Protein AF-0000000084582988 (afdb_homodimer)

Structure (mmCIF, N/CA/C/O backbone):
data_AF-0000000084582988-model_v1
#
loop_
_entity.id
_entity.type
_entity.pdbx_description
1 polymer 'Ketoreductase (KR) domain-containing protein'
#
loop_
_atom_site.group_PDB
_atom_site.id
_atom_site.type_symbol
_atom_site.label_atom_id
_atom_site.label_alt_id
_atom_site.label_comp_id
_atom_site.label_asym_id
_atom_site.label_entity_id
_atom_site.label_seq_id
_atom_site.pdbx_PDB_ins_code
_atom_site.Cartn_x
_atom_site.Cartn_y
_atom_site.Cartn_z
_atom_site.occupancy
_atom_site.B_iso_or_equiv
_atom_site.auth_seq_id
_atom_site.auth_comp_id
_atom_site.auth_asym_id
_atom_site.auth_atom_id
_atom_site.pdbx_PDB_model_num
ATOM 1 N N . MET A 1 1 ? -43.906 -34.5 -54.062 1 30.38 1 MET A N 1
ATOM 2 C CA . MET A 1 1 ? -42.812 -33.531 -54.125 1 30.38 1 MET A CA 1
ATOM 3 C C . MET A 1 1 ? -41.875 -33.688 -52.938 1 30.38 1 MET A C 1
ATOM 5 O O . MET A 1 1 ? -42.312 -33.688 -51.781 1 30.38 1 MET A O 1
ATOM 9 N N . PRO A 1 2 ? -40.625 -34.156 -53.062 1 27.16 2 PRO A N 1
ATOM 10 C CA . PRO A 1 2 ? -39.688 -34.594 -52.031 1 27.16 2 PRO A CA 1
ATOM 11 C C . PRO A 1 2 ? -39.188 -33.438 -51.188 1 27.16 2 PRO A C 1
ATOM 13 O O . PRO A 1 2 ? -39.156 -32.281 -51.625 1 27.16 2 PRO A O 1
ATOM 16 N N . THR A 1 3 ? -39.562 -33.344 -49.938 1 26.48 3 THR A N 1
ATOM 17 C CA . THR A 1 3 ? -39.188 -32.438 -48.844 1 26.48 3 THR A CA 1
ATOM 18 C C . THR A 1 3 ? -37.656 -32.375 -48.719 1 26.48 3 THR A C 1
ATOM 20 O O . THR A 1 3 ? -37 -33.406 -48.531 1 26.48 3 THR A O 1
ATOM 23 N N . ALA A 1 4 ? -37 -31.375 -49.406 1 32.53 4 ALA A N 1
ATOM 24 C CA . ALA A 1 4 ? -35.562 -31.125 -49.344 1 32.53 4 ALA A CA 1
ATOM 25 C C . ALA A 1 4 ? -35.062 -31.094 -47.906 1 32.53 4 ALA A C 1
ATOM 27 O O . ALA A 1 4 ? -35.406 -30.188 -47.125 1 32.53 4 ALA A O 1
ATOM 28 N N . ALA A 1 5 ? -34.906 -32.281 -47.312 1 28.41 5 ALA A N 1
ATOM 29 C CA . ALA A 1 5 ? -34.281 -32.406 -46 1 28.41 5 ALA A CA 1
ATOM 30 C C . ALA A 1 5 ? -32.938 -31.656 -45.938 1 28.41 5 ALA A C 1
ATOM 32 O O . ALA A 1 5 ? -32.031 -31.953 -46.719 1 28.41 5 ALA A O 1
ATOM 33 N N . CYS A 1 6 ? -32.969 -30.297 -45.875 1 27.08 6 CYS A N 1
ATOM 34 C CA . CYS A 1 6 ? -31.734 -29.562 -45.656 1 27.08 6 CYS A CA 1
ATOM 35 C C . CYS A 1 6 ? -30.875 -30.25 -44.594 1 27.08 6 CYS A C 1
ATOM 37 O O . CYS A 1 6 ? -31.328 -30.438 -43.469 1 27.08 6 CYS A O 1
ATOM 39 N N . ASP A 1 7 ? -30.141 -31.188 -44.906 1 27.05 7 ASP A N 1
ATOM 40 C CA . ASP A 1 7 ? -29.141 -31.828 -44.062 1 27.05 7 ASP A CA 1
ATOM 41 C C . ASP A 1 7 ? -28.297 -30.781 -43.344 1 27.05 7 ASP A C 1
ATOM 43 O O . ASP A 1 7 ? -27.609 -29.969 -43.969 1 27.05 7 ASP A O 1
ATOM 47 N N . THR A 1 8 ? -28.891 -29.953 -42.438 1 29.62 8 THR A N 1
ATOM 48 C CA . THR A 1 8 ? -28.156 -29 -41.625 1 29.62 8 THR A CA 1
ATOM 49 C C . THR A 1 8 ? -26.875 -29.641 -41.094 1 29.62 8 THR A C 1
ATOM 51 O O . THR A 1 8 ? -26.922 -30.641 -40.375 1 29.62 8 THR A O 1
ATOM 54 N N . PRO A 1 9 ? -25.781 -29.641 -41.844 1 33.12 9 PRO A N 1
ATOM 55 C CA . PRO A 1 9 ? -24.562 -30.234 -41.25 1 33.12 9 PRO A CA 1
ATOM 56 C C . PRO A 1 9 ? -24.297 -29.734 -39.844 1 33.12 9 PRO A C 1
ATOM 58 O O . PRO A 1 9 ? -24.125 -28.531 -39.625 1 33.12 9 PRO A O 1
ATOM 61 N N . MET A 1 10 ? -25.062 -30.031 -38.812 1 30.25 10 MET A N 1
ATOM 62 C CA . MET A 1 10 ? -24.953 -29.797 -37.375 1 30.25 10 MET A CA 1
ATOM 63 C C . MET A 1 10 ? -23.531 -30.062 -36.875 1 30.25 10 MET A C 1
ATOM 65 O O . MET A 1 10 ? -23.266 -31.047 -36.219 1 30.25 10 MET A O 1
ATOM 69 N N . GLY A 1 11 ? -22.516 -30.219 -37.719 1 32.56 11 GLY A N 1
ATOM 70 C CA . GLY A 1 11 ? -21.25 -30.328 -36.969 1 32.56 11 GLY A CA 1
ATOM 71 C C . GLY A 1 11 ? -21.062 -29.234 -35.969 1 32.56 11 GLY A C 1
ATOM 72 O O . GLY A 1 11 ? -20.734 -28.094 -36.312 1 32.56 11 GLY A O 1
ATOM 73 N N . LEU A 1 12 ? -22.031 -29 -35.094 1 31.69 12 LEU A N 1
ATOM 74 C CA . LEU A 1 12 ? -21.969 -28.047 -34 1 31.69 12 LEU A CA 1
ATOM 75 C C . LEU A 1 12 ? -20.562 -27.984 -33.406 1 31.69 12 LEU A C 1
ATOM 77 O O . LEU A 1 12 ? -20.031 -29 -32.938 1 31.69 12 LEU A O 1
ATOM 81 N N . LEU A 1 13 ? -19.672 -27.266 -33.906 1 33.28 13 LEU A N 1
ATOM 82 C CA . LEU A 1 13 ? -18.422 -26.797 -33.312 1 33.28 13 LEU A CA 1
ATOM 83 C C . LEU A 1 13 ? -18.562 -26.719 -31.797 1 33.28 13 LEU A C 1
ATOM 85 O O . LEU A 1 13 ? -19.453 -26.047 -31.281 1 33.28 13 LEU A O 1
ATOM 89 N N . ASP A 1 14 ? -18.438 -27.828 -31.047 1 32.72 14 ASP A N 1
ATOM 90 C CA . ASP A 1 14 ? -18.422 -27.953 -29.594 1 32.72 14 ASP A CA 1
ATOM 91 C C . ASP A 1 14 ? -17.828 -26.703 -28.953 1 32.72 14 ASP A C 1
ATOM 93 O O . ASP A 1 14 ? -16.625 -26.438 -29.094 1 32.72 14 ASP A O 1
ATOM 97 N N . THR A 1 15 ? -18.344 -25.531 -28.969 1 37.41 15 THR A N 1
ATOM 98 C CA . THR A 1 15 ? -18.094 -24.297 -28.234 1 37.41 15 THR A CA 1
ATOM 99 C C . THR A 1 15 ? -17.359 -24.578 -26.922 1 37.41 15 THR A C 1
ATOM 101 O O . THR A 1 15 ? -16.828 -23.672 -26.281 1 37.41 15 THR A O 1
ATOM 104 N N . SER A 1 16 ? -17.5 -25.75 -26.297 1 40.84 16 SER A N 1
ATOM 105 C CA . SER A 1 16 ? -16.734 -26.203 -25.141 1 40.84 16 SER A CA 1
ATOM 106 C C . SER A 1 16 ? -15.242 -26.219 -25.438 1 40.84 16 SER A C 1
ATOM 108 O O . SER A 1 16 ? -14.422 -26.156 -24.516 1 40.84 16 SER A O 1
ATOM 110 N N . ALA A 1 17 ? -14.758 -26.469 -26.609 1 41.94 17 ALA A N 1
ATOM 111 C CA . ALA A 1 17 ? -13.398 -26.656 -27.109 1 41.94 17 ALA A CA 1
ATOM 112 C C . ALA A 1 17 ? -12.641 -25.328 -27.141 1 41.94 17 ALA A C 1
ATOM 114 O O . ALA A 1 17 ? -11.422 -25.297 -26.984 1 41.94 17 ALA A O 1
ATOM 115 N N . LEU A 1 18 ? -13.195 -24.25 -27.547 1 41.53 18 LEU A N 1
ATOM 116 C CA . LEU A 1 18 ? -12.523 -22.984 -27.797 1 41.53 18 LEU A CA 1
ATOM 117 C C . LEU A 1 18 ? -11.977 -22.391 -26.5 1 41.53 18 LEU A C 1
ATOM 119 O O . LEU A 1 18 ? -10.953 -21.703 -26.516 1 41.53 18 LEU A O 1
ATOM 123 N N . PHE A 1 19 ? -12.727 -22.594 -25.375 1 51.56 19 PHE A N 1
ATOM 124 C CA . PHE A 1 19 ? -12.305 -21.984 -24.109 1 51.56 19 PHE A CA 1
ATOM 125 C C . PHE A 1 19 ? -11.875 -23.062 -23.125 1 51.56 19 PHE A C 1
ATOM 127 O O . PHE A 1 19 ? -12.055 -22.906 -21.906 1 51.56 19 PHE A O 1
ATOM 134 N N . SER A 1 20 ? -11.438 -24.25 -23.719 1 64.62 20 SER A N 1
ATOM 135 C CA . SER A 1 20 ? -11.156 -25.359 -22.828 1 64.62 20 SER A CA 1
ATOM 136 C C . SER A 1 20 ? -9.812 -25.188 -22.125 1 64.62 20 SER A C 1
ATOM 138 O O . SER A 1 20 ? -8.812 -24.859 -22.75 1 64.62 20 SER A O 1
ATOM 140 N N . VAL A 1 21 ? -9.891 -24.969 -20.734 1 73.69 21 VAL A N 1
ATOM 141 C CA . VAL A 1 21 ? -8.695 -24.953 -19.891 1 73.69 21 VAL A CA 1
ATOM 142 C C . VAL A 1 21 ? -8.422 -26.359 -19.359 1 73.69 21 VAL A C 1
ATOM 144 O O . VAL A 1 21 ? -7.91 -26.516 -18.25 1 73.69 21 VAL A O 1
ATOM 147 N N . GLU A 1 22 ? -8.812 -27.328 -20.297 1 81 22 GLU A N 1
ATOM 148 C CA . GLU A 1 22 ? -8.539 -28.703 -19.891 1 81 22 GLU A CA 1
ATOM 149 C C . GLU A 1 22 ? -7.043 -28.938 -19.688 1 81 22 GLU A C 1
ATOM 151 O O . GLU A 1 22 ? -6.223 -28.531 -20.516 1 81 22 GLU A O 1
ATOM 156 N N . GLY A 1 23 ? -6.742 -29.5 -18.562 1 87.5 23 GLY A N 1
ATOM 157 C CA . GLY A 1 23 ? -5.355 -29.812 -18.234 1 87.5 23 GLY A CA 1
ATOM 158 C C . GLY A 1 23 ? -4.66 -28.688 -17.484 1 87.5 23 GLY A C 1
ATOM 159 O O . GLY A 1 23 ? -3.529 -28.859 -17.016 1 87.5 23 GLY A O 1
ATOM 160 N N . MET A 1 24 ? -5.383 -27.656 -17.344 1 94.38 24 MET A N 1
ATOM 161 C CA . MET A 1 24 ? -4.816 -26.531 -16.609 1 94.38 24 MET A CA 1
ATOM 162 C C . MET A 1 24 ? -4.809 -26.797 -15.109 1 94.38 24 MET A C 1
ATOM 164 O O . MET A 1 24 ? -5.766 -27.359 -14.57 1 94.38 24 MET A O 1
ATOM 168 N N . VAL A 1 25 ? -3.719 -26.469 -14.453 1 97.44 25 VAL A N 1
ATOM 169 C CA . VAL A 1 25 ? -3.646 -26.453 -12.992 1 97.44 25 VAL A CA 1
ATOM 170 C C . VAL A 1 25 ? -3.611 -25.016 -12.484 1 97.44 25 VAL A C 1
ATOM 172 O O . VAL A 1 25 ? -2.742 -24.234 -12.883 1 97.44 25 VAL A O 1
ATOM 175 N N . ALA A 1 26 ? -4.578 -24.656 -11.656 1 98.19 26 ALA A N 1
ATOM 176 C CA . ALA A 1 26 ? -4.699 -23.281 -11.148 1 98.19 26 ALA A CA 1
ATOM 177 C C . ALA A 1 26 ? -4.723 -23.266 -9.625 1 98.19 26 ALA A C 1
ATOM 179 O O . ALA A 1 26 ? -5.148 -24.234 -8.992 1 98.19 26 ALA A O 1
ATOM 180 N N . VAL A 1 27 ? -4.211 -22.234 -9.07 1 98.69 27 VAL A N 1
ATOM 181 C CA . VAL A 1 27 ? -4.27 -21.969 -7.641 1 98.69 27 VAL A CA 1
ATOM 182 C C . VAL A 1 27 ? -5.004 -20.656 -7.391 1 98.69 27 VAL A C 1
ATOM 184 O O . VAL A 1 27 ? -4.68 -19.625 -7.992 1 98.69 27 VAL A O 1
ATOM 187 N N . VAL A 1 28 ? -6.023 -20.672 -6.551 1 98.19 28 VAL A N 1
ATOM 188 C CA . VAL A 1 28 ? -6.789 -19.484 -6.191 1 98.19 28 VAL A CA 1
ATOM 189 C C . VAL A 1 28 ? -6.746 -19.281 -4.676 1 98.19 28 VAL A C 1
ATOM 191 O O . VAL A 1 28 ? -7.367 -20.031 -3.924 1 98.19 28 VAL A O 1
ATOM 194 N N . THR A 1 29 ? -6.008 -18.297 -4.227 1 98.12 29 THR A N 1
ATOM 195 C CA . THR A 1 29 ? -6.062 -17.953 -2.809 1 98.12 29 THR A CA 1
ATOM 196 C C . THR A 1 29 ? -7.383 -17.266 -2.467 1 98.12 29 THR A C 1
ATOM 198 O O . THR A 1 29 ? -7.934 -16.531 -3.285 1 98.12 29 THR A O 1
ATOM 201 N N . GLY A 1 30 ? -7.832 -17.531 -1.267 1 96.19 30 GLY A N 1
ATOM 202 C CA . GLY A 1 30 ? -9.164 -17.047 -0.959 1 96.19 30 GLY A CA 1
ATOM 203 C C . GLY A 1 30 ? -10.234 -17.641 -1.855 1 96.19 30 GLY A C 1
ATOM 204 O O . GLY A 1 30 ? -11.203 -16.969 -2.207 1 96.19 30 GLY A O 1
ATOM 205 N N . GLY A 1 31 ? -10.047 -18.828 -2.264 1 95.56 31 GLY A N 1
ATOM 206 C CA . GLY A 1 31 ? -10.883 -19.422 -3.295 1 95.56 31 GLY A CA 1
ATOM 207 C C . GLY A 1 31 ? -12.133 -20.078 -2.744 1 95.56 31 GLY A C 1
ATOM 208 O O . GLY A 1 31 ? -12.906 -20.688 -3.492 1 95.56 31 GLY A O 1
ATOM 209 N N . GLY A 1 32 ? -12.375 -19.984 -1.452 1 94.12 32 GLY A N 1
ATOM 210 C CA . GLY A 1 32 ? -13.516 -20.656 -0.844 1 94.12 32 GLY A CA 1
ATOM 211 C C . GLY A 1 32 ? -14.781 -19.812 -0.853 1 94.12 32 GLY A C 1
ATOM 212 O O . GLY A 1 32 ? -15.875 -20.328 -0.615 1 94.12 32 GLY A O 1
ATOM 213 N N . THR A 1 33 ? -14.648 -18.531 -1.054 1 90.19 33 THR A N 1
ATOM 214 C CA . THR A 1 33 ? -15.805 -17.641 -1.029 1 90.19 33 THR A CA 1
ATOM 215 C C . THR A 1 33 ? -15.633 -16.5 -2.033 1 90.19 33 THR A C 1
ATOM 217 O O . THR A 1 33 ? -14.586 -16.375 -2.666 1 90.19 33 THR A O 1
ATOM 220 N N . GLY A 1 34 ? -16.766 -15.852 -2.33 1 87.75 34 GLY A N 1
ATOM 221 C CA . GLY A 1 34 ? -16.719 -14.586 -3.049 1 87.75 34 GLY A CA 1
ATOM 222 C C . GLY A 1 34 ? -16.219 -14.727 -4.473 1 87.75 34 GLY A C 1
ATOM 223 O O . GLY A 1 34 ? -16.562 -15.68 -5.172 1 87.75 34 GLY A O 1
ATOM 224 N N . ILE A 1 35 ? -15.453 -13.664 -4.84 1 86.38 35 ILE A N 1
ATOM 225 C CA . ILE A 1 35 ? -14.906 -13.57 -6.191 1 86.38 35 ILE A CA 1
ATOM 226 C C . ILE A 1 35 ? -13.969 -14.758 -6.449 1 86.38 35 ILE A C 1
ATOM 228 O O . ILE A 1 35 ? -13.984 -15.344 -7.535 1 86.38 35 ILE A O 1
ATOM 232 N N . GLY A 1 36 ? -13.211 -15.156 -5.387 1 92.81 36 GLY A N 1
ATOM 233 C CA . GLY A 1 36 ? -12.312 -16.297 -5.523 1 92.81 36 GLY A CA 1
ATOM 234 C C . GLY A 1 36 ? -13.031 -17.578 -5.863 1 92.81 36 GLY A C 1
ATOM 235 O O . GLY A 1 36 ? -12.594 -18.328 -6.738 1 92.81 36 GLY A O 1
ATOM 236 N N . LEU A 1 37 ? -14.109 -17.75 -5.25 1 93.94 37 LEU A N 1
ATOM 237 C CA . LEU A 1 37 ? -14.891 -18.953 -5.512 1 93.94 37 LEU A CA 1
ATOM 238 C C . LEU A 1 37 ? -15.477 -18.922 -6.918 1 93.94 37 LEU A C 1
ATOM 240 O O . LEU A 1 37 ? -15.492 -19.953 -7.617 1 93.94 37 LEU A O 1
ATOM 244 N N . MET A 1 38 ? -15.938 -17.766 -7.336 1 92.69 38 MET A N 1
ATOM 245 C CA . MET A 1 38 ? -16.484 -17.609 -8.68 1 92.69 38 MET A CA 1
ATOM 246 C C . MET A 1 38 ? -15.445 -17.953 -9.742 1 92.69 38 MET A C 1
ATOM 248 O O . MET A 1 38 ? -15.742 -18.672 -10.695 1 92.69 38 MET A O 1
ATOM 252 N N . ILE A 1 39 ? -14.258 -17.484 -9.5 1 92.12 39 ILE A N 1
ATOM 253 C CA . ILE A 1 39 ? -13.164 -17.766 -10.43 1 92.12 39 ILE A CA 1
ATOM 254 C C . ILE A 1 39 ? -12.836 -19.266 -10.406 1 92.12 39 ILE A C 1
ATOM 256 O O . ILE A 1 39 ? -12.734 -19.891 -11.453 1 92.12 39 ILE A O 1
ATOM 260 N N . ALA A 1 40 ? -12.773 -19.812 -9.227 1 96.38 40 ALA A N 1
ATOM 261 C CA . ALA A 1 40 ? -12.398 -21.219 -9.062 1 96.38 40 ALA A CA 1
ATOM 262 C C . ALA A 1 40 ? -13.422 -22.125 -9.727 1 96.38 40 ALA A C 1
ATOM 264 O O . ALA A 1 40 ? -13.055 -23.047 -10.461 1 96.38 40 ALA A O 1
ATOM 265 N N . LYS A 1 41 ? -14.664 -21.828 -9.562 1 95.88 41 LYS A N 1
ATOM 266 C CA . LYS A 1 41 ? -15.734 -22.641 -10.125 1 95.88 41 LYS A CA 1
ATOM 267 C C . LYS A 1 41 ? -15.719 -22.594 -11.648 1 95.88 41 LYS A C 1
ATOM 269 O O . LYS A 1 41 ? -15.883 -23.625 -12.312 1 95.88 41 LYS A O 1
ATOM 274 N N . THR A 1 42 ? -15.539 -21.406 -12.133 1 93.94 42 THR A N 1
ATOM 275 C CA . THR A 1 42 ? -15.547 -21.219 -13.578 1 93.94 42 THR A CA 1
ATOM 276 C C . THR A 1 42 ? -14.406 -22 -14.227 1 93.94 42 THR A C 1
ATOM 278 O O . THR A 1 42 ? -14.609 -22.688 -15.227 1 93.94 42 THR A O 1
ATOM 281 N N . LEU A 1 43 ? -13.273 -21.953 -13.641 1 94.06 43 LEU A N 1
ATOM 282 C CA . LEU A 1 43 ? -12.117 -22.688 -14.148 1 94.06 43 LEU A CA 1
ATOM 283 C C . LEU A 1 43 ? -12.359 -24.188 -14.078 1 94.06 43 LEU A C 1
ATOM 285 O O . LEU A 1 43 ? -12.125 -24.906 -15.047 1 94.06 43 LEU A O 1
ATOM 289 N N . GLU A 1 44 ? -12.82 -24.641 -12.961 1 96.44 44 GLU A N 1
ATOM 290 C CA . GLU A 1 44 ? -13.055 -26.062 -12.75 1 96.44 44 GLU A CA 1
ATOM 291 C C . GLU A 1 44 ? -14.133 -26.594 -13.695 1 96.44 44 GLU A C 1
ATOM 293 O O . GLU A 1 44 ? -13.984 -27.672 -14.273 1 96.44 44 GLU A O 1
ATOM 298 N N . HIS A 1 45 ? -15.18 -25.828 -13.883 1 95.19 45 HIS A N 1
ATOM 299 C CA . HIS A 1 45 ? -16.266 -26.219 -14.766 1 95.19 45 HIS A CA 1
ATOM 300 C C . HIS A 1 45 ? -15.789 -26.375 -16.203 1 95.19 45 HIS A C 1
ATOM 302 O O . HIS A 1 45 ? -16.359 -27.141 -16.984 1 95.19 45 HIS A O 1
ATOM 308 N N . ASN A 1 46 ? -14.695 -25.703 -16.453 1 93.12 46 ASN A N 1
ATOM 309 C CA . ASN A 1 46 ? -14.18 -25.734 -17.828 1 93.12 46 ASN A CA 1
ATOM 310 C C . ASN A 1 46 ? -12.992 -26.688 -17.953 1 93.12 46 ASN A C 1
ATOM 312 O O . ASN A 1 46 ? -12.25 -26.625 -18.938 1 93.12 46 ASN A O 1
ATOM 316 N N . GLY A 1 47 ? -12.773 -27.484 -16.906 1 93.25 47 GLY A N 1
ATOM 317 C CA . GLY A 1 47 ? -11.891 -28.625 -17.062 1 93.25 47 GLY A CA 1
ATOM 318 C C . GLY A 1 47 ? -10.594 -28.5 -16.297 1 93.25 47 GLY A C 1
ATOM 319 O O . GLY A 1 47 ? -9.781 -29.422 -16.25 1 93.25 47 GLY A O 1
ATOM 320 N N . ALA A 1 48 ? -10.359 -27.406 -15.641 1 95.56 48 ALA A N 1
ATOM 321 C CA . ALA A 1 48 ? -9.125 -27.188 -14.898 1 95.56 48 ALA A CA 1
ATOM 322 C C . ALA A 1 48 ? -9.148 -27.906 -13.555 1 95.56 48 ALA A C 1
ATOM 324 O O . ALA A 1 48 ? -10.219 -28.188 -13.016 1 95.56 48 ALA A O 1
ATOM 325 N N . VAL A 1 49 ? -7.973 -28.297 -13.109 1 97.69 49 VAL A N 1
ATOM 326 C CA . VAL A 1 49 ? -7.797 -28.625 -11.695 1 97.69 49 VAL A CA 1
ATOM 327 C C . VAL A 1 49 ? -7.488 -27.359 -10.906 1 97.69 49 VAL A C 1
ATOM 329 O O . VAL A 1 49 ? -6.531 -26.641 -11.211 1 97.69 49 VAL A O 1
ATOM 332 N N . VAL A 1 50 ? -8.305 -27.078 -9.914 1 98.56 50 VAL A N 1
ATOM 333 C CA . VAL A 1 50 ? -8.172 -25.797 -9.219 1 98.56 50 VAL A CA 1
ATOM 334 C C . VAL A 1 50 ? -7.949 -26.047 -7.73 1 98.56 50 VAL A C 1
ATOM 336 O O . VAL A 1 50 ? -8.797 -26.641 -7.059 1 98.56 50 VAL A O 1
ATOM 339 N N . TYR A 1 51 ? -6.801 -25.625 -7.234 1 98.75 51 TYR A N 1
ATOM 340 C CA . TYR A 1 51 ? -6.539 -25.609 -5.797 1 98.75 51 TYR A CA 1
ATOM 341 C C . TYR A 1 51 ? -7.074 -24.328 -5.16 1 98.75 51 TYR A C 1
ATOM 343 O O . TYR A 1 51 ? -6.668 -23.219 -5.531 1 98.75 51 TYR A O 1
ATOM 351 N N . ILE A 1 52 ? -8.016 -24.469 -4.238 1 98.62 52 ILE A N 1
ATOM 352 C CA . ILE A 1 52 ? -8.539 -23.328 -3.486 1 98.62 52 ILE A CA 1
ATOM 353 C C . ILE A 1 52 ? -7.879 -23.281 -2.107 1 98.62 52 ILE A C 1
ATOM 355 O O . ILE A 1 52 ? -7.914 -24.266 -1.36 1 98.62 52 ILE A O 1
ATOM 359 N N . VAL A 1 53 ? -7.301 -22.094 -1.78 1 98.56 53 VAL A N 1
ATOM 360 C CA . VAL A 1 53 ? -6.43 -21.984 -0.613 1 98.56 53 VAL A CA 1
ATOM 361 C C . VAL A 1 53 ? -6.973 -20.922 0.338 1 98.56 53 VAL A C 1
ATOM 363 O O . VAL A 1 53 ? -7.262 -19.797 -0.079 1 98.56 53 VAL A O 1
ATOM 366 N N . SER A 1 54 ? -7.191 -21.203 1.558 1 97.12 54 SER A N 1
ATOM 367 C CA . SER A 1 54 ? -7.531 -20.281 2.625 1 97.12 54 SER A CA 1
ATOM 368 C C . SER A 1 54 ? -7.309 -20.906 3.998 1 97.12 54 SER A C 1
ATOM 370 O O . SER A 1 54 ? -6.938 -22.062 4.102 1 97.12 54 SER A O 1
ATOM 372 N N . ARG A 1 55 ? -7.543 -20.141 5.004 1 95.56 55 ARG A N 1
ATOM 373 C CA . ARG A 1 55 ? -7.301 -20.594 6.367 1 95.56 55 ARG A CA 1
ATOM 374 C C . ARG A 1 55 ? -8.445 -21.469 6.863 1 95.56 55 ARG A C 1
ATOM 376 O O . ARG A 1 55 ? -8.281 -22.219 7.824 1 95.56 55 ARG A O 1
ATOM 383 N N . ARG A 1 56 ? -9.633 -21.359 6.262 1 94.69 56 ARG A N 1
ATOM 384 C CA . ARG A 1 56 ? -10.82 -22.047 6.762 1 94.69 56 ARG A CA 1
ATOM 385 C C . ARG A 1 56 ? -11.109 -23.312 5.957 1 94.69 56 ARG A C 1
ATOM 387 O O . ARG A 1 56 ? -11.82 -23.266 4.953 1 94.69 56 ARG A O 1
ATOM 394 N N . LEU A 1 57 ? -10.648 -24.422 6.559 1 97.25 57 LEU A N 1
ATOM 395 C CA . LEU A 1 57 ? -10.75 -25.688 5.844 1 97.25 57 LEU A CA 1
ATOM 396 C C . LEU A 1 57 ? -12.203 -26.078 5.629 1 97.25 57 LEU A C 1
ATOM 398 O O . LEU A 1 57 ? -12.57 -26.547 4.555 1 97.25 57 LEU A O 1
ATOM 402 N N . GLU A 1 58 ? -13.016 -25.797 6.629 1 97.5 58 GLU A N 1
ATOM 403 C CA . GLU A 1 58 ? -14.414 -26.188 6.531 1 97.5 58 GLU A CA 1
ATOM 404 C C . GLU A 1 58 ? -15.109 -25.453 5.379 1 97.5 58 GLU A C 1
ATOM 406 O O . GLU A 1 58 ? -15.922 -26.047 4.668 1 97.5 58 GLU A O 1
ATOM 411 N N . VAL A 1 59 ? -14.781 -24.219 5.199 1 96.75 59 VAL A N 1
ATOM 412 C CA . VAL A 1 59 ? -15.352 -23.422 4.129 1 96.75 59 VAL A CA 1
ATOM 413 C C . VAL A 1 59 ? -14.859 -23.938 2.777 1 96.75 59 VAL A C 1
ATOM 415 O O . VAL A 1 59 ? -15.641 -24.031 1.824 1 96.75 59 VAL A O 1
ATOM 418 N N . LEU A 1 60 ? -13.625 -24.312 2.703 1 98.12 60 LEU A N 1
ATOM 419 C CA . LEU A 1 60 ? -13.039 -24.828 1.469 1 98.12 60 LEU A CA 1
ATOM 420 C C . LEU A 1 60 ? -13.688 -26.156 1.075 1 98.12 60 LEU A C 1
ATOM 422 O O . LEU A 1 60 ? -14.047 -26.359 -0.088 1 98.12 60 LEU A O 1
ATOM 426 N N . GLU A 1 61 ? -13.82 -27.031 2.033 1 98.31 61 GLU A N 1
ATOM 427 C CA . GLU A 1 61 ? -14.406 -28.344 1.777 1 98.31 61 GLU A CA 1
ATOM 428 C C . GLU A 1 61 ? -15.867 -28.219 1.364 1 98.31 61 GLU A C 1
ATOM 430 O O . GLU A 1 61 ? -16.328 -28.938 0.476 1 98.31 61 GLU A O 1
ATOM 435 N N . ALA A 1 62 ? -16.547 -27.312 2.029 1 98.06 62 ALA A N 1
ATOM 436 C CA . ALA A 1 62 ? -17.938 -27.078 1.648 1 98.06 62 ALA A CA 1
ATOM 437 C C . ALA A 1 62 ? -18.031 -26.562 0.214 1 98.06 62 ALA A C 1
ATOM 439 O O . ALA A 1 62 ? -18.891 -27.016 -0.556 1 98.06 62 ALA A O 1
ATOM 440 N N . ALA A 1 63 ? -17.141 -25.656 -0.157 1 97.56 63 ALA A N 1
ATOM 441 C CA . ALA A 1 63 ? -17.125 -25.125 -1.516 1 97.56 63 ALA A CA 1
ATOM 442 C C . ALA A 1 63 ? -16.859 -26.234 -2.535 1 97.56 63 ALA A C 1
ATOM 444 O O . ALA A 1 63 ? -17.516 -26.297 -3.572 1 97.56 63 ALA A O 1
ATOM 445 N N . ALA A 1 64 ? -15.906 -27.094 -2.246 1 98.25 64 ALA A N 1
ATOM 446 C CA . ALA A 1 64 ? -15.578 -28.188 -3.148 1 98.25 64 ALA A CA 1
ATOM 447 C C . ALA A 1 64 ? -16.766 -29.141 -3.305 1 98.25 64 ALA A C 1
ATOM 449 O O . ALA A 1 64 ? -17.062 -29.594 -4.414 1 98.25 64 ALA A O 1
ATOM 450 N N . ARG A 1 65 ? -17.438 -29.453 -2.252 1 97.81 65 ARG A N 1
ATOM 451 C CA . ARG A 1 65 ? -18.562 -30.375 -2.264 1 97.81 65 ARG A CA 1
ATOM 452 C C . ARG A 1 65 ? -19.75 -29.797 -3.029 1 97.81 65 ARG A C 1
ATOM 454 O O . ARG A 1 65 ? -20.391 -30.484 -3.814 1 97.81 65 ARG A O 1
ATOM 461 N N . GLU A 1 66 ? -19.922 -28.562 -2.869 1 97.56 66 GLU A N 1
ATOM 462 C CA . GLU A 1 66 ? -21.141 -27.922 -3.375 1 97.56 66 GLU A CA 1
ATOM 463 C C . GLU A 1 66 ? -20.969 -27.484 -4.828 1 97.56 66 GLU A C 1
ATOM 465 O O . GLU A 1 66 ? -21.938 -27.438 -5.586 1 97.56 66 GLU A O 1
ATOM 470 N N . HIS A 1 67 ? -19.734 -27.203 -5.195 1 96.94 67 HIS A N 1
ATOM 471 C CA . HIS A 1 67 ? -19.625 -26.469 -6.449 1 96.94 67 HIS A CA 1
ATOM 472 C C . HIS A 1 67 ? -18.766 -27.219 -7.461 1 96.94 67 HIS A C 1
ATOM 474 O O . HIS A 1 67 ? -18.703 -26.844 -8.633 1 96.94 67 HIS A O 1
ATOM 480 N N . SER A 1 68 ? -18.078 -28.281 -7.027 1 96.69 68 SER A N 1
ATOM 481 C CA . SER A 1 68 ? -17.234 -29.016 -7.961 1 96.69 68 SER A CA 1
ATOM 482 C C . SER A 1 68 ? -18.078 -29.844 -8.922 1 96.69 68 SER A C 1
ATOM 484 O O . SER A 1 68 ? -18.906 -30.656 -8.492 1 96.69 68 SER A O 1
ATOM 486 N N . ARG A 1 69 ? -17.875 -29.578 -10.242 1 95.81 69 ARG A N 1
ATOM 487 C CA . ARG A 1 69 ? -18.594 -30.344 -11.258 1 95.81 69 ARG A CA 1
ATOM 488 C C . ARG A 1 69 ? -17.828 -31.609 -11.633 1 95.81 69 ARG A C 1
ATOM 490 O O . ARG A 1 69 ? -18.438 -32.656 -11.875 1 95.81 69 ARG A O 1
ATOM 497 N N . HIS A 1 70 ? -16.547 -31.547 -11.734 1 96.06 70 HIS A N 1
ATOM 498 C CA . HIS A 1 70 ? -15.711 -32.656 -12.219 1 96.06 70 HIS A CA 1
ATOM 499 C C . HIS A 1 70 ? -14.859 -33.219 -11.102 1 96.06 70 HIS A C 1
ATOM 501 O O . HIS A 1 70 ? -13.992 -34.062 -11.352 1 96.06 70 HIS A O 1
ATOM 507 N N . GLY A 1 71 ? -15 -32.719 -9.844 1 96.25 71 GLY A N 1
ATOM 508 C CA . GLY A 1 71 ? -14.211 -33.156 -8.719 1 96.25 71 GLY A CA 1
ATOM 509 C C . GLY A 1 71 ? -12.805 -32.594 -8.695 1 96.25 71 GLY A C 1
ATOM 510 O O . GLY A 1 71 ? -11.898 -33.188 -8.109 1 96.25 71 GLY A O 1
ATOM 511 N N . ASN A 1 72 ? -12.617 -31.469 -9.43 1 97.56 72 ASN A N 1
ATOM 512 C CA . ASN A 1 72 ? -11.281 -30.922 -9.602 1 97.56 72 ASN A CA 1
ATOM 513 C C . ASN A 1 72 ? -11.094 -29.641 -8.797 1 97.56 72 ASN A C 1
ATOM 515 O O . ASN A 1 72 ? -10.148 -28.875 -9.031 1 97.56 72 ASN A O 1
ATOM 519 N N . LEU A 1 73 ? -12.055 -29.359 -7.906 1 98.19 73 LEU A N 1
ATOM 520 C CA . LEU A 1 73 ? -11.859 -28.328 -6.906 1 98.19 73 LEU A CA 1
ATOM 521 C C . LEU A 1 73 ? -11.219 -28.891 -5.648 1 98.19 73 LEU A C 1
ATOM 523 O O . LEU A 1 73 ? -11.859 -29.609 -4.887 1 98.19 73 LEU A O 1
ATOM 527 N N . VAL A 1 74 ? -9.945 -28.531 -5.363 1 98.62 74 VAL A N 1
ATOM 528 C CA . VAL A 1 74 ? -9.164 -29.203 -4.336 1 98.62 74 VAL A CA 1
ATOM 529 C C . VAL A 1 74 ? -8.852 -28.234 -3.199 1 98.62 74 VAL A C 1
ATOM 531 O O . VAL A 1 74 ? -8.109 -27.266 -3.387 1 98.62 74 VAL A O 1
ATOM 534 N N . PRO A 1 75 ? -9.43 -28.5 -1.983 1 98.56 75 PRO A N 1
ATOM 535 C CA . PRO A 1 75 ? -9.164 -27.625 -0.839 1 98.56 75 PRO A CA 1
ATOM 536 C C . PRO A 1 75 ? -7.762 -27.812 -0.264 1 98.56 75 PRO A C 1
ATOM 538 O O . PRO A 1 75 ? -7.301 -28.953 -0.109 1 98.56 75 PRO A O 1
ATOM 541 N N . LEU A 1 76 ? -7.039 -26.734 -0.041 1 98.25 76 LEU A N 1
ATOM 542 C CA . LEU A 1 76 ? -5.762 -26.719 0.669 1 98.25 76 LEU A CA 1
ATOM 543 C C . LEU A 1 76 ? -5.754 -25.641 1.749 1 98.25 76 LEU A C 1
ATOM 545 O O . LEU A 1 76 ? -5.871 -24.453 1.445 1 98.25 76 LEU A O 1
ATOM 549 N N . GLN A 1 77 ? -5.695 -26.078 3.004 1 98.12 77 GLN A N 1
ATOM 550 C CA . GLN A 1 77 ? -5.66 -25.141 4.117 1 98.12 77 GLN A CA 1
ATOM 551 C C . GLN A 1 77 ? -4.277 -24.5 4.254 1 98.12 77 GLN A C 1
ATOM 553 O O . GLN A 1 77 ? -3.268 -25.203 4.32 1 98.12 77 GLN A O 1
ATOM 558 N N . SER A 1 78 ? -4.242 -23.172 4.262 1 97.81 78 SER A N 1
ATOM 559 C CA . SER A 1 78 ? -2.986 -22.438 4.438 1 97.81 78 SER A CA 1
ATOM 560 C C . SER A 1 78 ? -3.232 -20.984 4.828 1 97.81 78 SER A C 1
ATOM 562 O O . SER A 1 78 ? -4.273 -20.422 4.492 1 97.81 78 SER A O 1
ATOM 564 N N . ASP A 1 79 ? -2.297 -20.469 5.543 1 97.19 79 ASP A N 1
ATOM 565 C CA . ASP A 1 79 ? -2.303 -19.047 5.863 1 97.19 79 ASP A CA 1
ATOM 566 C C . ASP A 1 79 ? -1.456 -18.266 4.863 1 97.19 79 ASP A C 1
ATOM 568 O O . ASP A 1 79 ? -0.226 -18.312 4.902 1 97.19 79 ASP A O 1
ATOM 572 N N . VAL A 1 80 ? -2.146 -17.469 4.059 1 95.88 80 VAL A N 1
ATOM 573 C CA . VAL A 1 80 ? -1.459 -16.781 2.967 1 95.88 80 VAL A CA 1
ATOM 574 C C . VAL A 1 80 ? -0.476 -15.758 3.531 1 95.88 80 VAL A C 1
ATOM 576 O O . VAL A 1 80 ? 0.427 -15.305 2.826 1 95.88 80 VAL A O 1
ATOM 579 N N . THR A 1 81 ? -0.61 -15.281 4.809 1 95.12 81 THR A N 1
ATOM 580 C CA . THR A 1 81 ? 0.27 -14.258 5.375 1 95.12 81 THR A CA 1
ATOM 581 C C . THR A 1 81 ? 1.583 -14.883 5.844 1 95.12 81 THR A C 1
ATOM 583 O O . THR A 1 81 ? 2.508 -14.172 6.234 1 95.12 81 THR A O 1
ATOM 586 N N . SER A 1 82 ? 1.649 -16.188 5.82 1 96.69 82 SER A N 1
ATOM 587 C CA . SER A 1 82 ? 2.898 -16.906 6.07 1 96.69 82 SER A CA 1
ATOM 588 C C . SER A 1 82 ? 3.574 -17.312 4.762 1 96.69 82 SER A C 1
ATOM 590 O O . SER A 1 82 ? 3.064 -18.156 4.031 1 96.69 82 SER A O 1
ATOM 592 N N . ARG A 1 83 ? 4.695 -16.734 4.539 1 95.44 83 ARG A N 1
ATOM 593 C CA . ARG A 1 83 ? 5.363 -17.062 3.287 1 95.44 83 ARG A CA 1
ATOM 594 C C . ARG A 1 83 ? 5.789 -18.531 3.26 1 95.44 83 ARG A C 1
ATOM 596 O O . ARG A 1 83 ? 5.77 -19.172 2.205 1 95.44 83 ARG A O 1
ATOM 603 N N . GLU A 1 84 ? 6.125 -19.109 4.422 1 96.75 84 GLU A N 1
ATOM 604 C CA . GLU A 1 84 ? 6.477 -20.516 4.508 1 96.75 84 GLU A CA 1
ATOM 605 C C . GLU A 1 84 ? 5.277 -21.406 4.18 1 96.75 84 GLU A C 1
ATOM 607 O O . GLU A 1 84 ? 5.43 -22.453 3.553 1 96.75 84 GLU A O 1
ATOM 612 N N . SER A 1 85 ? 4.129 -20.969 4.637 1 97.38 85 SER A N 1
ATOM 613 C CA . SER A 1 85 ? 2.916 -21.719 4.312 1 97.38 85 SER A CA 1
ATOM 614 C C . SER A 1 85 ? 2.666 -21.734 2.809 1 97.38 85 SER A C 1
ATOM 616 O O . SER A 1 85 ? 2.223 -22.75 2.266 1 97.38 85 SER A O 1
ATOM 618 N N . MET A 1 86 ? 2.957 -20.672 2.143 1 97.19 86 MET A N 1
ATOM 619 C CA . MET A 1 86 ? 2.764 -20.625 0.696 1 97.19 86 MET A CA 1
ATOM 620 C C . MET A 1 86 ? 3.777 -21.516 -0.02 1 97.19 86 MET A C 1
ATOM 622 O O . MET A 1 86 ? 3.457 -22.141 -1.029 1 97.19 86 MET A O 1
ATOM 626 N N . GLN A 1 87 ? 4.961 -21.547 0.542 1 97.38 87 GLN A N 1
ATOM 627 C CA . GLN A 1 87 ? 5.953 -22.469 -0.002 1 97.38 87 GLN A CA 1
ATOM 628 C C . GLN A 1 87 ? 5.484 -23.922 0.123 1 97.38 87 GLN A C 1
ATOM 630 O O . GLN A 1 87 ? 5.676 -24.719 -0.792 1 97.38 87 GLN A O 1
ATOM 635 N N . ALA A 1 88 ? 4.91 -24.219 1.24 1 98.12 88 ALA A N 1
ATOM 636 C CA . ALA A 1 88 ? 4.402 -25.562 1.467 1 98.12 88 ALA A CA 1
ATOM 637 C C . ALA A 1 88 ? 3.299 -25.906 0.472 1 98.12 88 ALA A C 1
ATOM 639 O O . ALA A 1 88 ? 3.225 -27.047 -0.014 1 98.12 88 ALA A O 1
ATOM 640 N N . VAL A 1 89 ? 2.451 -24.938 0.172 1 98.31 89 VAL A N 1
ATOM 641 C CA . VAL A 1 89 ? 1.404 -25.141 -0.824 1 98.31 89 VAL A CA 1
ATOM 642 C C . VAL A 1 89 ? 2.035 -25.438 -2.186 1 98.31 89 VAL A C 1
ATOM 644 O O . VAL A 1 89 ? 1.641 -26.375 -2.871 1 98.31 89 VAL A O 1
ATOM 647 N N . ALA A 1 90 ? 3.021 -24.672 -2.572 1 98.56 90 ALA A N 1
ATOM 648 C CA . ALA A 1 90 ? 3.725 -24.875 -3.838 1 98.56 90 ALA A CA 1
ATOM 649 C C . ALA A 1 90 ? 4.367 -26.25 -3.893 1 98.56 90 ALA A C 1
ATOM 651 O O . ALA A 1 90 ? 4.301 -26.938 -4.918 1 98.56 90 ALA A O 1
ATOM 652 N N . ASP A 1 91 ? 4.93 -26.641 -2.748 1 98.5 91 ASP A N 1
ATOM 653 C CA . ASP A 1 91 ? 5.582 -27.953 -2.676 1 98.5 91 ASP A CA 1
ATOM 654 C C . ASP A 1 91 ? 4.574 -29.078 -2.891 1 98.5 91 ASP A C 1
ATOM 656 O O . ASP A 1 91 ? 4.863 -30.047 -3.594 1 98.5 91 ASP A O 1
ATOM 660 N N . THR A 1 92 ? 3.484 -28.969 -2.289 1 98.31 92 THR A N 1
ATOM 661 C CA . THR A 1 92 ? 2.428 -29.969 -2.432 1 98.31 92 THR A CA 1
ATOM 662 C C . THR A 1 92 ? 2.016 -30.109 -3.893 1 98.31 92 THR A C 1
ATOM 664 O O . THR A 1 92 ? 1.9 -31.219 -4.402 1 98.31 92 THR A O 1
ATOM 667 N N . ILE A 1 93 ? 1.854 -29.016 -4.586 1 98.31 93 ILE A N 1
ATOM 668 C CA . ILE A 1 93 ? 1.402 -29.031 -5.973 1 98.31 93 ILE A CA 1
ATOM 669 C C . ILE A 1 93 ? 2.539 -29.5 -6.879 1 98.31 93 ILE A C 1
ATOM 671 O O . ILE A 1 93 ? 2.305 -30.203 -7.863 1 98.31 93 ILE A O 1
ATOM 675 N N . ARG A 1 94 ? 3.727 -29.141 -6.484 1 97.94 94 ARG A N 1
ATOM 676 C CA . ARG A 1 94 ? 4.898 -29.609 -7.215 1 97.94 94 ARG A CA 1
ATOM 677 C C . ARG A 1 94 ? 4.961 -31.125 -7.234 1 97.94 94 ARG A C 1
ATOM 679 O O . ARG A 1 94 ? 5.199 -31.734 -8.281 1 97.94 94 ARG A O 1
ATOM 686 N N . GLN A 1 95 ? 4.762 -31.719 -6.133 1 98.06 95 GLN A N 1
ATOM 687 C CA . GLN A 1 95 ? 4.824 -33.156 -6 1 98.06 95 GLN A CA 1
ATOM 688 C C . GLN A 1 95 ? 3.713 -33.844 -6.801 1 98.06 95 GLN A C 1
ATOM 690 O O . GLN A 1 95 ? 3.92 -34.906 -7.387 1 98.06 95 GLN A O 1
ATOM 695 N N . LYS A 1 96 ? 2.635 -33.219 -6.918 1 97.69 96 LYS A N 1
ATOM 696 C CA . LYS A 1 96 ? 1.466 -33.844 -7.527 1 97.69 96 LYS A CA 1
ATOM 697 C C . LYS A 1 96 ? 1.447 -33.625 -9.039 1 97.69 96 LYS A C 1
ATOM 699 O O . LYS A 1 96 ? 1.128 -34.531 -9.797 1 97.69 96 LYS A O 1
ATOM 704 N N . HIS A 1 97 ? 1.728 -32.406 -9.469 1 97.06 97 HIS A N 1
ATOM 705 C CA . HIS A 1 97 ? 1.543 -32.062 -10.875 1 97.06 97 HIS A CA 1
ATOM 706 C C . HIS A 1 97 ? 2.867 -31.688 -11.523 1 97.06 97 HIS A C 1
ATOM 708 O O . HIS A 1 97 ? 3.059 -31.906 -12.727 1 97.06 97 HIS A O 1
ATOM 714 N N . GLY A 1 98 ? 3.693 -30.984 -10.727 1 97.75 98 GLY A N 1
ATOM 715 C CA . GLY A 1 98 ? 4.977 -30.516 -11.227 1 97.75 98 GLY A CA 1
ATOM 716 C C . GLY A 1 98 ? 4.898 -29.172 -11.906 1 97.75 98 GLY A C 1
ATOM 717 O O . GLY A 1 98 ? 5.918 -28.609 -12.32 1 97.75 98 GLY A O 1
ATOM 718 N N . PHE A 1 99 ? 3.703 -28.625 -12.109 1 97.62 99 PHE A N 1
ATOM 719 C CA . PHE A 1 99 ? 3.539 -27.344 -12.781 1 97.62 99 PHE A CA 1
ATOM 720 C C . PHE A 1 99 ? 2.252 -26.656 -12.328 1 97.62 99 PHE A C 1
ATOM 722 O O . PHE A 1 99 ? 1.389 -27.281 -11.719 1 97.62 99 PHE A O 1
ATOM 729 N N . VAL A 1 100 ? 2.186 -25.328 -12.5 1 98 100 VAL A N 1
ATOM 730 C CA . VAL A 1 100 ? 1 -24.5 -12.32 1 98 100 VAL A CA 1
ATOM 731 C C . VAL A 1 100 ? 0.873 -23.531 -13.492 1 98 100 VAL A C 1
ATOM 733 O O . VAL A 1 100 ? 1.852 -22.891 -13.891 1 98 100 VAL A O 1
ATOM 736 N N . ASN A 1 101 ? -0.333 -23.469 -14.055 1 97.06 101 ASN A N 1
ATOM 737 C CA . ASN A 1 101 ? -0.537 -22.594 -15.203 1 97.06 101 ASN A CA 1
ATOM 738 C C . ASN A 1 101 ? -1.014 -21.203 -14.781 1 97.06 101 ASN A C 1
ATOM 740 O O . ASN A 1 101 ? -0.726 -20.219 -15.445 1 97.06 101 ASN A O 1
ATOM 744 N N . LEU A 1 102 ? -1.762 -21.188 -13.68 1 97.38 102 LEU A N 1
ATOM 745 C CA . LEU A 1 102 ? -2.424 -19.938 -13.289 1 97.38 102 LEU A CA 1
ATOM 746 C C . LEU A 1 102 ? -2.443 -19.781 -11.773 1 97.38 102 LEU A C 1
ATOM 748 O O . LEU A 1 102 ? -2.869 -20.703 -11.062 1 97.38 102 LEU A O 1
ATOM 752 N N . LEU A 1 103 ? -1.896 -18.734 -11.328 1 98.31 103 LEU A N 1
ATOM 753 C CA . LEU A 1 103 ? -2.008 -18.312 -9.938 1 98.31 103 LEU A CA 1
ATOM 754 C C . LEU A 1 103 ? -2.908 -17.094 -9.805 1 98.31 103 LEU A C 1
ATOM 756 O O . LEU A 1 103 ? -2.66 -16.062 -10.43 1 98.31 103 LEU A O 1
ATOM 760 N N . VAL A 1 104 ? -3.982 -17.219 -9.039 1 97.5 104 VAL A N 1
ATOM 761 C CA . VAL A 1 104 ? -4.867 -16.094 -8.758 1 97.5 104 VAL A CA 1
ATOM 762 C C . VAL A 1 104 ? -4.668 -15.633 -7.316 1 97.5 104 VAL A C 1
ATOM 764 O O . VAL A 1 104 ? -5.129 -16.281 -6.379 1 97.5 104 VAL A O 1
ATOM 767 N N . ASN A 1 105 ? -3.969 -14.516 -7.188 1 96.81 105 ASN A N 1
ATOM 768 C CA . ASN A 1 105 ? -3.875 -13.828 -5.902 1 96.81 105 ASN A CA 1
ATOM 769 C C . ASN A 1 105 ? -5.16 -13.07 -5.578 1 96.81 105 ASN A C 1
ATOM 771 O O . ASN A 1 105 ? -5.32 -11.914 -5.965 1 96.81 105 ASN A O 1
ATOM 775 N N . ASN A 1 106 ? -6.008 -13.734 -4.836 1 93.25 106 ASN A N 1
ATOM 776 C CA . ASN A 1 106 ? -7.336 -13.18 -4.582 1 93.25 106 ASN A CA 1
ATOM 777 C C . ASN A 1 106 ? -7.574 -12.953 -3.092 1 93.25 106 ASN A C 1
ATOM 779 O O . ASN A 1 106 ? -8.406 -12.133 -2.709 1 93.25 106 ASN A O 1
ATOM 783 N N . ALA A 1 107 ? -6.82 -13.703 -2.25 1 92 107 ALA A N 1
ATOM 784 C CA . ALA A 1 107 ? -7.016 -13.531 -0.813 1 92 107 ALA A CA 1
ATOM 785 C C . ALA A 1 107 ? -6.914 -12.062 -0.418 1 92 107 ALA A C 1
ATOM 787 O O . ALA A 1 107 ? -6.043 -11.336 -0.908 1 92 107 ALA A O 1
ATOM 788 N N . GLY A 1 108 ? -7.875 -11.625 0.382 1 89.44 108 GLY A N 1
ATOM 789 C CA . GLY A 1 108 ? -7.902 -10.242 0.815 1 89.44 108 GLY A CA 1
ATOM 790 C C . GLY A 1 108 ? -8.711 -10.023 2.08 1 89.44 108 GLY A C 1
ATOM 791 O O . GLY A 1 108 ? -9.469 -10.898 2.494 1 89.44 108 GLY A O 1
ATOM 792 N N . MET A 1 109 ? -8.445 -8.883 2.656 1 86.62 109 MET A N 1
ATOM 793 C CA . MET A 1 109 ? -9.148 -8.508 3.883 1 86.62 109 MET A CA 1
ATOM 794 C C . MET A 1 109 ? -9.453 -7.012 3.893 1 86.62 109 MET A C 1
ATOM 796 O O . MET A 1 109 ? -8.648 -6.203 3.434 1 86.62 109 MET A O 1
ATOM 800 N N . ALA A 1 110 ? -10.68 -6.766 4.281 1 86 110 ALA A N 1
ATOM 801 C CA . ALA A 1 110 ? -11.094 -5.387 4.547 1 86 110 ALA A CA 1
ATOM 802 C C . ALA A 1 110 ? -11.57 -5.223 5.984 1 86 110 ALA A C 1
ATOM 804 O O . ALA A 1 110 ? -12.391 -6.008 6.469 1 86 110 ALA A O 1
ATOM 805 N N . LYS A 1 111 ? -10.914 -4.324 6.645 1 84.25 111 LYS A N 1
ATOM 806 C CA . LYS A 1 111 ? -11.305 -3.938 8 1 84.25 111 LYS A CA 1
ATOM 807 C C . LYS A 1 111 ? -11.406 -2.42 8.133 1 84.25 111 LYS A C 1
ATOM 809 O O . LYS A 1 111 ? -11.086 -1.689 7.188 1 84.25 111 LYS A O 1
ATOM 814 N N . SER A 1 112 ? -11.93 -1.951 9.289 1 87.44 112 SER A N 1
ATOM 815 C CA . SER A 1 112 ? -11.945 -0.537 9.648 1 87.44 112 SER A CA 1
ATOM 816 C C . SER A 1 112 ? -12.789 0.275 8.672 1 87.44 112 SER A C 1
ATOM 818 O O . SER A 1 112 ? -12.32 1.264 8.109 1 87.44 112 SER A O 1
ATOM 820 N N . PHE A 1 113 ? -14.055 -0.147 8.609 1 85.38 113 PHE A N 1
ATOM 821 C CA . PHE A 1 113 ? -14.992 0.566 7.75 1 85.38 113 PHE A CA 1
ATOM 822 C C . PHE A 1 113 ? -15.422 1.879 8.391 1 85.38 113 PHE A C 1
ATOM 824 O O . PHE A 1 113 ? -15.773 1.913 9.57 1 85.38 113 PHE A O 1
ATOM 831 N N . LEU A 1 114 ? -15.289 2.949 7.621 1 87.62 114 LEU A N 1
ATOM 832 C CA . LEU A 1 114 ? -15.742 4.258 8.086 1 87.62 114 LEU A CA 1
ATOM 833 C C . LEU A 1 114 ? -17.25 4.379 7.984 1 87.62 114 LEU A C 1
ATOM 835 O O . LEU A 1 114 ? -17.859 3.859 7.047 1 87.62 114 LEU A O 1
ATOM 839 N N . PRO A 1 115 ? -17.859 5.082 9.023 1 85 115 PRO A N 1
ATOM 840 C CA . PRO A 1 115 ? -19.266 5.441 8.852 1 85 115 PRO A CA 1
ATOM 841 C C . PRO A 1 115 ? -19.484 6.469 7.742 1 85 115 PRO A C 1
ATOM 843 O O . PRO A 1 115 ? -18.516 6.988 7.184 1 85 115 PRO A O 1
ATOM 846 N N . LYS A 1 116 ? -20.766 6.602 7.453 1 84 116 LYS A N 1
ATOM 847 C CA . LYS A 1 116 ? -21.062 7.699 6.535 1 84 116 LYS A CA 1
ATOM 848 C C . LYS A 1 116 ? -20.516 9.023 7.07 1 84 116 LYS A C 1
ATOM 850 O O . LYS A 1 116 ? -20.828 9.414 8.195 1 84 116 LYS A O 1
ATOM 855 N N . LEU A 1 117 ? -19.672 9.609 6.301 1 88.88 117 LEU A N 1
ATOM 856 C CA . LEU A 1 117 ? -19.078 10.867 6.734 1 88.88 117 LEU A CA 1
ATOM 857 C C . LEU A 1 117 ? -20.031 12.031 6.512 1 88.88 117 LEU A C 1
ATOM 859 O O . LEU A 1 117 ? -20.766 12.055 5.523 1 88.88 117 LEU A O 1
ATOM 863 N N . PRO A 1 118 ? -19.984 12.945 7.422 1 90.25 118 PRO A N 1
ATOM 864 C CA . PRO A 1 118 ? -20.859 14.109 7.297 1 90.25 118 PRO A CA 1
ATOM 865 C C . PRO A 1 118 ? -20.516 14.977 6.09 1 90.25 118 PRO A C 1
ATOM 867 O O . PRO A 1 118 ? -19.344 15.141 5.758 1 90.25 118 PRO A O 1
ATOM 870 N N . GLY A 1 119 ? -21.578 15.422 5.391 1 85.69 119 GLY A N 1
ATOM 871 C CA . GLY A 1 119 ? -21.406 16.375 4.305 1 85.69 119 GLY A CA 1
ATOM 872 C C . GLY A 1 119 ? -21.094 17.781 4.785 1 85.69 119 GLY A C 1
ATOM 873 O O . GLY A 1 119 ? -20.984 18.016 5.992 1 85.69 119 GLY A O 1
ATOM 874 N N . PRO A 1 120 ? -20.938 18.734 3.789 1 84.12 120 PRO A N 1
ATOM 875 C CA . PRO A 1 120 ? -20.672 20.125 4.184 1 84.12 120 PRO A CA 1
ATOM 876 C C . PRO A 1 120 ? -21.75 20.688 5.105 1 84.12 120 PRO A C 1
ATOM 878 O O . PRO A 1 120 ? -22.953 20.516 4.84 1 84.12 120 PRO A O 1
ATOM 881 N N . GLY A 1 121 ? -21.328 21.281 6.125 1 90.44 121 GLY A N 1
ATOM 882 C CA . GLY A 1 121 ? -22.266 21.938 7.035 1 90.44 121 GLY A CA 1
ATOM 883 C C . GLY A 1 121 ? -22.875 20.984 8.039 1 90.44 121 GLY A C 1
ATOM 884 O O . GLY A 1 121 ? -23.578 21.406 8.953 1 90.44 121 GLY A O 1
ATOM 885 N N . GLN A 1 122 ? -22.672 19.672 7.969 1 93.81 122 GLN A N 1
ATOM 886 C CA . GLN A 1 122 ? -23.312 18.672 8.828 1 93.81 122 GLN A CA 1
ATOM 887 C C . GLN A 1 122 ? -22.484 18.406 10.078 1 93.81 122 GLN A C 1
ATOM 889 O O . GLN A 1 122 ? -22.984 17.812 11.039 1 93.81 122 GLN A O 1
ATOM 894 N N . ALA A 1 123 ? -21.266 18.812 10.148 1 94.5 123 ALA A N 1
ATOM 895 C CA . ALA A 1 123 ? -20.359 18.641 11.281 1 94.5 123 ALA A CA 1
ATOM 896 C C . ALA A 1 123 ? -19.25 19.703 11.242 1 94.5 123 ALA A C 1
ATOM 898 O O . ALA A 1 123 ? -18.953 20.266 10.188 1 94.5 123 ALA A O 1
ATOM 899 N N . ASP A 1 124 ? -18.797 19.922 12.414 1 96.25 124 ASP A N 1
ATOM 900 C CA . ASP A 1 124 ? -17.625 20.781 12.43 1 96.25 124 ASP A CA 1
ATOM 901 C C . ASP A 1 124 ? -16.344 19.969 12.25 1 96.25 124 ASP A C 1
ATOM 903 O O . ASP A 1 124 ? -16.391 18.734 12.18 1 96.25 124 ASP A O 1
ATOM 907 N N . MET A 1 125 ? -15.227 20.672 12.102 1 96.88 125 MET A N 1
ATOM 908 C CA . MET A 1 125 ? -13.961 20.031 11.781 1 96.88 125 MET A CA 1
ATOM 909 C C . MET A 1 125 ? -13.547 19.047 12.883 1 96.88 125 MET A C 1
ATOM 911 O O . MET A 1 125 ? -13.023 17.969 12.594 1 96.88 125 MET A O 1
ATOM 915 N N . LYS A 1 126 ? -13.758 19.438 14.094 1 96.19 126 LYS A N 1
ATOM 916 C CA . LYS A 1 126 ? -13.352 18.594 15.211 1 96.19 126 LYS A CA 1
ATOM 917 C C . LYS A 1 126 ? -14.07 17.25 15.164 1 96.19 126 LYS A C 1
ATOM 919 O O . LYS A 1 126 ? -13.453 16.203 15.367 1 96.19 126 LYS A O 1
ATOM 924 N N . LYS A 1 127 ? -15.383 17.281 14.914 1 96.19 127 LYS A N 1
ATOM 925 C CA . LYS A 1 127 ? -16.156 16.062 14.789 1 96.19 127 LYS A CA 1
ATOM 926 C C . LYS A 1 127 ? -15.711 15.242 13.586 1 96.19 127 LYS A C 1
ATOM 928 O O . LYS A 1 127 ? -15.594 14.016 13.664 1 96.19 127 LYS A O 1
ATOM 933 N N . TYR A 1 128 ? -15.539 15.898 12.492 1 96.81 128 TYR A N 1
ATOM 934 C CA . TYR A 1 128 ? -15.062 15.242 11.281 1 96.81 128 TYR A CA 1
ATOM 935 C C . TYR A 1 128 ? -13.711 14.578 11.523 1 96.81 128 TYR A C 1
ATOM 937 O O . TYR A 1 128 ? -13.508 13.414 11.148 1 96.81 128 TYR A O 1
ATOM 945 N N . GLN A 1 129 ? -12.805 15.266 12.133 1 97.25 129 GLN A N 1
ATOM 946 C CA . GLN A 1 129 ? -11.477 14.781 12.492 1 97.25 129 GLN A CA 1
ATOM 947 C C . GLN A 1 129 ? -11.57 13.539 13.383 1 97.25 129 GLN A C 1
ATOM 949 O O . GLN A 1 129 ? -10.836 12.57 13.18 1 97.25 129 GLN A O 1
ATOM 954 N N . GLU A 1 130 ? -12.43 13.547 14.312 1 96.12 130 GLU A N 1
ATOM 955 C CA . GLU A 1 130 ? -12.633 12.414 15.211 1 96.12 130 GLU A CA 1
ATOM 956 C C . GLU A 1 130 ? -13.078 11.18 14.438 1 96.12 130 GLU A C 1
ATOM 958 O O . GLU A 1 130 ? -12.617 10.07 14.719 1 96.12 130 GLU A O 1
ATOM 963 N N . LEU A 1 131 ? -13.992 11.383 13.547 1 94.31 131 LEU A N 1
ATOM 964 C CA . LEU A 1 131 ? -14.461 10.273 12.727 1 94.31 131 LEU A CA 1
ATOM 965 C C . LEU A 1 131 ? -13.32 9.664 11.922 1 94.31 131 LEU A C 1
ATOM 967 O O . LEU A 1 131 ? -13.18 8.438 11.859 1 94.31 131 LEU A O 1
ATOM 971 N N . LEU A 1 132 ? -12.5 10.492 11.367 1 95.19 132 LEU A N 1
ATOM 972 C CA . LEU A 1 132 ? -11.391 10.008 10.562 1 95.19 132 LEU A CA 1
ATOM 973 C C . LEU A 1 132 ? -10.312 9.375 11.438 1 95.19 132 LEU A C 1
ATOM 975 O O . LEU A 1 132 ? -9.641 8.43 11.023 1 95.19 132 LEU A O 1
ATOM 979 N N . TRP A 1 133 ? -10.125 9.906 12.625 1 95.69 133 TRP A N 1
ATOM 980 C CA . TRP A 1 133 ? -9.18 9.352 13.578 1 95.69 133 TRP A CA 1
ATOM 981 C C . TRP A 1 133 ? -9.555 7.918 13.953 1 95.69 133 TRP A C 1
ATOM 983 O O . TRP A 1 133 ? -8.68 7.094 14.234 1 95.69 133 TRP A O 1
ATOM 993 N N . ASN A 1 134 ? -10.797 7.672 13.891 1 90.19 134 ASN A N 1
ATOM 994 C CA . ASN A 1 134 ? -11.312 6.367 14.297 1 90.19 134 ASN A CA 1
ATOM 995 C C . ASN A 1 134 ? -11.57 5.469 13.094 1 90.19 134 ASN A C 1
ATOM 997 O O . ASN A 1 134 ? -12.453 4.605 13.133 1 90.19 134 ASN A O 1
ATOM 1001 N N . ALA A 1 135 ? -10.93 5.762 11.953 1 85.62 135 ALA A N 1
ATOM 1002 C CA . ALA A 1 135 ? -11.016 4.949 10.742 1 85.62 135 ALA A CA 1
ATOM 1003 C C . ALA A 1 135 ? -10.344 3.592 10.938 1 85.62 135 ALA A C 1
ATOM 1005 O O . ALA A 1 135 ? -10.133 2.848 9.984 1 85.62 135 ALA A O 1
ATOM 1006 N N . GLY A 1 136 ? -9.977 3.166 12.148 1 86 136 GLY A N 1
ATOM 1007 C CA . GLY A 1 136 ? -9.336 1.913 12.516 1 86 136 GLY A CA 1
ATOM 1008 C C . GLY A 1 136 ? -7.992 2.105 13.188 1 86 136 GLY A C 1
ATOM 1009 O O . GLY A 1 136 ? -7.297 3.088 12.922 1 86 136 GLY A O 1
ATOM 1010 N N . PRO A 1 137 ? -7.672 1.164 14.07 1 91.75 137 PRO A N 1
ATOM 1011 C CA . PRO A 1 137 ? -6.355 1.242 14.703 1 91.75 137 PRO A CA 1
ATOM 1012 C C . PRO A 1 137 ? -5.219 0.876 13.75 1 91.75 137 PRO A C 1
ATOM 1014 O O . PRO A 1 137 ? -5.438 0.161 12.773 1 91.75 137 PRO A O 1
ATOM 1017 N N . PRO A 1 138 ? -3.994 1.363 13.969 1 93 138 PRO A N 1
ATOM 1018 C CA . PRO A 1 138 ? -2.846 1.14 13.086 1 93 138 PRO A CA 1
ATOM 1019 C C . PRO A 1 138 ? -2.615 -0.338 12.781 1 93 138 PRO A C 1
ATOM 1021 O O . PRO A 1 138 ? -2.188 -0.685 11.68 1 93 138 PRO A O 1
ATOM 1024 N N . ASN A 1 139 ? -2.922 -1.158 13.695 1 93.81 139 ASN A N 1
ATOM 1025 C CA . ASN A 1 139 ? -2.693 -2.582 13.461 1 93.81 139 ASN A CA 1
ATOM 1026 C C . ASN A 1 139 ? -3.604 -3.125 12.367 1 93.81 139 ASN A C 1
ATOM 1028 O O . ASN A 1 139 ? -3.242 -4.074 11.664 1 93.81 139 ASN A O 1
ATOM 1032 N N . GLU A 1 140 ? -4.785 -2.564 12.266 1 93.62 140 GLU A N 1
ATOM 1033 C CA . GLU A 1 140 ? -5.676 -3.008 11.195 1 93.62 140 GLU A CA 1
ATOM 1034 C C . GLU A 1 140 ? -5.188 -2.529 9.836 1 93.62 140 GLU A C 1
ATOM 1036 O O . GLU A 1 140 ? -5.418 -3.191 8.82 1 93.62 140 GLU A O 1
ATOM 1041 N N . PHE A 1 141 ? -4.512 -1.383 9.828 1 94.69 141 PHE A N 1
ATOM 1042 C CA . PHE A 1 141 ? -3.826 -0.963 8.609 1 94.69 141 PHE A CA 1
ATOM 1043 C C . PHE A 1 141 ? -2.76 -1.978 8.219 1 94.69 141 PHE A C 1
ATOM 1045 O O . PHE A 1 141 ? -2.729 -2.436 7.07 1 94.69 141 PHE A O 1
ATOM 1052 N N . SER A 1 142 ? -2.004 -2.35 9.188 1 95.31 142 SER A N 1
ATOM 1053 C CA . SER A 1 142 ? -0.937 -3.312 8.93 1 95.31 142 SER A CA 1
ATOM 1054 C C . SER A 1 142 ? -1.497 -4.633 8.414 1 95.31 142 SER A C 1
ATOM 1056 O O . SER A 1 142 ? -0.963 -5.207 7.461 1 95.31 142 SER A O 1
ATOM 1058 N N . ASP A 1 143 ? -2.545 -5.051 9.023 1 94.94 143 ASP A N 1
ATOM 1059 C CA . ASP A 1 143 ? -3.176 -6.305 8.625 1 94.94 143 ASP A CA 1
ATOM 1060 C C . ASP A 1 143 ? -3.596 -6.258 7.156 1 94.94 143 ASP A C 1
ATOM 1062 O O . ASP A 1 143 ? -3.395 -7.227 6.418 1 94.94 143 ASP A O 1
ATOM 1066 N N . ALA A 1 144 ? -4.195 -5.16 6.789 1 94.56 144 ALA A N 1
ATOM 1067 C CA . ALA A 1 144 ? -4.668 -5.016 5.414 1 94.56 144 ALA A CA 1
ATOM 1068 C C . ALA A 1 144 ? -3.518 -5.125 4.422 1 94.56 144 ALA A C 1
ATOM 1070 O O . ALA A 1 144 ? -3.623 -5.824 3.412 1 94.56 144 ALA A O 1
ATOM 1071 N N . PHE A 1 145 ? -2.4 -4.508 4.703 1 96.88 145 PHE A N 1
ATOM 1072 C CA . PHE A 1 145 ? -1.26 -4.551 3.795 1 96.88 145 PHE A CA 1
ATOM 1073 C C . PHE A 1 145 ? -0.602 -5.926 3.818 1 96.88 145 PHE A C 1
ATOM 1075 O O . PHE A 1 145 ? -0.14 -6.414 2.785 1 96.88 145 PHE A O 1
ATOM 1082 N N . ASP A 1 146 ? -0.556 -6.547 4.957 1 96.75 146 ASP A N 1
ATOM 1083 C CA . ASP A 1 146 ? 0.046 -7.871 5.082 1 96.75 146 ASP A CA 1
ATOM 1084 C C . ASP A 1 146 ? -0.696 -8.898 4.227 1 96.75 146 ASP A C 1
ATOM 1086 O O . ASP A 1 146 ? -0.073 -9.672 3.5 1 96.75 146 ASP A O 1
ATOM 1090 N N . VAL A 1 147 ? -1.949 -8.836 4.293 1 95.44 147 VAL A N 1
ATOM 1091 C CA . VAL A 1 147 ? -2.76 -9.844 3.615 1 95.44 147 VAL A CA 1
ATOM 1092 C C . VAL A 1 147 ? -2.893 -9.484 2.137 1 95.44 147 VAL A C 1
ATOM 1094 O O . VAL A 1 147 ? -2.672 -10.336 1.265 1 95.44 147 VAL A O 1
ATOM 1097 N N . ASN A 1 148 ? -3.186 -8.219 1.823 1 95.31 148 ASN A N 1
ATOM 1098 C CA . ASN A 1 148 ? -3.572 -7.832 0.47 1 95.31 148 ASN A CA 1
ATOM 1099 C C . ASN A 1 148 ? -2.354 -7.578 -0.413 1 95.31 148 ASN A C 1
ATOM 1101 O O . ASN A 1 148 ? -2.463 -7.566 -1.64 1 95.31 148 ASN A O 1
ATOM 1105 N N . VAL A 1 149 ? -1.211 -7.348 0.18 1 97 149 VAL A N 1
ATOM 1106 C CA . VAL A 1 149 ? -0.066 -6.938 -0.627 1 97 149 VAL A CA 1
ATOM 1107 C C . VAL A 1 149 ? 1.107 -7.883 -0.374 1 97 149 VAL A C 1
ATOM 1109 O O . VAL A 1 149 ? 1.515 -8.633 -1.266 1 97 149 VAL A O 1
ATOM 1112 N N . THR A 1 150 ? 1.563 -7.945 0.893 1 97.19 150 THR A N 1
ATOM 1113 C CA . THR A 1 150 ? 2.752 -8.727 1.218 1 97.19 150 THR A CA 1
ATOM 1114 C C . THR A 1 150 ? 2.523 -10.203 0.919 1 97.19 150 THR A C 1
ATOM 1116 O O . THR A 1 150 ? 3.375 -10.859 0.313 1 97.19 150 THR A O 1
ATOM 1119 N N . ALA A 1 151 ? 1.397 -10.68 1.331 1 97.38 151 ALA A N 1
ATOM 1120 C CA . ALA A 1 151 ? 1.063 -12.086 1.084 1 97.38 151 ALA A CA 1
ATOM 1121 C C . ALA A 1 151 ? 1.027 -12.383 -0.411 1 97.38 151 ALA A C 1
ATOM 1123 O O . ALA A 1 151 ? 1.502 -13.43 -0.852 1 97.38 151 ALA A O 1
ATOM 1124 N N . ALA A 1 152 ? 0.465 -11.5 -1.205 1 97.31 152 ALA A N 1
ATOM 1125 C CA . ALA A 1 152 ? 0.375 -11.695 -2.65 1 97.31 152 ALA A CA 1
ATOM 1126 C C . ALA A 1 152 ? 1.763 -11.75 -3.283 1 97.31 152 ALA A C 1
ATOM 1128 O O . ALA A 1 152 ? 1.993 -12.508 -4.227 1 97.31 152 ALA A O 1
ATOM 1129 N N . TRP A 1 153 ? 2.703 -10.93 -2.822 1 97.56 153 TRP A N 1
ATOM 1130 C CA . TRP A 1 153 ? 4.074 -10.961 -3.314 1 97.56 153 TRP A CA 1
ATOM 1131 C C . TRP A 1 153 ? 4.703 -12.328 -3.092 1 97.56 153 TRP A C 1
ATOM 1133 O O . TRP A 1 153 ? 5.191 -12.961 -4.035 1 97.56 153 TRP A O 1
ATOM 1143 N N . TYR A 1 154 ? 4.621 -12.812 -1.9 1 97.88 154 TYR A N 1
ATOM 1144 C CA . TYR A 1 154 ? 5.32 -14.047 -1.563 1 97.88 154 TYR A CA 1
ATOM 1145 C C . TYR A 1 154 ? 4.613 -15.258 -2.172 1 97.88 154 TYR A C 1
ATOM 1147 O O . TYR A 1 154 ? 5.262 -16.234 -2.547 1 97.88 154 TYR A O 1
ATOM 1155 N N . CYS A 1 155 ? 3.318 -15.086 -2.256 1 98.06 155 CYS A N 1
ATOM 1156 C CA . CYS A 1 155 ? 2.598 -16.141 -2.971 1 98.06 155 CYS A CA 1
ATOM 1157 C C . CYS A 1 155 ? 3.066 -16.234 -4.418 1 98.06 155 CYS A C 1
ATOM 1159 O O . CYS A 1 155 ? 3.373 -17.328 -4.906 1 98.06 155 CYS A O 1
ATOM 1161 N N . ALA A 1 156 ? 3.145 -15.117 -5.098 1 98.31 156 ALA A N 1
ATOM 1162 C CA . ALA A 1 156 ? 3.617 -15.094 -6.48 1 98.31 156 ALA A CA 1
ATOM 1163 C C . ALA A 1 156 ? 5.008 -15.711 -6.594 1 98.31 156 ALA A C 1
ATOM 1165 O O . ALA A 1 156 ? 5.242 -16.578 -7.438 1 98.31 156 ALA A O 1
ATOM 1166 N N . VAL A 1 157 ? 5.875 -15.328 -5.703 1 98.12 157 VAL A N 1
ATOM 1167 C CA . VAL A 1 157 ? 7.266 -15.766 -5.777 1 98.12 157 VAL A CA 1
ATOM 1168 C C . VAL A 1 157 ? 7.344 -17.266 -5.504 1 98.12 157 VAL A C 1
ATOM 1170 O O . VAL A 1 157 ? 8.102 -17.984 -6.164 1 98.12 157 VAL A O 1
ATOM 1173 N N . ALA A 1 158 ? 6.578 -17.75 -4.598 1 98.25 158 ALA A N 1
ATOM 1174 C CA . ALA A 1 158 ? 6.605 -19.156 -4.215 1 98.25 158 ALA A CA 1
ATOM 1175 C C . ALA A 1 158 ? 6.246 -20.062 -5.395 1 98.25 158 ALA A C 1
ATOM 1177 O O . ALA A 1 158 ? 6.652 -21.219 -5.445 1 98.25 158 ALA A O 1
ATOM 1178 N N . PHE A 1 159 ? 5.535 -19.516 -6.391 1 98.69 159 PHE A N 1
ATOM 1179 C CA . PHE A 1 159 ? 5 -20.375 -7.445 1 98.69 159 PHE A CA 1
ATOM 1180 C C . PHE A 1 159 ? 5.754 -20.156 -8.75 1 98.69 159 PHE A C 1
ATOM 1182 O O . PHE A 1 159 ? 5.43 -20.766 -9.773 1 98.69 159 PHE A O 1
ATOM 1189 N N . LEU A 1 160 ? 6.77 -19.359 -8.766 1 98.38 160 LEU A N 1
ATOM 1190 C CA . LEU A 1 160 ? 7.395 -18.938 -10.016 1 98.38 160 LEU A CA 1
ATOM 1191 C C . LEU A 1 160 ? 7.977 -20.141 -10.75 1 98.38 160 LEU A C 1
ATOM 1193 O O . LEU A 1 160 ? 7.848 -20.25 -11.977 1 98.38 160 LEU A O 1
ATOM 1197 N N . ASP A 1 161 ? 8.633 -21.047 -10.039 1 98.19 161 ASP A N 1
ATOM 1198 C CA . ASP A 1 161 ? 9.242 -22.203 -10.695 1 98.19 161 ASP A CA 1
ATOM 1199 C C . ASP A 1 161 ? 8.172 -23.109 -11.305 1 98.19 161 ASP A C 1
ATOM 1201 O O . ASP A 1 161 ? 8.375 -23.688 -12.383 1 98.19 161 ASP A O 1
ATOM 1205 N N . LEU A 1 162 ? 7.039 -23.234 -10.695 1 98.56 162 LEU A N 1
ATOM 1206 C CA . LEU A 1 162 ? 5.941 -24.047 -11.211 1 98.56 162 LEU A CA 1
ATOM 1207 C C . LEU A 1 162 ? 5.305 -23.391 -12.43 1 98.56 162 LEU A C 1
ATOM 1209 O O . LEU A 1 162 ? 4.898 -24.078 -13.367 1 98.56 162 LEU A O 1
ATOM 1213 N N . LEU A 1 163 ? 5.184 -22.047 -12.391 1 98.19 163 LEU A N 1
ATOM 1214 C CA . LEU A 1 163 ? 4.664 -21.312 -13.539 1 98.19 163 LEU A CA 1
ATOM 1215 C C . LEU A 1 163 ? 5.602 -21.438 -14.734 1 98.19 163 LEU A C 1
ATOM 1217 O O . LEU A 1 163 ? 5.152 -21.594 -15.867 1 98.19 163 LEU A O 1
ATOM 1221 N N . ASP A 1 164 ? 6.859 -21.359 -14.438 1 97.44 164 ASP A N 1
ATOM 1222 C CA . ASP A 1 164 ? 7.863 -21.562 -15.477 1 97.44 164 ASP A CA 1
ATOM 1223 C C . ASP A 1 164 ? 7.781 -22.969 -16.047 1 97.44 164 ASP A C 1
ATOM 1225 O O . ASP A 1 164 ? 7.883 -23.156 -17.266 1 97.44 164 ASP A O 1
ATOM 1229 N N . ALA A 1 165 ? 7.594 -23.938 -15.203 1 97.38 165 ALA A N 1
ATOM 1230 C CA . ALA A 1 165 ? 7.484 -25.328 -15.625 1 97.38 165 ALA A CA 1
ATOM 1231 C C . ALA A 1 165 ? 6.285 -25.531 -16.547 1 97.38 165 ALA A C 1
ATOM 1233 O O . ALA A 1 165 ? 6.359 -26.297 -17.516 1 97.38 165 ALA A O 1
ATOM 1234 N N . ALA A 1 166 ? 5.223 -24.859 -16.266 1 96.69 166 ALA A N 1
ATOM 1235 C CA . ALA A 1 166 ? 4.039 -24.969 -17.125 1 96.69 166 ALA A CA 1
ATOM 1236 C C . ALA A 1 166 ? 4.324 -24.438 -18.531 1 96.69 166 ALA A C 1
ATOM 1238 O O . ALA A 1 166 ? 3.904 -25.031 -19.516 1 96.69 166 ALA A O 1
ATOM 1239 N N . ASN A 1 167 ? 4.965 -23.312 -18.578 1 95.12 167 ASN A N 1
ATOM 1240 C CA . ASN A 1 167 ? 5.344 -22.75 -19.859 1 95.12 167 ASN A CA 1
ATOM 1241 C C . ASN A 1 167 ? 6.207 -23.719 -20.672 1 95.12 167 ASN A C 1
ATOM 1243 O O . ASN A 1 167 ? 6.016 -23.859 -21.875 1 95.12 167 ASN A O 1
ATOM 1247 N N . LYS A 1 168 ? 7.082 -24.344 -20.047 1 94.31 168 LYS A N 1
ATOM 1248 C CA . LYS A 1 168 ? 7.988 -25.266 -20.703 1 94.31 168 LYS A CA 1
ATOM 1249 C C . LYS A 1 168 ? 7.258 -26.531 -21.156 1 94.31 168 LYS A C 1
ATOM 1251 O O . LYS A 1 168 ? 7.59 -27.125 -22.188 1 94.31 168 LYS A O 1
ATOM 1256 N N . ARG A 1 169 ? 6.316 -26.859 -20.375 1 92 169 ARG A N 1
ATOM 1257 C CA . ARG A 1 169 ? 5.52 -28.031 -20.719 1 92 169 ARG A CA 1
ATOM 1258 C C . ARG A 1 169 ? 4.621 -27.75 -21.922 1 92 169 ARG A C 1
ATOM 1260 O O . ARG A 1 169 ? 4.402 -28.625 -22.75 1 92 169 ARG A O 1
ATOM 1267 N N . GLY A 1 170 ? 4.125 -26.531 -22.125 1 87.56 170 GLY A N 1
ATOM 1268 C CA . GLY A 1 170 ? 3.303 -26.125 -23.25 1 87.56 170 GLY A CA 1
ATOM 1269 C C . GLY A 1 170 ? 2.016 -26.922 -23.359 1 87.56 170 GLY A C 1
ATOM 1270 O O . GLY A 1 170 ? 1.621 -27.297 -24.469 1 87.56 170 GLY A O 1
ATOM 1271 N N . ASN A 1 171 ? 1.414 -27.188 -22.266 1 81.12 171 ASN A N 1
ATOM 1272 C CA . ASN A 1 171 ? 0.249 -28.078 -22.25 1 81.12 171 ASN A CA 1
ATOM 1273 C C . ASN A 1 171 ? -1.008 -27.344 -22.719 1 81.12 171 ASN A C 1
ATOM 1275 O O . ASN A 1 171 ? -2.01 -27.984 -23.047 1 81.12 171 ASN A O 1
ATOM 1279 N N . ILE A 1 172 ? -0.983 -26.047 -22.672 1 80.88 172 ILE A N 1
ATOM 1280 C CA . ILE A 1 172 ? -2.092 -25.266 -23.203 1 80.88 172 ILE A CA 1
ATOM 1281 C C . ILE A 1 172 ? -1.608 -24.406 -24.359 1 80.88 172 ILE A C 1
ATOM 1283 O O . ILE A 1 172 ? -0.879 -23.438 -24.172 1 80.88 172 ILE A O 1
ATOM 1287 N N . PRO A 1 173 ? -2.078 -24.828 -25.562 1 77.5 173 PRO A N 1
ATOM 1288 C CA . PRO A 1 173 ? -1.562 -24.109 -26.734 1 77.5 173 PRO A CA 1
ATOM 1289 C C . PRO A 1 173 ? -1.896 -22.625 -26.719 1 77.5 173 PRO A C 1
ATOM 1291 O O . PRO A 1 173 ? -3.033 -22.25 -26.422 1 77.5 173 PRO A O 1
ATOM 1294 N N . GLY A 1 174 ? -0.892 -21.812 -26.938 1 75.62 174 GLY A N 1
ATOM 1295 C CA . GLY A 1 174 ? -1.08 -20.375 -27.125 1 75.62 174 GLY A CA 1
ATOM 1296 C C . GLY A 1 174 ? -1.219 -19.609 -25.828 1 75.62 174 GLY A C 1
ATOM 1297 O O . GLY A 1 174 ? -1.459 -18.406 -25.828 1 75.62 174 GLY A O 1
ATOM 1298 N N . VAL A 1 175 ? -1.151 -20.406 -24.766 1 79.19 175 VAL A N 1
ATOM 1299 C CA . VAL A 1 175 ? -1.327 -19.719 -23.484 1 79.19 175 VAL A CA 1
ATOM 1300 C C . VAL A 1 175 ? -0.055 -19.844 -22.641 1 79.19 175 VAL A C 1
ATOM 1302 O O . VAL A 1 175 ? 0.56 -20.922 -22.609 1 79.19 175 VAL A O 1
ATOM 1305 N N . THR A 1 176 ? 0.369 -18.672 -22.141 1 91.5 176 THR A N 1
ATOM 1306 C CA . THR A 1 176 ? 1.488 -18.688 -21.203 1 91.5 176 THR A CA 1
ATOM 1307 C C . THR A 1 176 ? 0.991 -18.625 -19.766 1 91.5 176 THR A C 1
ATOM 1309 O O . THR A 1 176 ? -0.153 -18.234 -19.516 1 91.5 176 THR A O 1
ATOM 1312 N N . SER A 1 177 ? 1.826 -19.141 -18.828 1 95.94 177 SER A N 1
ATOM 1313 C CA . SER A 1 177 ? 1.477 -19.094 -17.422 1 95.94 177 SER A CA 1
ATOM 1314 C C . SER A 1 177 ? 1.218 -17.656 -16.953 1 95.94 177 SER A C 1
ATOM 1316 O O . SER A 1 177 ? 1.744 -16.703 -17.547 1 95.94 177 SER A O 1
ATOM 1318 N N . GLN A 1 178 ? 0.305 -17.547 -15.938 1 96.12 178 GLN A N 1
ATOM 1319 C CA . GLN A 1 178 ? -0.143 -16.219 -15.562 1 96.12 178 GLN A CA 1
ATOM 1320 C C . GLN A 1 178 ? -0.345 -16.109 -14.047 1 96.12 178 GLN A C 1
ATOM 1322 O O . GLN A 1 178 ? -0.666 -17.094 -13.391 1 96.12 178 GLN A O 1
ATOM 1327 N N . ILE A 1 179 ? -0.072 -14.914 -13.625 1 97.62 179 ILE A N 1
ATOM 1328 C CA . ILE A 1 179 ? -0.481 -14.492 -12.289 1 97.62 179 ILE A CA 1
ATOM 1329 C C . ILE A 1 179 ? -1.565 -13.422 -12.398 1 97.62 179 ILE A C 1
ATOM 1331 O O . ILE A 1 179 ? -1.41 -12.445 -13.141 1 97.62 179 ILE A O 1
ATOM 1335 N N . ILE A 1 180 ? -2.689 -13.641 -11.766 1 96.19 180 ILE A N 1
ATOM 1336 C CA . ILE A 1 180 ? -3.734 -12.633 -11.664 1 96.19 180 ILE A CA 1
ATOM 1337 C C . ILE A 1 180 ? -3.775 -12.078 -10.242 1 96.19 180 ILE A C 1
ATOM 1339 O O . ILE A 1 180 ? -3.902 -12.828 -9.273 1 96.19 180 ILE A O 1
ATOM 1343 N N . THR A 1 181 ? -3.574 -10.82 -10.133 1 95.44 181 THR A N 1
ATOM 1344 C CA . THR A 1 181 ? -3.76 -10.133 -8.867 1 95.44 181 THR A CA 1
ATOM 1345 C C . THR A 1 181 ? -5.117 -9.438 -8.82 1 95.44 181 THR A C 1
ATOM 1347 O O . THR A 1 181 ? -5.414 -8.586 -9.656 1 95.44 181 THR A O 1
ATOM 1350 N N . VAL A 1 182 ? -5.93 -9.898 -7.902 1 89.94 182 VAL A N 1
ATOM 1351 C CA . VAL A 1 182 ? -7.258 -9.305 -7.785 1 89.94 182 VAL A CA 1
ATOM 1352 C C . VAL A 1 182 ? -7.191 -8.047 -6.926 1 89.94 182 VAL A C 1
ATOM 1354 O O . VAL A 1 182 ? -6.855 -8.117 -5.738 1 89.94 182 VAL A O 1
ATOM 1357 N N . SER A 1 183 ? -7.289 -7.047 -7.586 1 86.06 183 SER A N 1
ATOM 1358 C CA . SER A 1 183 ? -7.297 -5.758 -6.902 1 86.06 183 SER A CA 1
ATOM 1359 C C . SER A 1 183 ? -8.719 -5.258 -6.688 1 86.06 183 SER A C 1
ATOM 1361 O O . SER A 1 183 ? -9.664 -6.047 -6.645 1 86.06 183 SER A O 1
ATOM 1363 N N . SER A 1 184 ? -8.922 -4.363 -6.254 1 59.91 184 SER A N 1
ATOM 1364 C CA . SER A 1 184 ? -10.258 -3.799 -6.121 1 59.91 184 SER A CA 1
ATOM 1365 C C . SER A 1 184 ? -10.594 -2.889 -7.297 1 59.91 184 SER A C 1
ATOM 1367 O O . SER A 1 184 ? -9.695 -2.283 -7.895 1 59.91 184 SER A O 1
ATOM 1369 N N . GLY A 1 185 ? -11.242 -3.449 -8.359 1 45 185 GLY A N 1
ATOM 1370 C CA . GLY A 1 185 ? -11.609 -2.422 -9.32 1 45 185 GLY A CA 1
ATOM 1371 C C . GLY A 1 185 ? -11.461 -1.014 -8.773 1 45 185 GLY A C 1
ATOM 1372 O O . GLY A 1 185 ? -11.508 -0.804 -7.559 1 45 185 GLY A O 1
ATOM 1373 N N . GLY A 1 186 ? -10.859 -0.27 -9.656 1 39.41 186 GLY A N 1
ATOM 1374 C CA . GLY A 1 186 ? -10.484 1.097 -9.328 1 39.41 186 GLY A CA 1
ATOM 1375 C C . GLY A 1 186 ? -10.992 1.537 -7.965 1 39.41 186 GLY A C 1
ATOM 1376 O O . GLY A 1 186 ? -10.297 1.369 -6.957 1 39.41 186 GLY A O 1
ATOM 1377 N N . GLY A 1 187 ? -11.516 2.822 -8.094 1 36.41 187 GLY A N 1
ATOM 1378 C CA . GLY A 1 187 ? -11.891 4.18 -7.73 1 36.41 187 GLY A CA 1
ATOM 1379 C C . GLY A 1 187 ? -12.836 4.246 -6.547 1 36.41 187 GLY A C 1
ATOM 1380 O O . GLY A 1 187 ? -13.398 3.227 -6.141 1 36.41 187 GLY A O 1
ATOM 1381 N N . PHE A 1 188 ? -12.961 5.324 -6.164 1 34.31 188 PHE A N 1
ATOM 1382 C CA . PHE A 1 188 ? -13.984 5.855 -5.27 1 34.31 188 PHE A CA 1
ATOM 1383 C C . PHE A 1 188 ? -15.289 5.074 -5.406 1 34.31 188 PHE A C 1
ATOM 1385 O O . PHE A 1 188 ? -16.031 5.262 -6.371 1 34.31 188 PHE A O 1
ATOM 1392 N N . ARG A 1 189 ? -15.211 3.693 -5.641 1 36.78 189 ARG A N 1
ATOM 1393 C CA . ARG A 1 189 ? -16.641 3.484 -5.457 1 36.78 189 ARG A CA 1
ATOM 1394 C C . ARG A 1 189 ? -17.25 4.578 -4.59 1 36.78 189 ARG A C 1
ATOM 1396 O O . ARG A 1 189 ? -16.906 4.711 -3.414 1 36.78 189 ARG A O 1
ATOM 1403 N N . LYS A 1 190 ? -17.469 5.516 -5.215 1 35.66 190 LYS A N 1
ATOM 1404 C CA . LYS A 1 190 ? -18.25 6.633 -4.707 1 35.66 190 LYS A CA 1
ATOM 1405 C C . LYS A 1 190 ? -19.391 6.148 -3.805 1 35.66 190 LYS A C 1
ATOM 1407 O O . LYS A 1 190 ? -20.312 6.902 -3.502 1 35.66 190 LYS A O 1
ATOM 1412 N N . ASP A 1 191 ? -19.797 4.828 -3.943 1 37.47 191 ASP A N 1
ATOM 1413 C CA . ASP A 1 191 ? -20.969 4.695 -3.082 1 37.47 191 ASP A CA 1
ATOM 1414 C C . ASP A 1 191 ? -20.609 4.961 -1.622 1 37.47 191 ASP A C 1
ATOM 1416 O O . ASP A 1 191 ? -19.672 4.352 -1.085 1 37.47 191 ASP A O 1
ATOM 1420 N N . ASP A 1 192 ? -20.766 6.078 -1.229 1 40.22 192 ASP A N 1
ATOM 1421 C CA . ASP A 1 192 ? -20.688 6.871 -0.005 1 40.22 192 ASP A CA 1
ATOM 1422 C C . ASP A 1 192 ? -20.828 5.984 1.231 1 40.22 192 ASP A C 1
ATOM 1424 O O . ASP A 1 192 ? -20.641 6.449 2.357 1 40.22 192 ASP A O 1
ATOM 1428 N N . LYS A 1 193 ? -21.359 4.586 1.127 1 47.09 193 LYS A N 1
ATOM 1429 C CA . LYS A 1 193 ? -21.859 4.137 2.424 1 47.09 193 LYS A CA 1
ATOM 1430 C C . LYS A 1 193 ? -20.766 3.414 3.209 1 47.09 193 LYS A C 1
ATOM 1432 O O . LYS A 1 193 ? -20.781 3.414 4.441 1 47.09 193 LYS A O 1
ATOM 1437 N N . VAL A 1 194 ? -19.875 2.359 2.686 1 57.12 194 VAL A N 1
ATOM 1438 C CA . VAL A 1 194 ? -18.938 1.692 3.59 1 57.12 194 VAL A CA 1
ATOM 1439 C C . VAL A 1 194 ? -17.531 1.745 3.012 1 57.12 194 VAL A C 1
ATOM 1441 O O . VAL A 1 194 ? -17.266 1.159 1.96 1 57.12 194 VAL A O 1
ATOM 1444 N N . PHE A 1 195 ? -16.625 2.695 3.588 1 81.19 195 PHE A N 1
ATOM 1445 C CA . PHE A 1 195 ? -15.289 2.965 3.074 1 81.19 195 PHE A CA 1
ATOM 1446 C C . PHE A 1 195 ? -14.227 2.561 4.09 1 81.19 195 PHE A C 1
ATOM 1448 O O . PHE A 1 195 ? -14.367 2.84 5.281 1 81.19 195 PHE A O 1
ATOM 1455 N N . SER A 1 196 ? -13.375 1.682 3.674 1 89.69 196 SER A N 1
ATOM 1456 C CA . SER A 1 196 ? -12.227 1.328 4.5 1 89.69 196 SER A CA 1
ATOM 1457 C C . SER A 1 196 ? -10.945 1.962 3.969 1 89.69 196 SER A C 1
ATOM 1459 O O . SER A 1 196 ? -10.516 1.669 2.85 1 89.69 196 SER A O 1
ATOM 1461 N N . VAL A 1 197 ? -10.312 2.781 4.777 1 92.75 197 VAL A N 1
ATOM 1462 C CA . VAL A 1 197 ? -9.102 3.492 4.383 1 92.75 197 VAL A CA 1
ATOM 1463 C C . VAL A 1 197 ? -7.969 2.492 4.141 1 92.75 197 VAL A C 1
ATOM 1465 O O . VAL A 1 197 ? -7.391 2.453 3.055 1 92.75 197 VAL A O 1
ATOM 1468 N N . PRO A 1 198 ? -7.703 1.574 5.133 1 94.12 198 PRO A N 1
ATOM 1469 C CA . PRO A 1 198 ? -6.598 0.641 4.902 1 94.12 198 PRO A CA 1
ATOM 1470 C C . PRO A 1 198 ? -6.859 -0.303 3.73 1 94.12 198 PRO A C 1
ATOM 1472 O O . PRO A 1 198 ? -5.926 -0.682 3.02 1 94.12 198 PRO A O 1
ATOM 1475 N N . TYR A 1 199 ? -8.109 -0.659 3.535 1 91.19 199 TYR A N 1
ATOM 1476 C CA . TYR A 1 199 ? -8.422 -1.536 2.414 1 91.19 199 TYR A CA 1
ATOM 1477 C C . TYR A 1 199 ? -8.156 -0.842 1.084 1 91.19 199 TYR A C 1
ATOM 1479 O O . TYR A 1 199 ? -7.473 -1.395 0.216 1 91.19 199 TYR A O 1
ATOM 1487 N N . THR A 1 200 ? -8.648 0.338 0.946 1 90.56 200 THR A N 1
ATOM 1488 C CA . THR A 1 200 ? -8.5 1.102 -0.287 1 90.56 200 THR A CA 1
ATOM 1489 C C . THR A 1 200 ? -7.02 1.334 -0.599 1 90.56 200 THR A C 1
ATOM 1491 O O . THR A 1 200 ? -6.586 1.155 -1.738 1 90.56 200 THR A O 1
ATOM 1494 N N . LEU A 1 201 ? -6.285 1.686 0.342 1 94.25 201 LEU A N 1
ATOM 1495 C CA . LEU A 1 201 ? -4.863 1.947 0.145 1 94.25 201 LEU A CA 1
ATOM 1496 C C . LEU A 1 201 ? -4.117 0.662 -0.191 1 94.25 201 LEU A C 1
ATOM 1498 O O . LEU A 1 201 ? -3.229 0.661 -1.049 1 94.25 201 LEU A O 1
ATOM 1502 N N . SER A 1 202 ? -4.422 -0.452 0.463 1 95.06 202 SER A N 1
ATOM 1503 C CA . SER A 1 202 ? -3.766 -1.726 0.19 1 95.06 202 SER A CA 1
ATOM 1504 C C . SER A 1 202 ? -4.074 -2.217 -1.221 1 95.06 202 SER A C 1
ATOM 1506 O O . SER A 1 202 ? -3.223 -2.82 -1.875 1 95.06 202 SER A O 1
ATOM 1508 N N . LYS A 1 203 ? -5.238 -1.986 -1.668 1 93.06 203 LYS A N 1
ATOM 1509 C CA . LYS A 1 203 ? -5.594 -2.414 -3.018 1 93.06 203 LYS A CA 1
ATOM 1510 C C . LYS A 1 203 ? -4.859 -1.584 -4.066 1 93.06 203 LYS A C 1
ATOM 1512 O O . LYS A 1 203 ? -4.512 -2.092 -5.137 1 93.06 203 LYS A O 1
ATOM 1517 N N . ALA A 1 204 ? -4.684 -0.295 -3.77 1 92 204 ALA A N 1
ATOM 1518 C CA . ALA A 1 204 ? -3.826 0.503 -4.641 1 92 204 ALA A CA 1
ATOM 1519 C C . ALA A 1 204 ? -2.426 -0.095 -4.73 1 92 204 ALA A C 1
ATOM 1521 O O . ALA A 1 204 ? -1.854 -0.196 -5.816 1 92 204 ALA A O 1
ATOM 1522 N N . ALA A 1 205 ? -1.936 -0.443 -3.633 1 95.75 205 ALA A N 1
ATOM 1523 C CA . ALA A 1 205 ? -0.617 -1.07 -3.604 1 95.75 205 ALA A CA 1
ATOM 1524 C C . ALA A 1 205 ? -0.628 -2.406 -4.34 1 95.75 205 ALA A C 1
ATOM 1526 O O . ALA A 1 205 ? 0.326 -2.744 -5.043 1 95.75 205 ALA A O 1
ATOM 1527 N N . ALA A 1 206 ? -1.688 -3.186 -4.168 1 95.75 206 ALA A N 1
ATOM 1528 C CA . ALA A 1 206 ? -1.818 -4.473 -4.848 1 95.75 206 ALA A CA 1
ATOM 1529 C C . ALA A 1 206 ? -1.832 -4.293 -6.363 1 95.75 206 ALA A C 1
ATOM 1531 O O . ALA A 1 206 ? -1.243 -5.09 -7.094 1 95.75 206 ALA A O 1
ATOM 1532 N N . THR A 1 207 ? -2.572 -3.275 -6.789 1 93.81 207 THR A N 1
ATOM 1533 C CA . THR A 1 207 ? -2.578 -2.957 -8.211 1 93.81 207 THR A CA 1
ATOM 1534 C C . THR A 1 207 ? -1.159 -2.709 -8.719 1 93.81 207 THR A C 1
ATOM 1536 O O . THR A 1 207 ? -0.76 -3.248 -9.75 1 93.81 207 THR A O 1
ATOM 1539 N N . HIS A 1 208 ? -0.428 -1.941 -7.996 1 93.88 208 HIS A N 1
ATOM 1540 C CA . HIS A 1 208 ? 0.948 -1.662 -8.391 1 93.88 208 HIS A CA 1
ATOM 1541 C C . HIS A 1 208 ? 1.805 -2.922 -8.336 1 93.88 208 HIS A C 1
ATOM 1543 O O . HIS A 1 208 ? 2.709 -3.102 -9.148 1 93.88 208 HIS A O 1
ATOM 1549 N N . LEU A 1 209 ? 1.541 -3.756 -7.406 1 95.81 209 LEU A N 1
ATOM 1550 C CA . LEU A 1 209 ? 2.246 -5.027 -7.309 1 95.81 209 LEU A CA 1
ATOM 1551 C C . LEU A 1 209 ? 2.078 -5.844 -8.586 1 95.81 209 LEU A C 1
ATOM 1553 O O . LEU A 1 209 ? 3.049 -6.387 -9.117 1 95.81 209 LEU A O 1
ATOM 1557 N N . GLY A 1 210 ? 0.843 -5.949 -9.039 1 95.69 210 GLY A N 1
ATOM 1558 C CA . GLY A 1 210 ? 0.608 -6.652 -10.289 1 95.69 210 GLY A CA 1
ATOM 1559 C C . GLY A 1 210 ? 1.427 -6.109 -11.445 1 95.69 210 GLY A C 1
ATOM 1560 O O . GLY A 1 210 ? 1.995 -6.875 -12.227 1 95.69 210 GLY A O 1
ATOM 1561 N N . LYS A 1 211 ? 1.499 -4.805 -11.523 1 93.69 211 LYS A N 1
ATOM 1562 C CA . LYS A 1 211 ? 2.291 -4.156 -12.562 1 93.69 211 LYS A CA 1
ATOM 1563 C C . LYS A 1 211 ? 3.779 -4.449 -12.391 1 93.69 211 LYS A C 1
ATOM 1565 O O . LYS A 1 211 ? 4.488 -4.695 -13.359 1 93.69 211 LYS A O 1
ATOM 1570 N N . MET A 1 212 ? 4.195 -4.398 -11.211 1 93.25 212 MET A N 1
ATOM 1571 C CA . MET A 1 212 ? 5.594 -4.68 -10.891 1 93.25 212 MET A CA 1
ATOM 1572 C C . MET A 1 212 ? 5.961 -6.109 -11.273 1 93.25 212 MET A C 1
ATOM 1574 O O . MET A 1 212 ? 7.02 -6.344 -11.859 1 93.25 212 MET A O 1
ATOM 1578 N N . LEU A 1 213 ? 5.09 -6.984 -10.953 1 96.19 213 LEU A N 1
ATOM 1579 C CA . LEU A 1 213 ? 5.324 -8.375 -11.312 1 96.19 213 LEU A CA 1
ATOM 1580 C C . LEU A 1 213 ? 5.418 -8.547 -12.82 1 96.19 213 LEU A C 1
ATOM 1582 O O . LEU A 1 213 ? 6.223 -9.336 -13.312 1 96.19 213 LEU A O 1
ATOM 1586 N N . ALA A 1 214 ? 4.559 -7.84 -13.57 1 94.81 214 ALA A N 1
ATOM 1587 C CA . ALA A 1 214 ? 4.629 -7.887 -15.031 1 94.81 214 ALA A CA 1
ATOM 1588 C C . ALA A 1 214 ? 6.023 -7.5 -15.523 1 94.81 214 ALA A C 1
ATOM 1590 O O . ALA A 1 214 ? 6.547 -8.109 -16.453 1 94.81 214 ALA A O 1
ATOM 1591 N N . HIS A 1 215 ? 6.594 -6.535 -14.852 1 91.75 215 HIS A N 1
ATOM 1592 C CA . HIS A 1 215 ? 7.93 -6.078 -15.211 1 91.75 215 HIS A CA 1
ATOM 1593 C C . HIS A 1 215 ? 8.984 -7.113 -14.844 1 91.75 215 HIS A C 1
ATOM 1595 O O . HIS A 1 215 ? 9.844 -7.445 -15.664 1 91.75 215 HIS A O 1
ATOM 1601 N N . PHE A 1 216 ? 8.914 -7.688 -13.711 1 93.38 216 PHE A N 1
ATOM 1602 C CA . PHE A 1 216 ? 9.898 -8.648 -13.227 1 93.38 216 PHE A CA 1
ATOM 1603 C C . PHE A 1 216 ? 9.867 -9.922 -14.055 1 93.38 216 PHE A C 1
ATOM 1605 O O . PHE A 1 216 ? 10.898 -10.586 -14.227 1 93.38 216 PHE A O 1
ATOM 1612 N N . LEU A 1 217 ? 8.672 -10.203 -14.609 1 96.12 217 LEU A N 1
ATOM 1613 C CA . LEU A 1 217 ? 8.508 -11.539 -15.164 1 96.12 217 LEU A CA 1
ATOM 1614 C C . LEU A 1 217 ? 8.438 -11.492 -16.688 1 96.12 217 LEU A C 1
ATOM 1616 O O . LEU A 1 217 ? 8.25 -12.523 -17.344 1 96.12 217 LEU A O 1
ATOM 1620 N N . LYS A 1 218 ? 8.617 -10.344 -17.25 1 93.19 218 LYS A N 1
ATOM 1621 C CA . LYS A 1 218 ? 8.461 -10.141 -18.688 1 93.19 218 LYS A CA 1
ATOM 1622 C C . LYS A 1 218 ? 9.391 -11.055 -19.484 1 93.19 218 LYS A C 1
ATOM 1624 O O . LYS A 1 218 ? 8.992 -11.633 -20.5 1 93.19 218 LYS A O 1
ATOM 1629 N N . ASP A 1 219 ? 10.578 -11.297 -19.031 1 93.69 219 ASP A N 1
ATOM 1630 C CA . ASP A 1 219 ? 11.57 -12.07 -19.781 1 93.69 219 ASP A CA 1
ATOM 1631 C C . ASP A 1 219 ? 11.398 -13.57 -19.531 1 93.69 219 ASP A C 1
ATOM 1633 O O . ASP A 1 219 ? 12.109 -14.383 -20.125 1 93.69 219 ASP A O 1
ATOM 1637 N N . TRP A 1 220 ? 10.438 -13.953 -18.75 1 95.19 220 TRP A N 1
ATOM 1638 C CA . TRP A 1 220 ? 10.203 -15.359 -18.406 1 95.19 220 TRP A CA 1
ATOM 1639 C C . TRP A 1 220 ? 8.891 -15.852 -19.016 1 95.19 220 TRP A C 1
ATOM 1641 O O . TRP A 1 220 ? 8.445 -16.953 -18.719 1 95.19 220 TRP A O 1
ATOM 1651 N N . ASN A 1 221 ? 8.281 -15.023 -19.781 1 94.25 221 ASN A N 1
ATOM 1652 C CA . ASN A 1 221 ? 7.02 -15.328 -20.453 1 94.25 221 ASN A CA 1
ATOM 1653 C C . ASN A 1 221 ? 5.926 -15.695 -19.453 1 94.25 221 ASN A C 1
ATOM 1655 O O . ASN A 1 221 ? 5.117 -16.594 -19.719 1 94.25 221 ASN A O 1
ATOM 1659 N N . ILE A 1 222 ? 6.035 -15.227 -18.312 1 96.88 222 ILE A N 1
ATOM 1660 C CA . ILE A 1 222 ? 4.961 -15.312 -17.328 1 96.88 222 ILE A CA 1
ATOM 1661 C C . ILE A 1 222 ? 4.227 -13.969 -17.25 1 96.88 222 ILE A C 1
ATOM 1663 O O . ILE A 1 222 ? 4.836 -12.938 -16.984 1 96.88 222 ILE A O 1
ATOM 1667 N N . ARG A 1 223 ? 2.98 -14.023 -17.484 1 96.12 223 ARG A N 1
ATOM 1668 C CA . ARG A 1 223 ? 2.207 -12.781 -17.516 1 96.12 223 ARG A CA 1
ATOM 1669 C C . ARG A 1 223 ? 1.677 -12.438 -16.125 1 96.12 223 ARG A C 1
ATOM 1671 O O . ARG A 1 223 ? 1.424 -13.336 -15.312 1 96.12 223 ARG A O 1
ATOM 1678 N N . SER A 1 224 ? 1.612 -11.195 -15.836 1 96.69 224 SER A N 1
ATOM 1679 C CA . SER A 1 224 ? 0.951 -10.68 -14.641 1 96.69 224 SER A CA 1
ATOM 1680 C C . SER A 1 224 ? -0.147 -9.688 -15 1 96.69 224 SER A C 1
ATOM 1682 O O . SER A 1 224 ? 0.115 -8.68 -15.664 1 96.69 224 SER A O 1
ATOM 1684 N N . ASN A 1 225 ? -1.376 -9.992 -14.547 1 91.94 225 ASN A N 1
ATOM 1685 C CA . ASN A 1 225 ? -2.523 -9.133 -14.797 1 91.94 225 ASN A CA 1
ATOM 1686 C C . ASN A 1 225 ? -3.225 -8.734 -13.5 1 91.94 225 ASN A C 1
ATOM 1688 O O . ASN A 1 225 ? -3.184 -9.477 -12.516 1 91.94 225 ASN A O 1
ATOM 1692 N N . VAL A 1 226 ? -3.793 -7.535 -13.562 1 92.38 226 VAL A N 1
ATOM 1693 C CA . VAL A 1 226 ? -4.566 -7.039 -12.43 1 92.38 226 VAL A CA 1
ATOM 1694 C C . VAL A 1 226 ? -6.047 -6.984 -12.797 1 92.38 226 VAL A C 1
ATOM 1696 O O . VAL A 1 226 ? -6.406 -6.512 -13.875 1 92.38 226 VAL A O 1
ATOM 1699 N N . VAL A 1 227 ? -6.891 -7.535 -11.891 1 84.88 227 VAL A N 1
ATOM 1700 C CA . VAL A 1 227 ? -8.328 -7.5 -12.125 1 84.88 227 VAL A CA 1
ATOM 1701 C C . VAL A 1 227 ? -9.016 -6.715 -11.008 1 84.88 227 VAL A C 1
ATOM 1703 O O . VAL A 1 227 ? -8.703 -6.898 -9.828 1 84.88 227 VAL A O 1
ATOM 1706 N N . ALA A 1 228 ? -9.844 -5.746 -11.336 1 76.69 228 ALA A N 1
ATOM 1707 C CA . ALA A 1 228 ? -10.664 -5.02 -10.367 1 76.69 228 ALA A CA 1
ATOM 1708 C C . ALA A 1 228 ? -12.078 -5.59 -10.312 1 76.69 228 ALA A C 1
ATOM 1710 O O . ALA A 1 228 ? -12.703 -5.824 -11.352 1 76.69 228 ALA A O 1
ATOM 1711 N N . PRO A 1 229 ? -12.523 -6.086 -9.164 1 61.84 229 PRO A N 1
ATOM 1712 C CA . PRO A 1 229 ? -13.797 -6.793 -9.039 1 61.84 229 PRO A CA 1
ATOM 1713 C C . PRO A 1 229 ? -14.945 -6.066 -9.734 1 61.84 229 PRO A C 1
ATOM 1715 O O . PRO A 1 229 ? -15.898 -6.703 -10.188 1 61.84 229 PRO A O 1
ATOM 1718 N N . GLY A 1 230 ? -15.344 -4.707 -9.625 1 49.56 230 GLY A N 1
ATOM 1719 C CA . GLY A 1 230 ? -16.547 -4.152 -10.227 1 49.56 230 GLY A CA 1
ATOM 1720 C C . GLY A 1 230 ? -16.781 -4.645 -11.641 1 49.56 230 GLY A C 1
ATOM 1721 O O . GLY A 1 230 ? -17.906 -4.578 -12.148 1 49.56 230 GLY A O 1
ATOM 1722 N N . ILE A 1 231 ? -15.844 -4.832 -12.414 1 40.16 231 ILE A N 1
ATOM 1723 C CA . ILE A 1 231 ? -16.016 -5.137 -13.828 1 40.16 231 ILE A CA 1
ATOM 1724 C C . ILE A 1 231 ? -16.156 -6.645 -14.023 1 40.16 231 ILE A C 1
ATOM 1726 O O . ILE A 1 231 ? -15.305 -7.273 -14.664 1 40.16 231 ILE A O 1
ATOM 1730 N N . PHE A 1 232 ? -16.5 -7.359 -13.086 1 38.41 232 PHE A N 1
ATOM 1731 C CA . PHE A 1 232 ? -16.594 -8.766 -13.469 1 38.41 232 PHE A CA 1
ATOM 1732 C C . PHE A 1 232 ? -17.734 -8.969 -14.453 1 38.41 232 PHE A C 1
ATOM 1734 O O . PHE A 1 232 ? -18.906 -8.938 -14.078 1 38.41 232 PHE A O 1
ATOM 1741 N N . PRO A 1 233 ? -17.734 -8.445 -15.633 1 35.09 233 PRO A N 1
ATOM 1742 C CA . PRO A 1 233 ? -18.828 -8.977 -16.453 1 35.09 233 PRO A CA 1
ATOM 1743 C C . PRO A 1 233 ? -18.891 -10.5 -16.453 1 35.09 233 PRO A C 1
ATOM 1745 O O . PRO A 1 233 ? -17.875 -11.164 -16.203 1 35.09 233 PRO A O 1
ATOM 1748 N N . SER A 1 234 ? -20.094 -11.148 -16.391 1 35.88 234 SER A N 1
ATOM 1749 C CA . SER A 1 234 ? -20.328 -12.562 -16.688 1 35.88 234 SER A CA 1
ATOM 1750 C C . SER A 1 234 ? -19.281 -13.133 -17.625 1 35.88 234 SER A C 1
ATOM 1752 O O . SER A 1 234 ? -18.906 -14.305 -17.516 1 35.88 234 SER A O 1
ATOM 1754 N N . GLY A 1 235 ? -18.922 -12.43 -18.797 1 34.72 235 GLY A N 1
ATOM 1755 C CA . GLY A 1 235 ? -18.031 -12.875 -19.844 1 34.72 235 GLY A CA 1
ATOM 1756 C C . GLY A 1 235 ? -16.578 -12.867 -19.438 1 34.72 235 GLY A C 1
ATOM 1757 O O . GLY A 1 235 ? -15.68 -13.039 -20.266 1 34.72 235 GLY A O 1
ATOM 1758 N N . VAL A 1 236 ? -16.203 -12.469 -18.391 1 35.34 236 VAL A N 1
ATOM 1759 C CA . VAL A 1 236 ? -14.812 -12.289 -17.984 1 35.34 236 VAL A CA 1
ATOM 1760 C C . VAL A 1 236 ? -14.094 -13.641 -17.984 1 35.34 236 VAL A C 1
ATOM 1762 O O . VAL A 1 236 ? -12.875 -13.695 -18.141 1 35.34 236 VAL A O 1
ATOM 1765 N N . CYS A 1 237 ? -14.75 -14.727 -17.688 1 35.97 237 CYS A N 1
ATOM 1766 C CA . CYS A 1 237 ? -14.055 -15.984 -17.922 1 35.97 237 CYS A CA 1
ATOM 1767 C C . CYS A 1 237 ? -13.477 -16.047 -19.328 1 35.97 237 CYS A C 1
ATOM 1769 O O . CYS A 1 237 ? -12.391 -16.594 -19.531 1 35.97 237 CYS A O 1
ATOM 1771 N N . GLY A 1 238 ? -14.352 -15.633 -20.328 1 35.03 238 GLY A N 1
ATOM 1772 C CA . GLY A 1 238 ? -13.789 -15.633 -21.672 1 35.03 238 GLY A CA 1
ATOM 1773 C C . GLY A 1 238 ? -12.609 -14.688 -21.828 1 35.03 238 GLY A C 1
ATOM 1774 O O . GLY A 1 238 ? -11.672 -14.969 -22.578 1 35.03 238 GLY A O 1
ATOM 1775 N N . ARG A 1 239 ? -12.68 -13.477 -21.281 1 35.41 239 ARG A N 1
ATOM 1776 C CA . ARG A 1 239 ? -11.68 -12.438 -21.484 1 35.41 239 ARG A CA 1
ATOM 1777 C C . ARG A 1 239 ? -10.523 -12.578 -20.5 1 35.41 239 ARG A C 1
ATOM 1779 O O . ARG A 1 239 ? -9.531 -11.852 -20.578 1 35.41 239 ARG A O 1
ATOM 1786 N N . ILE A 1 240 ? -10.523 -13.117 -19.328 1 37.25 240 ILE A N 1
ATOM 1787 C CA . ILE A 1 240 ? -9.344 -13.523 -18.578 1 37.25 240 ILE A CA 1
ATOM 1788 C C . ILE A 1 240 ? -8.312 -14.141 -19.516 1 37.25 240 ILE A C 1
ATOM 1790 O O . ILE A 1 240 ? -7.109 -13.883 -19.391 1 37.25 240 ILE A O 1
ATOM 1794 N N . VAL A 1 241 ? -8.734 -14.992 -20.531 1 34.94 241 VAL A N 1
ATOM 1795 C CA . VAL A 1 241 ? -7.836 -15.438 -21.594 1 34.94 241 VAL A CA 1
ATOM 1796 C C . VAL A 1 241 ? -7.5 -14.258 -22.516 1 34.94 241 VAL A C 1
ATOM 1798 O O . VAL A 1 241 ? -6.41 -14.203 -23.078 1 34.94 241 VAL A O 1
ATOM 1801 N N . GLN A 1 242 ? -8.43 -13.445 -22.969 1 30.7 242 GLN A N 1
ATOM 1802 C CA . GLN A 1 242 ? -8.156 -12.352 -23.891 1 30.7 242 GLN A CA 1
ATOM 1803 C C . GLN A 1 242 ? -7.773 -11.078 -23.141 1 30.7 242 GLN A C 1
ATOM 1805 O O . GLN A 1 242 ? -7.906 -9.977 -23.672 1 30.7 242 GLN A O 1
ATOM 1810 N N . ILE A 1 243 ? -7.742 -10.984 -21.969 1 33.59 243 ILE A N 1
ATOM 1811 C CA . ILE A 1 243 ? -7.375 -9.711 -21.359 1 33.59 243 ILE A CA 1
ATOM 1812 C C . ILE A 1 243 ? -6.16 -9.125 -22.078 1 33.59 243 ILE A C 1
ATOM 1814 O O . ILE A 1 243 ? -5.062 -9.688 -22.016 1 33.59 243 ILE A O 1
ATOM 1818 N N . ARG A 1 244 ? -6.402 -8.398 -23.172 1 30.48 244 ARG A N 1
ATOM 1819 C CA . ARG A 1 244 ? -5.449 -7.566 -23.891 1 30.48 244 ARG A CA 1
ATOM 1820 C C . ARG A 1 244 ? -4.598 -6.738 -22.938 1 30.48 244 ARG A C 1
ATOM 1822 O O . ARG A 1 244 ? -5.051 -6.371 -21.859 1 30.48 244 ARG A O 1
ATOM 1829 N N . GLN A 1 245 ? -3.285 -6.629 -23.281 1 29.39 245 GLN A N 1
ATOM 1830 C CA . GLN A 1 245 ? -2.016 -5.949 -23.031 1 29.39 245 GLN A CA 1
ATOM 1831 C C . GLN A 1 245 ? -2.225 -4.453 -22.828 1 29.39 245 GLN A C 1
ATOM 1833 O O . GLN A 1 245 ? -1.288 -3.664 -22.969 1 29.39 245 GLN A O 1
ATOM 1838 N N . ARG A 1 246 ? -3.537 -3.924 -22.594 1 27.5 246 ARG A N 1
ATOM 1839 C CA . ARG A 1 246 ? -3.326 -2.49 -22.766 1 27.5 246 ARG A CA 1
ATOM 1840 C C . ARG A 1 246 ? -2.518 -1.911 -21.609 1 27.5 246 ARG A C 1
ATOM 1842 O O . ARG A 1 246 ? -3.07 -1.237 -20.734 1 27.5 246 ARG A O 1
ATOM 1849 N N . TYR A 1 247 ? -1.559 -2.504 -21 1 22.86 247 TYR A N 1
ATOM 1850 C CA . TYR A 1 247 ? -0.708 -1.493 -20.391 1 22.86 247 TYR A CA 1
ATOM 1851 C C . TYR A 1 247 ? -0.113 -0.562 -21.438 1 22.86 247 TYR A C 1
ATOM 1853 O O . TYR A 1 247 ? 0.141 -0.975 -22.562 1 22.86 247 TYR A O 1
ATOM 1861 N N . MET B 1 1 ? 25.188 68.875 -24.438 1 29.45 1 MET B N 1
ATOM 1862 C CA . MET B 1 1 ? 23.875 68.312 -24.562 1 29.45 1 MET B CA 1
ATOM 1863 C C . MET B 1 1 ? 23.562 67.375 -23.359 1 29.45 1 MET B C 1
ATOM 1865 O O . MET B 1 1 ? 24.391 66.562 -22.984 1 29.45 1 MET B O 1
ATOM 1869 N N . PRO B 1 2 ? 22.578 67.75 -22.516 1 28.39 2 PRO B N 1
ATOM 1870 C CA . PRO B 1 2 ? 22.312 67.125 -21.203 1 28.39 2 PRO B CA 1
ATOM 1871 C C . PRO B 1 2 ? 21.859 65.688 -21.312 1 28.39 2 PRO B C 1
ATOM 1873 O O . PRO B 1 2 ? 21.312 65.312 -22.328 1 28.39 2 PRO B O 1
ATOM 1876 N N . THR B 1 3 ? 22.703 64.75 -20.781 1 25.81 3 THR B N 1
ATOM 1877 C CA . THR B 1 3 ? 22.578 63.281 -20.625 1 25.81 3 THR B CA 1
ATOM 1878 C C . THR B 1 3 ? 21.312 62.938 -19.859 1 25.81 3 THR B C 1
ATOM 1880 O O . THR B 1 3 ? 21.125 63.344 -18.719 1 25.81 3 THR B O 1
ATOM 1883 N N . ALA B 1 4 ? 20.141 62.875 -20.594 1 31.73 4 ALA B N 1
ATOM 1884 C CA . ALA B 1 4 ? 18.859 62.438 -20.031 1 31.73 4 ALA B CA 1
ATOM 1885 C C . ALA B 1 4 ? 19.047 61.188 -19.156 1 31.73 4 ALA B C 1
ATOM 1887 O O . ALA B 1 4 ? 19.375 60.125 -19.656 1 31.73 4 ALA B O 1
ATOM 1888 N N . ALA B 1 5 ? 19.656 61.375 -18 1 28.22 5 ALA B N 1
ATOM 1889 C CA . ALA B 1 5 ? 19.719 60.344 -17 1 28.22 5 ALA B CA 1
ATOM 1890 C C . ALA B 1 5 ? 18.375 59.656 -16.844 1 28.22 5 ALA B C 1
ATOM 1892 O O . ALA B 1 5 ? 17.375 60.281 -16.516 1 28.22 5 ALA B O 1
ATOM 1893 N N . CYS B 1 6 ? 18.016 58.75 -17.781 1 25.94 6 CYS B N 1
ATOM 1894 C CA . CYS B 1 6 ? 16.828 57.906 -17.578 1 25.94 6 CYS B CA 1
ATOM 1895 C C . CYS B 1 6 ? 16.703 57.5 -16.125 1 25.94 6 CYS B C 1
ATOM 1897 O O . CYS B 1 6 ? 17.625 56.875 -15.57 1 25.94 6 CYS B O 1
ATOM 1899 N N . ASP B 1 7 ? 16.219 58.312 -15.328 1 27.84 7 ASP B N 1
ATOM 1900 C CA . ASP B 1 7 ? 15.867 57.969 -13.945 1 27.84 7 ASP B CA 1
ATOM 1901 C C . ASP B 1 7 ? 15.188 56.594 -13.859 1 27.84 7 ASP B C 1
ATOM 1903 O O . ASP B 1 7 ? 14.141 56.375 -14.477 1 27.84 7 ASP B O 1
ATOM 1907 N N . THR B 1 8 ? 15.938 55.5 -14.141 1 29.7 8 THR B N 1
ATOM 1908 C CA . THR B 1 8 ? 15.477 54.125 -13.953 1 29.7 8 THR B CA 1
ATOM 1909 C C . THR B 1 8 ? 14.703 53.969 -12.641 1 29.7 8 THR B C 1
ATOM 1911 O O . THR B 1 8 ? 15.258 54.188 -11.562 1 29.7 8 THR B O 1
ATOM 1914 N N . PRO B 1 9 ? 13.453 54.438 -12.594 1 34.28 9 PRO B N 1
ATOM 1915 C CA . PRO B 1 9 ? 12.773 54.219 -11.305 1 34.28 9 PRO B CA 1
ATOM 1916 C C . PRO B 1 9 ? 12.977 52.844 -10.742 1 34.28 9 PRO B C 1
ATOM 1918 O O . PRO B 1 9 ? 12.633 51.844 -11.391 1 34.28 9 PRO B O 1
ATOM 1921 N N . MET B 1 10 ? 14.102 52.438 -10.211 1 31.16 10 MET B N 1
ATOM 1922 C CA . MET B 1 10 ? 14.531 51.25 -9.461 1 31.16 10 MET B CA 1
ATOM 1923 C C . MET B 1 10 ? 13.477 50.844 -8.422 1 31.16 10 MET B C 1
ATOM 1925 O O . MET B 1 10 ? 13.672 51.062 -7.227 1 31.16 10 MET B O 1
ATOM 1929 N N . GLY B 1 11 ? 12.273 51.406 -8.375 1 32.72 11 GLY B N 1
ATOM 1930 C CA . GLY B 1 11 ? 11.453 50.75 -7.367 1 32.72 11 GLY B CA 1
ATOM 1931 C C . GLY B 1 11 ? 11.477 49.219 -7.477 1 32.72 11 GLY B C 1
ATOM 1932 O O . GLY B 1 11 ? 10.852 48.656 -8.367 1 32.72 11 GLY B O 1
ATOM 1933 N N . LEU B 1 12 ? 12.617 48.625 -7.434 1 31.39 12 LEU B N 1
ATOM 1934 C CA . LEU B 1 12 ? 12.859 47.188 -7.449 1 31.39 12 LEU B CA 1
ATOM 1935 C C . LEU B 1 12 ? 11.781 46.438 -6.668 1 31.39 12 LEU B C 1
ATOM 1937 O O . LEU B 1 12 ? 11.594 46.688 -5.473 1 31.39 12 LEU B O 1
ATOM 1941 N N . LEU B 1 13 ? 10.664 46.156 -7.176 1 33.31 13 LEU B N 1
ATOM 1942 C CA . LEU B 1 13 ? 9.688 45.188 -6.738 1 33.31 13 LEU B CA 1
ATOM 1943 C C . LEU B 1 13 ? 10.359 44.062 -5.934 1 33.31 13 LEU B C 1
ATOM 1945 O O . LEU B 1 13 ? 11.281 43.406 -6.418 1 33.31 13 LEU B O 1
ATOM 1949 N N . ASP B 1 14 ? 10.641 44.281 -4.621 1 32.75 14 ASP B N 1
ATOM 1950 C CA . ASP B 1 14 ? 11.156 43.281 -3.668 1 32.75 14 ASP B CA 1
ATOM 1951 C C . ASP B 1 14 ? 10.656 41.875 -4.004 1 32.75 14 ASP B C 1
ATOM 1953 O O . ASP B 1 14 ? 9.461 41.594 -3.857 1 32.75 14 ASP B O 1
ATOM 1957 N N . THR B 1 15 ? 10.945 41.25 -5.039 1 37.5 15 THR B N 1
ATOM 1958 C CA . THR B 1 15 ? 10.805 39.844 -5.43 1 37.5 15 THR B CA 1
ATOM 1959 C C . THR B 1 15 ? 10.688 38.938 -4.203 1 37.5 15 THR B C 1
ATOM 1961 O O . THR B 1 15 ? 10.289 37.781 -4.316 1 37.5 15 THR B O 1
ATOM 1964 N N . SER B 1 16 ? 11.25 39.281 -3.025 1 40.84 16 SER B N 1
ATOM 1965 C CA . SER B 1 16 ? 11.07 38.594 -1.753 1 40.84 16 SER B CA 1
ATOM 1966 C C . SER B 1 16 ? 9.602 38.562 -1.353 1 40.84 16 SER B C 1
ATOM 1968 O O . SER B 1 16 ? 9.188 37.688 -0.574 1 40.84 16 SER B O 1
ATOM 1970 N N . ALA B 1 17 ? 8.75 39.5 -1.639 1 42.12 17 ALA B N 1
ATOM 1971 C CA . ALA B 1 17 ? 7.348 39.719 -1.302 1 42.12 17 ALA B CA 1
ATOM 1972 C C . ALA B 1 17 ? 6.434 38.75 -2.029 1 42.12 17 ALA B C 1
ATOM 1974 O O . ALA B 1 17 ? 5.367 38.406 -1.526 1 42.12 17 ALA B O 1
ATOM 1975 N N . LEU B 1 18 ? 6.621 38.438 -3.254 1 41.94 18 LEU B N 1
ATOM 1976 C CA . LEU B 1 18 ? 5.723 37.656 -4.09 1 41.94 18 LEU B CA 1
ATOM 1977 C C . LEU B 1 18 ? 5.613 36.219 -3.578 1 41.94 18 LEU B C 1
ATOM 1979 O O . LEU B 1 18 ? 4.57 35.562 -3.734 1 41.94 18 LEU B O 1
ATOM 1983 N N . PHE B 1 19 ? 6.75 35.688 -3.025 1 51.81 19 PHE B N 1
ATOM 1984 C CA . PHE B 1 19 ? 6.738 34.312 -2.592 1 51.81 19 PHE B CA 1
ATOM 1985 C C . PHE B 1 19 ? 6.871 34.188 -1.076 1 51.81 19 PHE B C 1
ATOM 1987 O O . PHE B 1 19 ? 7.418 33.219 -0.556 1 51.81 19 PHE B O 1
ATOM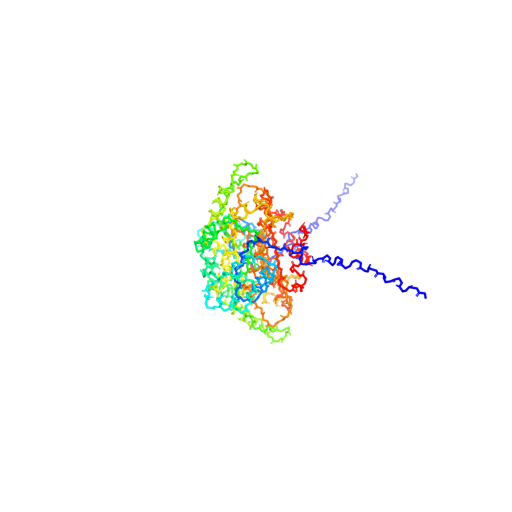 1994 N N . SER B 1 20 ? 6.445 35.344 -0.39 1 64.88 20 SER B N 1
ATOM 1995 C CA . SER B 1 20 ? 6.684 35.375 1.05 1 64.88 20 SER B CA 1
ATOM 1996 C C . SER B 1 20 ? 5.676 34.531 1.803 1 64.88 20 SER B C 1
ATOM 1998 O O . SER B 1 20 ? 4.473 34.594 1.543 1 64.88 20 SER B O 1
ATOM 2000 N N . VAL B 1 21 ? 6.195 33.406 2.447 1 73.88 21 VAL B N 1
ATOM 2001 C CA . VAL B 1 21 ? 5.402 32.562 3.348 1 73.88 21 VAL B CA 1
ATOM 2002 C C . VAL B 1 21 ? 5.57 33.062 4.785 1 73.88 21 VAL B C 1
ATOM 2004 O O . VAL B 1 21 ? 5.527 32.25 5.727 1 73.88 21 VAL B O 1
ATOM 2007 N N . GLU B 1 22 ? 5.773 34.469 4.816 1 81.19 22 GLU B N 1
ATOM 2008 C CA . GLU B 1 22 ? 5.887 35.031 6.152 1 81.19 22 GLU B CA 1
ATOM 2009 C C . GLU B 1 22 ? 4.633 34.781 6.977 1 81.19 22 GLU B C 1
ATOM 2011 O O . GLU B 1 22 ? 3.514 35 6.496 1 81.19 22 GLU B O 1
ATOM 2016 N N . GLY B 1 23 ? 4.844 34.312 8.156 1 87.69 23 GLY B N 1
ATOM 2017 C CA . GLY B 1 23 ? 3.734 34.031 9.055 1 87.69 23 GLY B CA 1
ATOM 2018 C C . GLY B 1 23 ? 3.184 32.625 8.93 1 87.69 23 GLY B C 1
ATOM 2019 O O . GLY B 1 23 ? 2.346 32.219 9.734 1 87.69 23 GLY B O 1
ATOM 2020 N N . MET B 1 24 ? 3.736 31.969 8 1 94.38 24 MET B N 1
ATOM 2021 C CA . MET B 1 24 ? 3.295 30.594 7.805 1 94.38 24 MET B CA 1
ATOM 2022 C C . MET B 1 24 ? 3.875 29.672 8.875 1 94.38 24 MET B C 1
ATOM 2024 O O . MET B 1 24 ? 5.035 29.812 9.258 1 94.38 24 MET B O 1
ATOM 2028 N N . VAL B 1 25 ? 3.053 28.797 9.422 1 97.5 25 VAL B N 1
ATOM 2029 C CA . VAL B 1 25 ? 3.508 27.719 10.289 1 97.5 25 VAL B CA 1
ATOM 2030 C C . VAL B 1 25 ? 3.424 26.391 9.547 1 97.5 25 VAL B C 1
ATOM 2032 O O . VAL B 1 25 ? 2.355 26 9.07 1 97.5 25 VAL B O 1
ATOM 2035 N N . ALA B 1 26 ? 4.551 25.703 9.414 1 98.25 26 ALA B N 1
ATOM 2036 C CA . ALA B 1 26 ? 4.621 24.438 8.68 1 98.25 26 ALA B CA 1
ATOM 2037 C C . ALA B 1 26 ? 5.191 23.328 9.547 1 98.25 26 ALA B C 1
ATOM 2039 O O . ALA B 1 26 ? 5.969 23.578 10.469 1 98.25 26 ALA B O 1
ATOM 2040 N N . VAL B 1 27 ? 4.75 22.156 9.305 1 98.69 27 VAL B N 1
ATOM 2041 C CA . VAL B 1 27 ? 5.277 20.938 9.922 1 98.69 27 VAL B CA 1
ATOM 2042 C C . VAL B 1 27 ? 5.82 20 8.844 1 98.69 27 VAL B C 1
ATOM 2044 O O . VAL B 1 27 ? 5.133 19.703 7.863 1 98.69 27 VAL B O 1
ATOM 2047 N N . VAL B 1 28 ? 7.062 19.578 8.984 1 98.19 28 VAL B N 1
ATOM 2048 C CA . VAL B 1 28 ? 7.699 18.641 8.047 1 98.19 28 VAL B CA 1
ATOM 2049 C C . VAL B 1 28 ? 8.172 17.406 8.797 1 98.19 28 VAL B C 1
ATOM 2051 O O . VAL B 1 28 ? 9.141 17.453 9.562 1 98.19 28 VAL B O 1
ATOM 2054 N N . THR B 1 29 ? 7.492 16.297 8.609 1 98.06 29 THR B N 1
ATOM 2055 C CA . THR B 1 29 ? 7.996 15.039 9.164 1 98.06 29 THR B CA 1
ATOM 2056 C C . THR B 1 29 ? 9.219 14.555 8.391 1 98.06 29 THR B C 1
ATOM 2058 O O . THR B 1 29 ? 9.312 14.758 7.176 1 98.06 29 THR B O 1
ATOM 2061 N N . GLY B 1 30 ? 10.109 13.93 9.125 1 96.12 30 GLY B N 1
ATOM 2062 C CA . GLY B 1 30 ? 11.367 13.609 8.469 1 96.12 30 GLY B CA 1
ATOM 2063 C C . GLY B 1 30 ? 12.125 14.836 7.992 1 96.12 30 GLY B C 1
ATOM 2064 O O . GLY B 1 30 ? 12.773 14.805 6.945 1 96.12 30 GLY B O 1
ATOM 2065 N N . GLY B 1 31 ? 12.008 15.891 8.68 1 95.56 31 GLY B N 1
ATOM 2066 C CA . GLY B 1 31 ? 12.5 17.172 8.203 1 95.56 31 GLY B CA 1
ATOM 2067 C C . GLY B 1 31 ? 13.953 17.422 8.555 1 95.56 31 GLY B C 1
ATOM 2068 O O . GLY B 1 31 ? 14.492 18.5 8.281 1 95.56 31 GLY B O 1
ATOM 2069 N N . GLY B 1 32 ? 14.633 16.453 9.156 1 94.12 32 GLY B N 1
ATOM 2070 C CA . GLY B 1 32 ? 16 16.656 9.586 1 94.12 32 GLY B CA 1
ATOM 2071 C C . GLY B 1 32 ? 17.016 16.312 8.508 1 94.12 32 GLY B C 1
ATOM 2072 O O . GLY B 1 32 ? 18.203 16.672 8.625 1 94.12 32 GLY B O 1
ATOM 2073 N N . THR B 1 33 ? 16.609 15.57 7.508 1 90.19 33 THR B N 1
ATOM 2074 C CA . THR B 1 33 ? 17.531 15.156 6.457 1 90.19 33 THR B CA 1
ATOM 2075 C C . THR B 1 33 ? 16.828 15.102 5.105 1 90.19 33 THR B C 1
ATOM 2077 O O . THR B 1 33 ? 15.617 15.305 5.023 1 90.19 33 THR B O 1
ATOM 2080 N N . GLY B 1 34 ? 17.641 15.078 4.059 1 87.75 34 GLY B N 1
ATOM 2081 C CA . GLY B 1 34 ? 17.141 14.758 2.734 1 87.75 34 GLY B CA 1
ATOM 2082 C C . GLY B 1 34 ? 16.188 15.797 2.188 1 87.75 34 GLY B C 1
ATOM 2083 O O . GLY B 1 34 ? 16.422 17 2.344 1 87.75 34 GLY B O 1
ATOM 2084 N N . ILE B 1 35 ? 15.172 15.227 1.484 1 86.31 35 ILE B N 1
ATOM 2085 C CA . ILE B 1 35 ? 14.164 16.062 0.828 1 86.31 35 ILE B CA 1
ATOM 2086 C C . ILE B 1 35 ? 13.414 16.875 1.872 1 86.31 35 ILE B C 1
ATOM 2088 O O . ILE B 1 35 ? 13.133 18.062 1.659 1 86.31 35 ILE B O 1
ATOM 2092 N N . GLY B 1 36 ? 13.164 16.234 3.051 1 92.81 36 GLY B N 1
ATOM 2093 C CA . GLY B 1 36 ? 12.477 16.953 4.121 1 92.81 36 GLY B CA 1
ATOM 2094 C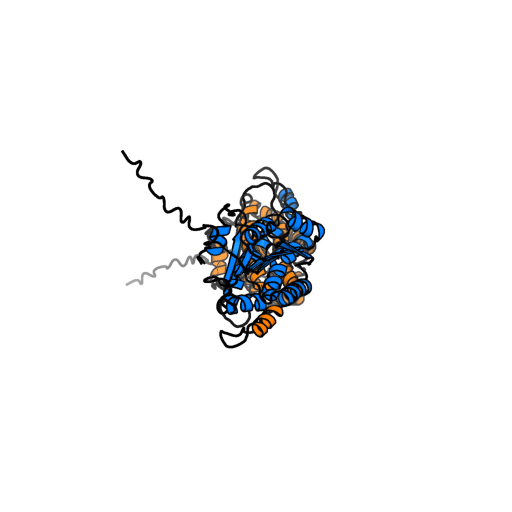 C . GLY B 1 36 ? 13.234 18.172 4.602 1 92.81 36 GLY B C 1
ATOM 2095 O O . GLY B 1 36 ? 12.641 19.234 4.805 1 92.81 36 GLY B O 1
ATOM 2096 N N . LEU B 1 37 ? 14.477 18.031 4.703 1 94 37 LEU B N 1
ATOM 2097 C CA . LEU B 1 37 ? 15.297 19.156 5.148 1 94 37 LEU B CA 1
ATOM 2098 C C . LEU B 1 37 ? 15.328 20.25 4.094 1 94 37 LEU B C 1
ATOM 2100 O O . LEU B 1 37 ? 15.25 21.438 4.43 1 94 37 LEU B O 1
ATOM 2104 N N . MET B 1 38 ? 15.406 19.859 2.83 1 92.88 38 MET B N 1
ATOM 2105 C CA . MET B 1 38 ? 15.406 20.828 1.739 1 92.88 38 MET B CA 1
ATOM 2106 C C . MET B 1 38 ? 14.125 21.656 1.749 1 92.88 38 MET B C 1
ATOM 2108 O O . MET B 1 38 ? 14.164 22.891 1.61 1 92.88 38 MET B O 1
ATOM 2112 N N . ILE B 1 39 ? 13.031 20.984 1.979 1 92.25 39 ILE B N 1
ATOM 2113 C CA . ILE B 1 39 ? 11.742 21.656 2.039 1 92.25 39 ILE B CA 1
ATOM 2114 C C . ILE B 1 39 ? 11.695 22.578 3.258 1 92.25 39 ILE B C 1
ATOM 2116 O O . ILE B 1 39 ? 11.328 23.75 3.146 1 92.25 39 ILE B O 1
ATOM 2120 N N . ALA B 1 40 ? 12.148 22.062 4.359 1 96.44 40 ALA B N 1
ATOM 2121 C CA . ALA B 1 40 ? 12.102 22.812 5.613 1 96.44 40 ALA B CA 1
ATOM 2122 C C . ALA B 1 40 ? 12.953 24.078 5.527 1 96.44 40 ALA B C 1
ATOM 2124 O O . ALA B 1 40 ? 12.508 25.172 5.898 1 96.44 40 ALA B O 1
ATOM 2125 N N . LYS B 1 41 ? 14.117 23.969 4.945 1 95.94 41 LYS B N 1
ATOM 2126 C CA . LYS B 1 41 ? 15.023 25.109 4.832 1 95.94 41 LYS B CA 1
ATOM 2127 C C . LYS B 1 41 ? 14.453 26.188 3.912 1 95.94 41 LYS B C 1
ATOM 2129 O O . LYS B 1 41 ? 14.539 27.375 4.211 1 95.94 41 LYS B O 1
ATOM 2134 N N . THR B 1 42 ? 13.914 25.703 2.826 1 94 42 THR B N 1
ATOM 2135 C CA . THR B 1 42 ? 13.359 26.625 1.847 1 94 42 THR B CA 1
ATOM 2136 C C . THR B 1 42 ? 12.211 27.438 2.451 1 94 42 THR B C 1
ATOM 2138 O O . THR B 1 42 ? 12.148 28.656 2.287 1 94 42 THR B O 1
ATOM 2141 N N . LEU B 1 43 ? 11.375 26.797 3.174 1 94.19 43 LEU B N 1
ATOM 2142 C CA . LEU B 1 43 ? 10.258 27.469 3.826 1 94.19 43 LEU B CA 1
ATOM 2143 C C . LEU B 1 43 ? 10.758 28.438 4.879 1 94.19 43 LEU B C 1
ATOM 2145 O O . LEU B 1 43 ? 10.305 29.594 4.926 1 94.19 43 LEU B O 1
ATOM 2149 N N . GLU B 1 44 ? 11.656 28.016 5.688 1 96.5 44 GLU B N 1
ATOM 2150 C CA . GLU B 1 44 ? 12.18 28.844 6.766 1 96.5 44 GLU B CA 1
ATOM 2151 C C . GLU B 1 44 ? 12.914 30.062 6.215 1 96.5 44 GLU B C 1
ATOM 2153 O O . GLU B 1 44 ? 12.742 31.188 6.719 1 96.5 44 GLU B O 1
ATOM 2158 N N . HIS B 1 45 ? 13.68 29.875 5.156 1 95.31 45 HIS B N 1
ATOM 2159 C CA . HIS B 1 45 ? 14.422 30.953 4.535 1 95.31 45 HIS B CA 1
ATOM 2160 C C . HIS B 1 45 ? 13.484 32.031 3.984 1 95.31 45 HIS B C 1
ATOM 2162 O O . HIS B 1 45 ? 13.867 33.188 3.883 1 95.31 45 HIS B O 1
ATOM 2168 N N . ASN B 1 46 ? 12.281 31.578 3.74 1 93.19 46 ASN B N 1
ATOM 2169 C CA . ASN B 1 46 ? 11.32 32.5 3.16 1 93.19 46 ASN B CA 1
ATOM 2170 C C . ASN B 1 46 ? 10.344 33.031 4.207 1 93.19 46 ASN B C 1
ATOM 2172 O O . ASN B 1 46 ? 9.305 33.594 3.867 1 93.19 46 ASN B O 1
ATOM 2176 N N . GLY B 1 47 ? 10.648 32.781 5.477 1 93.38 47 GLY B N 1
ATOM 2177 C CA . GLY B 1 47 ? 9.977 33.5 6.539 1 93.38 47 GLY B CA 1
ATOM 2178 C C . GLY B 1 47 ? 9.039 32.625 7.355 1 93.38 47 GLY B C 1
ATOM 2179 O O . GLY B 1 47 ? 8.461 33.094 8.344 1 93.38 47 GLY B O 1
ATOM 2180 N N . ALA B 1 48 ? 8.883 31.391 7.027 1 95.62 48 ALA B N 1
ATOM 2181 C CA . ALA B 1 48 ? 7.969 30.5 7.742 1 95.62 48 ALA B CA 1
ATOM 2182 C C . ALA B 1 48 ? 8.594 30 9.039 1 95.62 48 ALA B C 1
ATOM 2184 O O . ALA B 1 48 ? 9.82 29.969 9.18 1 95.62 48 ALA B O 1
ATOM 2185 N N . VAL B 1 49 ? 7.75 29.75 10.008 1 97.75 49 VAL B N 1
ATOM 2186 C CA . VAL B 1 49 ? 8.148 28.906 11.133 1 97.75 49 VAL B CA 1
ATOM 2187 C C . VAL B 1 49 ? 7.945 27.438 10.781 1 97.75 49 VAL B C 1
ATOM 2189 O O . VAL B 1 49 ? 6.836 27.031 10.422 1 97.75 49 VAL B O 1
ATOM 2192 N N . VAL B 1 50 ? 9.008 26.656 10.859 1 98.56 50 VAL B N 1
ATOM 2193 C CA . VAL B 1 50 ? 8.93 25.281 10.383 1 98.56 50 VAL B CA 1
ATOM 2194 C C . VAL B 1 50 ? 9.297 24.328 11.508 1 98.56 50 VAL B C 1
ATOM 2196 O O . VAL B 1 50 ? 10.414 24.375 12.023 1 98.56 50 VAL B O 1
ATOM 2199 N N . TYR B 1 51 ? 8.352 23.484 11.906 1 98.75 51 TYR B N 1
ATOM 2200 C CA . TYR B 1 51 ? 8.625 22.391 12.828 1 98.75 51 TYR B CA 1
ATOM 2201 C C . TYR B 1 51 ? 9.141 21.172 12.07 1 98.75 51 TYR B C 1
ATOM 2203 O O . TYR B 1 51 ? 8.453 20.641 11.195 1 98.75 51 TYR B O 1
ATOM 2211 N N . ILE B 1 52 ? 10.352 20.75 12.375 1 98.62 52 ILE B N 1
ATOM 2212 C CA . ILE B 1 52 ? 10.914 19.531 11.797 1 98.62 52 ILE B CA 1
ATOM 2213 C C . ILE B 1 52 ? 10.805 18.375 12.805 1 98.62 52 ILE B C 1
ATOM 2215 O O . ILE B 1 52 ? 11.266 18.5 13.938 1 98.62 52 ILE B O 1
ATOM 2219 N N . VAL B 1 53 ? 10.188 17.25 12.328 1 98.56 53 VAL B N 1
ATOM 2220 C CA . VAL B 1 53 ? 9.797 16.188 13.242 1 98.56 53 VAL B CA 1
ATOM 2221 C C . VAL B 1 53 ? 10.461 14.875 12.82 1 98.56 53 VAL B C 1
ATOM 2223 O O . VAL B 1 53 ? 10.391 14.484 11.656 1 98.56 53 VAL B O 1
ATOM 2226 N N . SER B 1 54 ? 11.141 14.219 13.672 1 97.12 54 SER B N 1
ATOM 2227 C CA . SER B 1 54 ? 11.688 12.875 13.484 1 97.12 54 SER B CA 1
ATOM 2228 C C . SER B 1 54 ? 12.07 12.25 14.82 1 97.12 54 SER B C 1
ATOM 2230 O O . SER B 1 54 ? 11.961 12.891 15.867 1 97.12 54 SER B O 1
ATOM 2232 N N . ARG B 1 55 ? 12.539 11.039 14.766 1 95.38 55 ARG B N 1
ATOM 2233 C CA . ARG B 1 55 ? 12.883 10.305 15.984 1 95.38 55 ARG B CA 1
ATOM 2234 C C . ARG B 1 55 ? 14.258 10.711 16.5 1 95.38 55 ARG B C 1
ATOM 2236 O O . ARG B 1 55 ? 14.578 10.484 17.672 1 95.38 55 ARG B O 1
ATOM 2243 N N . ARG B 1 56 ? 15.117 11.289 15.641 1 94.56 56 ARG B N 1
ATOM 2244 C CA . ARG B 1 56 ? 16.5 11.578 16 1 94.56 56 ARG B CA 1
ATOM 2245 C C . ARG B 1 56 ? 16.672 13.047 16.344 1 94.56 56 ARG B C 1
ATOM 2247 O O . ARG B 1 56 ? 16.953 13.875 15.469 1 94.56 56 ARG B O 1
ATOM 2254 N N . LEU B 1 57 ? 16.656 13.266 17.672 1 97.25 57 LEU B N 1
ATOM 2255 C CA . LEU B 1 57 ? 16.688 14.648 18.141 1 97.25 57 LEU B CA 1
ATOM 2256 C C . LEU B 1 57 ? 18.016 15.305 17.781 1 97.25 57 LEU B C 1
ATOM 2258 O O . LEU B 1 57 ? 18.047 16.469 17.359 1 97.25 57 LEU B O 1
ATOM 2262 N N . GLU B 1 58 ? 19.078 14.547 17.875 1 97.56 58 GLU B N 1
ATOM 2263 C CA . GLU B 1 58 ? 20.406 15.102 17.594 1 97.56 58 GLU B CA 1
ATOM 2264 C C . GLU B 1 58 ? 20.5 15.57 16.141 1 97.56 58 GLU B C 1
ATOM 2266 O O . GLU B 1 58 ? 21.094 16.609 15.859 1 97.56 58 GLU B O 1
ATOM 2271 N N . VAL B 1 59 ? 19.938 14.828 15.258 1 96.75 59 VAL B N 1
ATOM 2272 C CA . VAL B 1 59 ? 19.938 15.164 13.836 1 96.75 59 VAL B CA 1
ATOM 2273 C C . VAL B 1 59 ? 19.094 16.406 13.602 1 96.75 59 VAL B C 1
ATOM 2275 O O . VAL B 1 59 ? 19.469 17.297 12.836 1 96.75 59 VAL B O 1
ATOM 2278 N N . LEU B 1 60 ? 17.984 16.516 14.281 1 98.12 60 LEU B N 1
ATOM 2279 C CA . LEU B 1 60 ? 17.078 17.656 14.148 1 98.12 60 LEU B CA 1
ATOM 2280 C C . LEU B 1 60 ? 17.75 18.922 14.656 1 98.12 60 LEU B C 1
ATOM 2282 O O . LEU B 1 60 ? 17.688 19.969 13.992 1 98.12 60 LEU B O 1
ATOM 2286 N N . GLU B 1 61 ? 18.375 18.844 15.805 1 98.31 61 GLU B N 1
ATOM 2287 C CA . GLU B 1 61 ? 19.031 20 16.406 1 98.31 61 GLU B CA 1
ATOM 2288 C C . GLU B 1 61 ? 20.219 20.453 15.547 1 98.31 61 GLU B C 1
ATOM 2290 O O . GLU B 1 61 ? 20.438 21.656 15.383 1 98.31 61 GLU B O 1
ATOM 2295 N N . ALA B 1 62 ? 20.922 19.5 15.016 1 98.06 62 ALA B N 1
ATOM 2296 C CA . ALA B 1 62 ? 22.031 19.844 14.117 1 98.06 62 ALA B CA 1
ATOM 2297 C C . ALA B 1 62 ? 21.516 20.562 12.883 1 98.06 62 ALA B C 1
ATOM 2299 O O . ALA B 1 62 ? 22.094 21.562 12.453 1 98.06 62 ALA B O 1
ATOM 2300 N N . ALA B 1 63 ? 20.406 20.078 12.328 1 97.62 63 ALA B N 1
ATOM 2301 C CA . ALA B 1 63 ? 19.797 20.703 11.156 1 97.62 63 ALA B CA 1
ATOM 2302 C C . ALA B 1 63 ? 19.375 22.141 11.469 1 97.62 63 ALA B C 1
ATOM 2304 O O . ALA B 1 63 ? 19.625 23.062 10.672 1 97.62 63 ALA B O 1
ATOM 2305 N N . ALA B 1 64 ? 18.75 22.359 12.609 1 98.25 64 ALA B N 1
ATOM 2306 C CA . ALA B 1 64 ? 18.312 23.688 13 1 98.25 64 ALA B CA 1
ATOM 2307 C C . ALA B 1 64 ? 19.5 24.625 13.18 1 98.25 64 ALA B C 1
ATOM 2309 O O . ALA B 1 64 ? 19.453 25.781 12.758 1 98.25 64 ALA B O 1
ATOM 2310 N N . ARG B 1 65 ? 20.547 24.172 13.773 1 97.88 65 ARG B N 1
ATOM 2311 C CA . ARG B 1 65 ? 21.734 24.984 14.039 1 97.88 65 ARG B CA 1
ATOM 2312 C C . ARG B 1 65 ? 22.453 25.359 12.734 1 97.88 65 ARG B C 1
ATOM 2314 O O . ARG B 1 65 ? 22.875 26.5 12.562 1 97.88 65 ARG B O 1
ATOM 2321 N N . GLU B 1 66 ? 22.453 24.453 11.859 1 97.62 66 GLU B N 1
ATOM 2322 C CA . GLU B 1 66 ? 23.281 24.609 10.664 1 97.62 66 GLU B CA 1
ATOM 2323 C C . GLU B 1 66 ? 22.531 25.344 9.562 1 97.62 66 GLU B C 1
ATOM 2325 O O . GLU B 1 66 ? 23.125 26.047 8.75 1 97.62 66 GLU B O 1
ATOM 2330 N N . HIS B 1 67 ? 21.219 25.219 9.602 1 96.94 67 HIS B N 1
ATOM 2331 C CA . HIS B 1 67 ? 20.531 25.625 8.367 1 96.94 67 HIS B CA 1
ATOM 2332 C C . HIS B 1 67 ? 19.5 26.719 8.641 1 96.94 67 HIS B C 1
ATOM 2334 O O . HIS B 1 67 ? 18.953 27.297 7.703 1 96.94 67 HIS B O 1
ATOM 2340 N N . SER B 1 68 ? 19.219 26.984 9.914 1 96.69 68 SER B N 1
ATOM 2341 C CA . SER B 1 68 ? 18.219 28.016 10.219 1 96.69 68 SER B CA 1
ATOM 2342 C C . SER B 1 68 ? 18.781 29.406 9.961 1 96.69 68 SER B C 1
ATOM 2344 O O . SER B 1 68 ? 19.828 29.781 10.516 1 96.69 68 SER B O 1
ATOM 2346 N N . ARG B 1 69 ? 18.094 30.172 9.055 1 95.75 69 ARG B N 1
ATOM 2347 C CA . ARG B 1 69 ? 18.516 31.531 8.766 1 95.75 69 ARG B CA 1
ATOM 2348 C C . ARG B 1 69 ? 17.875 32.531 9.734 1 95.75 69 ARG B C 1
ATOM 2350 O O . ARG B 1 69 ? 18.516 33.5 10.141 1 95.75 69 ARG B O 1
ATOM 2357 N N . HIS B 1 70 ? 16.641 32.344 10.102 1 96.06 70 HIS B N 1
ATOM 2358 C CA . HIS B 1 70 ? 15.898 33.281 10.914 1 96.06 70 HIS B CA 1
ATOM 2359 C C . HIS B 1 70 ? 15.609 32.719 12.297 1 96.06 70 HIS B C 1
ATOM 2361 O O . HIS B 1 70 ? 14.859 33.312 13.078 1 96.06 70 HIS B O 1
ATOM 2367 N N . GLY B 1 71 ? 16.109 31.469 12.602 1 96.25 71 GLY B N 1
ATOM 2368 C CA . GLY B 1 71 ? 15.859 30.828 13.875 1 96.25 71 GLY B CA 1
ATOM 2369 C C . GLY B 1 71 ? 14.484 30.203 13.977 1 96.25 71 GLY B C 1
ATOM 2370 O O . GLY B 1 71 ? 13.961 30 15.07 1 96.25 71 GLY B O 1
ATOM 2371 N N . ASN B 1 72 ? 13.875 29.953 12.797 1 97.56 72 ASN B N 1
ATOM 2372 C CA . ASN B 1 72 ? 12.492 29.484 12.766 1 97.56 72 ASN B CA 1
ATOM 2373 C C . ASN B 1 72 ? 12.398 28.016 12.367 1 97.56 72 ASN B C 1
ATOM 2375 O O . ASN B 1 72 ? 11.32 27.531 12.008 1 97.56 72 ASN B O 1
ATOM 2379 N N . LEU B 1 73 ? 13.547 27.344 12.352 1 98.19 73 LEU B N 1
ATOM 2380 C CA . LEU B 1 73 ? 13.562 25.891 12.242 1 98.19 73 LEU B CA 1
ATOM 2381 C C . LEU B 1 73 ? 13.523 25.25 13.625 1 98.19 73 LEU B C 1
ATOM 2383 O O . LEU B 1 73 ? 14.508 25.281 14.359 1 98.19 73 LEU B O 1
ATOM 2387 N N . VAL B 1 74 ? 12.398 24.578 13.984 1 98.62 74 VAL B N 1
ATOM 2388 C CA . VAL B 1 74 ? 12.164 24.156 15.352 1 98.62 74 VAL B CA 1
ATOM 2389 C C . VAL B 1 74 ? 12.125 22.625 15.414 1 98.62 74 VAL B C 1
ATOM 2391 O O . VAL B 1 74 ? 11.219 22 14.867 1 98.62 74 VAL B O 1
ATOM 2394 N N . PRO B 1 75 ? 13.141 22 16.109 1 98.5 75 PRO B N 1
ATOM 2395 C CA . PRO B 1 75 ? 13.164 20.547 16.234 1 98.5 75 PRO B CA 1
ATOM 2396 C C . PRO B 1 75 ? 12.117 20.016 17.219 1 98.5 75 PRO B C 1
ATOM 2398 O O . PRO B 1 75 ? 11.938 20.594 18.297 1 98.5 75 PRO B O 1
ATOM 2401 N N . LEU B 1 76 ? 11.359 19.016 16.812 1 98.25 76 LEU B N 1
ATOM 2402 C CA . LEU B 1 76 ? 10.445 18.281 17.688 1 98.25 76 LEU B CA 1
ATOM 2403 C C . LEU B 1 76 ? 10.648 16.766 17.531 1 98.25 76 LEU B C 1
ATOM 2405 O O . LEU B 1 76 ? 10.461 16.219 16.438 1 98.25 76 LEU B O 1
ATOM 2409 N N . GLN B 1 77 ? 11.102 16.141 18.609 1 98.12 77 GLN B N 1
ATOM 2410 C CA . GLN B 1 77 ? 11.312 14.695 18.594 1 98.12 77 GLN B CA 1
ATOM 2411 C C . GLN B 1 77 ? 9.984 13.945 18.703 1 98.12 77 GLN B C 1
ATOM 2413 O O . GLN B 1 77 ? 9.195 14.188 19.609 1 98.12 77 GLN B O 1
ATOM 2418 N N . SER B 1 78 ? 9.742 13.039 17.734 1 97.75 78 SER B N 1
ATOM 2419 C CA . SER B 1 78 ? 8.531 12.227 17.766 1 97.75 78 SER B CA 1
ATOM 2420 C C . SER B 1 78 ? 8.656 11.016 16.844 1 97.75 78 SER B C 1
ATOM 2422 O O . SER B 1 78 ? 9.391 11.062 15.852 1 97.75 78 SER B O 1
ATOM 2424 N N . ASP B 1 79 ? 7.973 9.992 17.219 1 97.06 79 ASP B N 1
ATOM 2425 C CA . ASP B 1 79 ? 7.855 8.812 16.359 1 97.06 79 ASP B CA 1
ATOM 2426 C C . ASP B 1 79 ? 6.59 8.875 15.516 1 97.06 79 ASP B C 1
ATOM 2428 O O . ASP B 1 79 ? 5.484 8.688 16.016 1 97.06 79 ASP B O 1
ATOM 2432 N N . VAL B 1 80 ? 6.797 9.047 14.219 1 95.75 80 VAL B N 1
ATOM 2433 C CA . VAL B 1 80 ? 5.656 9.281 13.328 1 95.75 80 VAL B CA 1
ATOM 2434 C C . VAL B 1 80 ? 4.789 8.023 13.266 1 95.75 80 VAL B C 1
ATOM 2436 O O . VAL B 1 80 ? 3.633 8.078 12.844 1 95.75 80 VAL B O 1
ATOM 2439 N N . THR B 1 81 ? 5.297 6.793 13.609 1 95 81 THR B N 1
ATOM 2440 C CA . THR B 1 81 ? 4.527 5.559 13.523 1 95 81 THR B CA 1
ATOM 2441 C C . THR B 1 81 ? 3.592 5.414 14.719 1 95 81 THR B C 1
ATOM 2443 O O . THR B 1 81 ? 2.766 4.5 14.758 1 95 81 THR B O 1
ATOM 2446 N N . SER B 1 82 ? 3.742 6.289 15.68 1 96.56 82 SER B N 1
ATOM 2447 C CA . SER B 1 82 ? 2.803 6.371 16.797 1 96.56 82 SER B CA 1
ATOM 2448 C C . SER B 1 82 ? 1.78 7.48 16.578 1 96.56 82 SER B C 1
ATOM 2450 O O . SER B 1 82 ? 2.129 8.664 16.578 1 96.56 82 SER B O 1
ATOM 2452 N N . ARG B 1 83 ? 0.572 7.078 16.438 1 95.38 83 ARG B N 1
ATOM 2453 C CA . ARG B 1 83 ? -0.44 8.102 16.188 1 95.38 83 ARG B CA 1
ATOM 2454 C C . ARG B 1 83 ? -0.591 9.023 17.391 1 95.38 83 ARG B C 1
ATOM 2456 O O . ARG B 1 83 ? -0.848 10.219 17.234 1 95.38 83 ARG B O 1
ATOM 2463 N N . GLU B 1 84 ? -0.385 8.508 18.609 1 96.75 84 GLU B N 1
ATOM 2464 C CA . GLU B 1 84 ? -0.437 9.328 19.812 1 96.75 84 GLU B CA 1
ATOM 2465 C C . GLU B 1 84 ? 0.69 10.352 19.844 1 96.75 84 GLU B C 1
ATOM 2467 O O . GLU B 1 84 ? 0.499 11.484 20.297 1 96.75 84 GLU B O 1
ATOM 2472 N N . SER B 1 85 ? 1.837 9.922 19.375 1 97.38 85 SER B N 1
ATOM 2473 C CA . SER B 1 85 ? 2.959 10.852 19.297 1 97.38 85 SER B CA 1
ATOM 2474 C C . SER B 1 85 ? 2.65 12.008 18.344 1 97.38 85 SER B C 1
ATOM 2476 O O . SER B 1 85 ? 3.029 13.148 18.609 1 97.38 85 SER B O 1
ATOM 2478 N N . MET B 1 86 ? 1.956 11.742 17.297 1 97.12 86 MET B N 1
ATOM 2479 C CA . MET B 1 86 ? 1.605 12.797 16.344 1 97.12 86 MET B CA 1
ATOM 2480 C C . MET B 1 86 ? 0.563 13.734 16.938 1 97.12 86 MET B C 1
ATOM 2482 O O . MET B 1 86 ? 0.6 14.945 16.688 1 97.12 86 MET B O 1
ATOM 2486 N N . GLN B 1 87 ? -0.31 13.156 17.703 1 97.38 87 GLN B N 1
ATOM 2487 C CA . GLN B 1 87 ? -1.264 14 18.422 1 97.38 87 GLN B CA 1
ATOM 2488 C C . GLN B 1 87 ? -0.551 14.945 19.375 1 97.38 87 GLN B C 1
ATOM 2490 O O . GLN B 1 87 ? -0.928 16.109 19.5 1 97.38 87 GLN B O 1
ATOM 2495 N N . ALA B 1 88 ? 0.432 14.422 20.031 1 98.12 88 ALA B N 1
ATOM 2496 C CA . ALA B 1 88 ? 1.203 15.242 20.969 1 98.12 88 ALA B CA 1
ATOM 2497 C C . ALA B 1 88 ? 1.916 16.375 20.234 1 98.12 88 ALA B C 1
ATOM 2499 O O . ALA B 1 88 ? 1.994 17.5 20.75 1 98.12 88 ALA B O 1
ATOM 2500 N N . VAL B 1 89 ? 2.426 16.094 19.047 1 98.31 89 VAL B N 1
ATOM 2501 C CA . VAL B 1 89 ? 3.061 17.125 18.234 1 98.31 89 VAL B CA 1
ATOM 2502 C C . VAL B 1 89 ? 2.039 18.203 17.891 1 98.31 89 VAL B C 1
ATOM 2504 O O . VAL B 1 89 ? 2.309 19.391 18.031 1 98.31 89 VAL B O 1
ATOM 2507 N N . ALA B 1 90 ? 0.862 17.812 17.453 1 98.56 90 ALA B N 1
ATOM 2508 C CA . ALA B 1 90 ? -0.206 18.75 17.109 1 98.56 90 ALA B CA 1
ATOM 2509 C C . ALA B 1 90 ? -0.592 19.594 18.312 1 98.56 90 ALA B C 1
ATOM 2511 O O . ALA B 1 90 ? -0.788 20.812 18.188 1 98.56 90 ALA B O 1
ATOM 2512 N N . ASP B 1 91 ? -0.631 18.953 19.484 1 98.5 91 ASP B N 1
ATOM 2513 C CA . ASP B 1 91 ? -0.99 19.656 20.703 1 98.5 91 ASP B CA 1
ATOM 2514 C C . ASP B 1 91 ? 0.044 20.734 21.047 1 98.5 91 ASP B C 1
ATOM 2516 O O . ASP B 1 91 ? -0.313 21.844 21.453 1 98.5 91 ASP B O 1
ATOM 2520 N N . THR B 1 92 ? 1.257 20.391 20.922 1 98.31 92 THR B N 1
ATOM 2521 C CA . THR B 1 92 ? 2.34 21.328 21.188 1 98.31 92 THR B CA 1
ATOM 2522 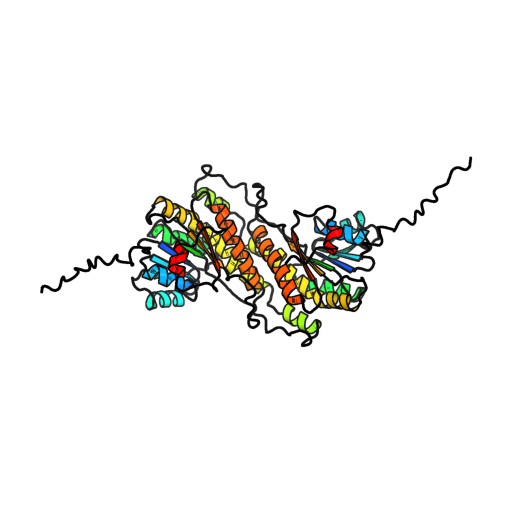C C . THR B 1 92 ? 2.217 22.562 20.297 1 98.31 92 THR B C 1
ATOM 2524 O O . THR B 1 92 ? 2.32 23.703 20.766 1 98.31 92 THR B O 1
ATOM 2527 N N . ILE B 1 93 ? 1.928 22.375 19.031 1 98.38 93 ILE B N 1
ATOM 2528 C CA . ILE B 1 93 ? 1.845 23.469 18.078 1 98.38 93 ILE B CA 1
ATOM 2529 C C . ILE B 1 93 ? 0.551 24.25 18.297 1 98.38 93 ILE B C 1
ATOM 2531 O O . ILE B 1 93 ? 0.526 25.484 18.156 1 98.38 93 ILE B O 1
ATOM 2535 N N . ARG B 1 94 ? -0.455 23.516 18.703 1 97.94 94 ARG B N 1
ATOM 2536 C CA . ARG B 1 94 ? -1.719 24.172 19.031 1 97.94 94 ARG B CA 1
ATOM 2537 C C . ARG B 1 94 ? -1.529 25.188 20.156 1 97.94 94 ARG B C 1
ATOM 2539 O O . ARG B 1 94 ? -2.023 26.312 20.078 1 97.94 94 ARG B O 1
ATOM 2546 N N . GLN B 1 95 ? -0.848 24.812 21.156 1 98.06 95 GLN B N 1
ATOM 2547 C CA . GLN B 1 95 ? -0.619 25.672 22.312 1 98.06 95 GLN B CA 1
ATOM 2548 C C . GLN B 1 95 ? 0.223 26.891 21.922 1 98.06 95 GLN B C 1
ATOM 2550 O O . GLN B 1 95 ? -0.003 27.984 22.438 1 98.06 95 GLN B O 1
ATOM 2555 N N . LYS B 1 96 ? 1.067 26.719 21 1 97.69 96 LYS B N 1
ATOM 2556 C CA . LYS B 1 96 ? 2.023 27.781 20.688 1 97.69 96 LYS B CA 1
ATOM 2557 C C . LYS B 1 96 ? 1.462 28.734 19.641 1 97.69 96 LYS B C 1
ATOM 2559 O O . LYS B 1 96 ? 1.63 29.953 19.75 1 97.69 96 LYS B O 1
ATOM 2564 N N . HIS B 1 97 ? 0.836 28.203 18.609 1 97.12 97 HIS B N 1
ATOM 2565 C CA . HIS B 1 97 ? 0.441 29.031 17.469 1 97.12 97 HIS B CA 1
ATOM 2566 C C . HIS B 1 97 ? -1.073 29.031 17.297 1 97.12 97 HIS B C 1
ATOM 2568 O O . HIS B 1 97 ? -1.646 30.016 16.828 1 97.12 97 HIS B O 1
ATOM 2574 N N . GLY B 1 98 ? -1.66 27.844 17.547 1 97.75 98 GLY B N 1
ATOM 2575 C CA . GLY B 1 98 ? -3.096 27.672 17.391 1 97.75 98 GLY B CA 1
ATOM 2576 C C . GLY B 1 98 ? -3.488 27.281 15.969 1 97.75 98 GLY B C 1
ATOM 2577 O O . GLY B 1 98 ? -4.668 27.062 15.688 1 97.75 98 GLY B O 1
ATOM 2578 N N . PHE B 1 99 ? -2.549 27.281 15.023 1 97.62 99 PHE B N 1
ATOM 2579 C CA . PHE B 1 99 ? -2.852 26.938 13.633 1 97.62 99 PHE B CA 1
ATOM 2580 C C . PHE B 1 99 ? -1.623 26.375 12.938 1 97.62 99 PHE B C 1
ATOM 2582 O O . PHE B 1 99 ? -0.504 26.484 13.438 1 97.62 99 PHE B O 1
ATOM 2589 N N . VAL B 1 100 ? -1.852 25.625 11.859 1 98.06 100 VAL B N 1
ATOM 2590 C CA . VAL B 1 100 ? -0.838 25.141 10.93 1 98.06 100 VAL B CA 1
ATOM 2591 C C . VAL B 1 100 ? -1.305 25.375 9.492 1 98.06 100 VAL B C 1
ATOM 2593 O O . VAL B 1 100 ? -2.449 25.062 9.148 1 98.06 100 VAL B O 1
ATOM 2596 N N . ASN B 1 101 ? -0.398 25.938 8.688 1 97.06 101 ASN B N 1
ATOM 2597 C CA . ASN B 1 101 ? -0.77 26.234 7.305 1 97.06 101 ASN B CA 1
ATOM 2598 C C . ASN B 1 101 ? -0.408 25.078 6.371 1 97.06 101 ASN B C 1
ATOM 2600 O O . ASN B 1 101 ? -1.079 24.859 5.363 1 97.06 101 ASN B O 1
ATOM 2604 N N . LEU B 1 102 ? 0.662 24.391 6.719 1 97.44 102 LEU B N 1
ATOM 2605 C CA . LEU B 1 102 ? 1.208 23.391 5.805 1 97.44 102 LEU B CA 1
ATOM 2606 C C . LEU B 1 102 ? 1.745 22.188 6.574 1 97.44 102 LEU B C 1
ATOM 2608 O O . LEU B 1 102 ? 2.547 22.344 7.496 1 97.44 102 LEU B O 1
ATOM 2612 N N . LEU B 1 103 ? 1.226 21.062 6.273 1 98.31 103 LEU B N 1
ATOM 2613 C CA . LEU B 1 103 ? 1.763 19.797 6.742 1 98.31 103 LEU B CA 1
ATOM 2614 C C . LEU B 1 103 ? 2.434 19.031 5.605 1 98.31 103 LEU B C 1
ATOM 2616 O O . LEU B 1 103 ? 1.806 18.766 4.578 1 98.31 103 LEU B O 1
ATOM 2620 N N . VAL B 1 104 ? 3.723 18.75 5.758 1 97.5 104 VAL B N 1
ATOM 2621 C CA . VAL B 1 104 ? 4.449 17.938 4.781 1 97.5 104 VAL B CA 1
ATOM 2622 C C . VAL B 1 104 ? 4.707 16.547 5.352 1 97.5 104 VAL B C 1
ATOM 2624 O O . VAL B 1 104 ? 5.578 16.375 6.207 1 97.5 104 VAL B O 1
ATOM 2627 N N . ASN B 1 105 ? 3.924 15.602 4.871 1 96.75 105 ASN B N 1
ATOM 2628 C CA . ASN B 1 1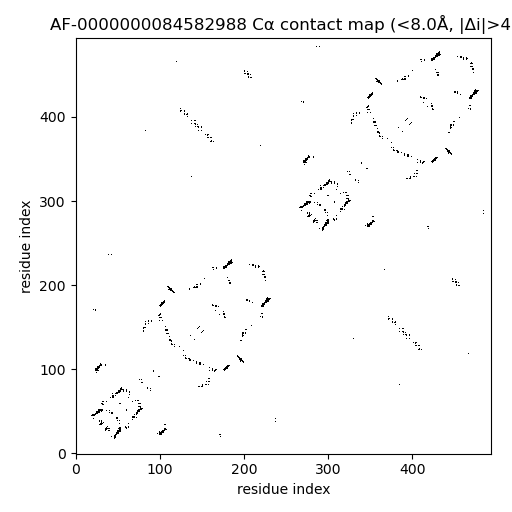05 ? 4.188 14.188 5.152 1 96.75 105 ASN B CA 1
ATOM 2629 C C . ASN B 1 105 ? 5.359 13.664 4.328 1 96.75 105 ASN B C 1
ATOM 2631 O O . ASN B 1 105 ? 5.176 13.211 3.197 1 96.75 105 ASN B O 1
ATOM 2635 N N . ASN B 1 106 ? 6.512 13.703 4.934 1 93.25 106 ASN B N 1
ATOM 2636 C CA . ASN B 1 106 ? 7.73 13.367 4.203 1 93.25 106 ASN B CA 1
ATOM 2637 C C . ASN B 1 106 ? 8.445 12.172 4.82 1 93.25 106 ASN B C 1
ATOM 2639 O O . ASN B 1 106 ? 9.211 11.484 4.141 1 93.25 106 ASN B O 1
ATOM 2643 N N . ALA B 1 107 ? 8.188 11.93 6.117 1 91.88 107 ALA B N 1
ATOM 2644 C CA . ALA B 1 107 ? 8.859 10.805 6.758 1 91.88 107 ALA B CA 1
ATOM 2645 C C . ALA B 1 107 ? 8.664 9.523 5.953 1 91.88 107 ALA B C 1
ATOM 2647 O O . ALA B 1 107 ? 7.566 9.25 5.457 1 91.88 107 ALA B O 1
ATOM 2648 N N . GLY B 1 108 ? 9.766 8.805 5.762 1 89.38 108 GLY B N 1
ATOM 2649 C CA . GLY B 1 108 ? 9.719 7.574 4.988 1 89.38 108 GLY B CA 1
ATOM 2650 C C . GLY B 1 108 ? 10.875 6.641 5.281 1 89.38 108 GLY B C 1
ATOM 2651 O O . GLY B 1 108 ? 11.875 7.047 5.887 1 89.38 108 GLY B O 1
ATOM 2652 N N . MET B 1 109 ? 10.656 5.418 4.879 1 86.31 109 MET B N 1
ATOM 2653 C CA . MET B 1 109 ? 11.664 4.383 5.074 1 86.31 109 MET B CA 1
ATOM 2654 C C . MET B 1 109 ? 11.711 3.438 3.879 1 86.31 109 MET B C 1
ATOM 2656 O O . MET B 1 109 ? 10.68 3.096 3.309 1 86.31 109 MET B O 1
ATOM 2660 N N . ALA B 1 110 ? 12.938 3.188 3.496 1 85.94 110 ALA B N 1
ATOM 2661 C CA . ALA B 1 110 ? 13.188 2.148 2.502 1 85.94 110 ALA B CA 1
ATOM 2662 C C . ALA B 1 110 ? 14.109 1.069 3.055 1 85.94 110 ALA B C 1
ATOM 2664 O O . ALA B 1 110 ? 15.164 1.375 3.613 1 85.94 110 ALA B O 1
ATOM 2665 N N . LYS B 1 111 ? 13.609 -0.115 3.016 1 84.44 111 LYS B N 1
ATOM 2666 C CA . LYS B 1 111 ? 14.391 -1.291 3.385 1 84.44 111 LYS B CA 1
ATOM 2667 C C . LYS B 1 111 ? 14.281 -2.379 2.32 1 84.44 111 LYS B C 1
ATOM 2669 O O . LYS B 1 111 ? 13.523 -2.236 1.354 1 84.44 111 LYS B O 1
ATOM 2674 N N . SER B 1 112 ? 15.109 -3.445 2.463 1 87.5 112 SER B N 1
ATOM 2675 C CA . SER B 1 112 ? 15.016 -4.648 1.64 1 87.5 112 SER B CA 1
ATOM 2676 C C . SER B 1 112 ? 15.305 -4.336 0.174 1 87.5 112 SER B C 1
ATOM 2678 O O . SER B 1 112 ? 14.5 -4.664 -0.703 1 87.5 112 SER B O 1
ATOM 2680 N N . PHE B 1 113 ? 16.5 -3.811 -0.031 1 85.69 113 PHE B N 1
ATOM 2681 C CA . PHE B 1 113 ? 16.938 -3.506 -1.392 1 85.69 113 PHE B CA 1
ATOM 2682 C C . PHE B 1 113 ? 17.344 -4.773 -2.129 1 85.69 113 PHE B C 1
ATOM 2684 O O . PHE B 1 113 ? 18.094 -5.598 -1.597 1 85.69 113 PHE B O 1
ATOM 2691 N N . LEU B 1 114 ? 16.766 -4.949 -3.307 1 87.69 114 LEU B N 1
ATOM 2692 C CA . LEU B 1 114 ? 17.125 -6.086 -4.152 1 87.69 114 LEU B CA 1
ATOM 2693 C C . LEU B 1 114 ? 18.453 -5.844 -4.844 1 87.69 114 LEU B C 1
ATOM 2695 O O . LEU B 1 114 ? 18.766 -4.715 -5.23 1 87.69 114 LEU B O 1
ATOM 2699 N N . PRO B 1 115 ? 19.281 -6.984 -4.949 1 85.12 115 PRO B N 1
ATOM 2700 C CA . PRO B 1 115 ? 20.453 -6.863 -5.82 1 85.12 115 PRO B CA 1
ATOM 2701 C C . PRO B 1 115 ? 20.078 -6.707 -7.293 1 85.12 115 PRO B C 1
ATOM 2703 O O . PRO B 1 115 ? 18.906 -6.816 -7.652 1 85.12 115 PRO B O 1
ATOM 2706 N N . LYS B 1 116 ? 21.141 -6.367 -8.031 1 84.12 116 LYS B N 1
ATOM 2707 C CA . LYS B 1 116 ? 20.891 -6.383 -9.469 1 84.12 116 LYS B CA 1
ATOM 2708 C C . LYS B 1 116 ? 20.375 -7.742 -9.922 1 84.12 116 LYS B C 1
ATOM 2710 O O . LYS B 1 116 ? 21 -8.773 -9.664 1 84.12 116 LYS B O 1
ATOM 2715 N N . LEU B 1 117 ? 19.219 -7.711 -10.5 1 88.94 117 LEU B N 1
ATOM 2716 C CA . LEU B 1 117 ? 18.625 -8.961 -10.945 1 88.94 117 LEU B CA 1
ATOM 2717 C C . LEU B 1 117 ? 19.234 -9.414 -12.266 1 88.94 117 LEU B C 1
ATOM 2719 O O . LEU B 1 117 ? 19.547 -8.586 -13.125 1 88.94 117 LEU B O 1
ATOM 2723 N N . PRO B 1 118 ? 19.359 -10.688 -12.383 1 90.31 118 PRO B N 1
ATOM 2724 C CA . PRO B 1 118 ? 19.938 -11.227 -13.617 1 90.31 118 PRO B CA 1
ATOM 2725 C C . PRO B 1 118 ? 19.047 -10.984 -14.836 1 90.31 118 PRO B C 1
ATOM 2727 O O . PRO B 1 118 ? 17.812 -11.039 -14.727 1 90.31 118 PRO B O 1
ATOM 2730 N N . GLY B 1 119 ? 19.688 -10.602 -15.945 1 85.88 119 GLY B N 1
ATOM 2731 C CA . GLY B 1 119 ? 18.984 -10.469 -17.203 1 85.88 119 GLY B CA 1
ATOM 2732 C C . GLY B 1 119 ? 18.641 -11.805 -17.844 1 85.88 119 GLY B C 1
ATOM 2733 O O . GLY B 1 119 ? 18.922 -12.859 -17.266 1 85.88 119 GLY B O 1
ATOM 2734 N N . PRO B 1 120 ? 17.969 -11.734 -19.062 1 84.12 120 PRO B N 1
ATOM 2735 C CA . PRO B 1 120 ? 17.641 -12.992 -19.75 1 84.12 120 PRO B CA 1
ATOM 2736 C C . PRO B 1 120 ? 18.875 -13.852 -20.016 1 84.12 120 PRO B C 1
ATOM 2738 O O . PRO B 1 120 ? 19.906 -13.352 -20.469 1 84.12 120 PRO B O 1
ATOM 2741 N N . GLY B 1 121 ? 18.766 -15.062 -19.703 1 90.38 121 GLY B N 1
ATOM 2742 C CA . GLY B 1 121 ? 19.828 -16 -19.984 1 90.38 121 GLY B CA 1
ATOM 2743 C C . GLY B 1 121 ? 20.922 -16 -18.922 1 90.38 121 GLY B C 1
ATOM 2744 O O . GLY B 1 121 ? 21.812 -16.844 -18.953 1 90.38 121 GLY B O 1
ATOM 2745 N N . GLN B 1 122 ? 20.922 -15.109 -17.938 1 93.94 122 GLN B N 1
ATOM 2746 C CA . GLN B 1 122 ? 21.984 -14.977 -16.953 1 93.94 122 GLN B CA 1
ATOM 2747 C C . GLN B 1 122 ? 21.719 -15.836 -15.719 1 93.94 122 GLN B C 1
ATOM 2749 O O . GLN B 1 122 ? 22.609 -16.062 -14.898 1 93.94 122 GLN B O 1
ATOM 2754 N N . ALA B 1 123 ? 20.547 -16.359 -15.531 1 94.56 123 ALA B N 1
ATOM 2755 C CA . ALA B 1 123 ? 20.141 -17.219 -14.43 1 94.56 123 ALA B CA 1
ATOM 2756 C C . ALA B 1 123 ? 18.938 -18.078 -14.812 1 94.56 123 ALA B C 1
ATOM 2758 O O . ALA B 1 123 ? 18.203 -17.734 -15.742 1 94.56 123 ALA B O 1
ATOM 2759 N N . ASP B 1 124 ? 18.906 -19.156 -14.125 1 96.19 124 ASP B N 1
ATOM 2760 C CA . ASP B 1 124 ? 17.688 -19.922 -14.32 1 96.19 124 ASP B CA 1
ATOM 2761 C C . ASP B 1 124 ? 16.578 -19.469 -13.367 1 96.19 124 ASP B C 1
ATOM 2763 O O . ASP B 1 124 ? 16.812 -18.578 -12.539 1 96.19 124 ASP B O 1
ATOM 2767 N N . MET B 1 125 ? 15.383 -20.016 -13.586 1 96.88 125 MET B N 1
ATOM 2768 C CA . MET B 1 125 ? 14.203 -19.547 -12.844 1 96.88 125 MET B CA 1
ATOM 2769 C C . MET B 1 125 ? 14.391 -19.781 -11.352 1 96.88 125 MET B C 1
ATOM 2771 O O . MET B 1 125 ? 13.977 -18.938 -10.539 1 96.88 125 MET B O 1
ATOM 2775 N N . LYS B 1 126 ? 14.945 -20.891 -10.984 1 96.25 126 LYS B N 1
ATOM 2776 C CA . LYS B 1 126 ? 15.109 -21.203 -9.57 1 96.25 126 LYS B CA 1
ATOM 2777 C C . LYS B 1 126 ? 15.977 -20.156 -8.875 1 96.25 126 LYS B C 1
ATOM 2779 O O . LYS B 1 126 ? 15.656 -19.703 -7.773 1 96.25 126 LYS B O 1
ATOM 2784 N N . LYS B 1 127 ? 17.094 -19.781 -9.516 1 96.25 127 LYS B N 1
ATOM 2785 C CA . LYS B 1 127 ? 17.969 -18.75 -8.977 1 96.25 127 LYS B CA 1
ATOM 2786 C C . LYS B 1 127 ? 17.25 -17.391 -8.922 1 96.25 127 LYS B C 1
ATOM 2788 O O . LYS B 1 127 ? 17.375 -16.672 -7.938 1 96.25 127 LYS B O 1
ATOM 2793 N N . TYR B 1 128 ? 16.594 -17.062 -9.984 1 96.81 128 TYR B N 1
ATOM 2794 C CA . TYR B 1 128 ? 15.836 -15.828 -10.039 1 96.81 128 TYR B CA 1
ATOM 2795 C C . TYR B 1 128 ? 14.789 -15.781 -8.93 1 96.81 128 TYR B C 1
ATOM 2797 O O . TYR B 1 128 ? 14.664 -14.781 -8.227 1 96.81 128 TYR B O 1
ATOM 2805 N N . GLN B 1 129 ? 14.055 -16.844 -8.75 1 97.25 129 GLN B N 1
ATOM 2806 C CA . GLN B 1 129 ? 13.047 -17 -7.707 1 97.25 129 GLN B CA 1
ATOM 2807 C C . GLN B 1 129 ? 13.656 -16.797 -6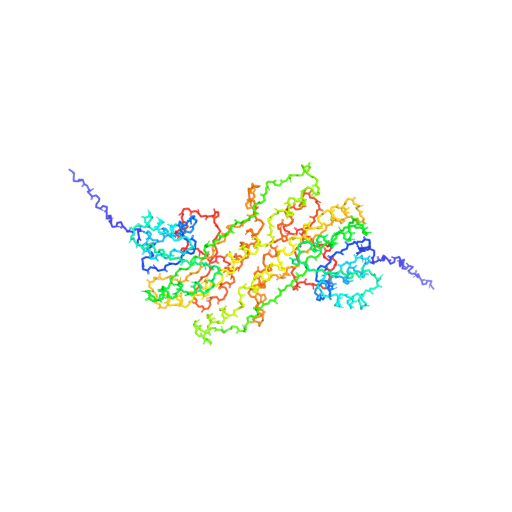.32 1 97.25 129 GLN B C 1
ATOM 2809 O O . GLN B 1 129 ? 13.07 -16.141 -5.469 1 97.25 129 GLN B O 1
ATOM 2814 N N . GLU B 1 130 ? 14.773 -17.359 -6.094 1 96.19 130 GLU B N 1
ATOM 2815 C CA . GLU B 1 130 ? 15.477 -17.219 -4.816 1 96.19 130 GLU B CA 1
ATOM 2816 C C . GLU B 1 130 ? 15.812 -15.766 -4.52 1 96.19 130 GLU B C 1
ATOM 2818 O O . GLU B 1 130 ? 15.68 -15.305 -3.385 1 96.19 130 GLU B O 1
ATOM 2823 N N . LEU B 1 131 ? 16.312 -15.094 -5.516 1 94.44 131 LEU B N 1
ATOM 2824 C CA . LEU B 1 131 ? 16.641 -13.68 -5.355 1 94.44 131 LEU B CA 1
ATOM 2825 C C . LEU B 1 131 ? 15.398 -12.875 -4.969 1 94.44 131 LEU B C 1
ATOM 2827 O O . LEU B 1 131 ? 15.453 -12.047 -4.062 1 94.44 131 LEU B O 1
ATOM 2831 N N . LEU B 1 132 ? 14.312 -13.156 -5.605 1 95.31 132 LEU B N 1
ATOM 2832 C CA . LEU B 1 132 ? 13.078 -12.43 -5.324 1 95.31 132 LEU B CA 1
ATOM 2833 C C . LEU B 1 132 ? 12.516 -12.82 -3.963 1 95.31 132 LEU B C 1
ATOM 2835 O O . LEU B 1 132 ? 11.906 -12 -3.277 1 95.31 132 LEU B O 1
ATOM 2839 N N . TRP B 1 133 ? 12.68 -14.07 -3.592 1 95.81 133 TRP B N 1
ATOM 2840 C CA . TRP B 1 133 ? 12.242 -14.555 -2.287 1 95.81 133 TRP B CA 1
ATOM 2841 C C . TRP B 1 133 ? 12.961 -13.82 -1.162 1 95.81 133 TRP B C 1
ATOM 2843 O O . TRP B 1 133 ? 12.398 -13.625 -0.082 1 95.81 133 TRP B O 1
ATOM 2853 N N . ASN B 1 134 ? 14.109 -13.398 -1.465 1 90.19 134 ASN B N 1
ATOM 2854 C CA . ASN B 1 134 ? 14.953 -12.742 -0.467 1 90.19 134 ASN B CA 1
ATOM 2855 C C . ASN B 1 134 ? 14.906 -11.227 -0.607 1 90.19 134 ASN B C 1
ATOM 2857 O O . ASN B 1 134 ? 15.867 -10.539 -0.262 1 90.19 134 ASN B O 1
ATOM 2861 N N . ALA B 1 135 ? 13.852 -10.695 -1.247 1 85.75 135 ALA B N 1
ATOM 2862 C CA . ALA B 1 135 ? 13.633 -9.258 -1.395 1 85.75 135 ALA B CA 1
ATOM 2863 C C . ALA B 1 135 ? 13.312 -8.609 -0.049 1 85.75 135 ALA B C 1
ATOM 2865 O O . ALA B 1 135 ? 12.906 -7.449 0.008 1 85.75 135 ALA B O 1
ATOM 2866 N N . GLY B 1 136 ? 13.469 -9.266 1.103 1 86.12 136 GLY B N 1
ATOM 2867 C CA . GLY B 1 136 ? 13.219 -8.797 2.459 1 86.12 136 GLY B CA 1
ATOM 2868 C C . GLY B 1 136 ? 12.195 -9.641 3.199 1 86.12 136 GLY B C 1
ATOM 2869 O O . GLY B 1 136 ? 11.297 -10.211 2.584 1 86.12 136 GLY B O 1
ATOM 2870 N N . PRO B 1 137 ? 12.391 -9.711 4.508 1 91.88 137 PRO B N 1
ATOM 2871 C CA . PRO B 1 137 ? 11.398 -10.438 5.297 1 91.88 137 PRO B CA 1
ATOM 2872 C C . PRO B 1 137 ? 10.07 -9.688 5.418 1 91.88 137 PRO B C 1
ATOM 2874 O O . PRO B 1 137 ? 10.031 -8.469 5.281 1 91.88 137 PRO B O 1
ATOM 2877 N N . PRO B 1 138 ? 8.945 -10.375 5.637 1 93.12 138 PRO B N 1
ATOM 2878 C CA . PRO B 1 138 ? 7.613 -9.773 5.695 1 93.12 138 PRO B CA 1
ATOM 2879 C C . PRO B 1 138 ? 7.535 -8.609 6.676 1 93.12 138 PRO B C 1
ATOM 2881 O O . PRO B 1 138 ? 6.805 -7.641 6.438 1 93.12 138 PRO B O 1
ATOM 2884 N N . ASN B 1 139 ? 8.273 -8.68 7.699 1 93.94 139 ASN B N 1
ATOM 2885 C CA . ASN B 1 139 ? 8.219 -7.602 8.688 1 93.94 139 ASN B CA 1
ATOM 2886 C C . ASN B 1 139 ? 8.75 -6.289 8.109 1 93.94 139 ASN B C 1
ATOM 2888 O O . ASN B 1 139 ? 8.32 -5.211 8.523 1 93.94 139 ASN B O 1
ATOM 2892 N N . GLU B 1 140 ? 9.703 -6.391 7.207 1 93.81 140 GLU B N 1
ATOM 2893 C CA . GLU B 1 140 ? 10.211 -5.172 6.586 1 93.81 140 GLU B CA 1
ATOM 2894 C C . GLU B 1 140 ? 9.195 -4.578 5.617 1 93.81 140 GLU B C 1
ATOM 2896 O O . GLU B 1 140 ? 9.148 -3.359 5.426 1 93.81 140 GLU B O 1
ATOM 2901 N N . PHE B 1 141 ? 8.383 -5.457 5.023 1 94.75 141 PHE B N 1
ATOM 2902 C CA . PHE B 1 141 ? 7.246 -4.961 4.258 1 94.75 141 PHE B CA 1
ATOM 2903 C C . PHE B 1 141 ? 6.293 -4.176 5.148 1 94.75 141 PHE B C 1
ATOM 2905 O O . PHE B 1 141 ? 5.926 -3.043 4.828 1 94.75 141 PHE B O 1
ATOM 2912 N N . SER B 1 142 ? 6.004 -4.762 6.258 1 95.38 142 SER B N 1
ATOM 2913 C CA . SER B 1 142 ? 5.094 -4.113 7.195 1 95.38 142 SER B CA 1
ATOM 2914 C C . SER B 1 142 ? 5.641 -2.764 7.652 1 95.38 142 SER B C 1
ATOM 2916 O O . SER B 1 142 ? 4.902 -1.777 7.711 1 95.38 142 SER B O 1
ATOM 2918 N N . ASP B 1 143 ? 6.891 -2.756 7.945 1 95 143 ASP B N 1
ATOM 2919 C CA . ASP B 1 143 ? 7.535 -1.525 8.391 1 95 143 ASP B CA 1
ATOM 2920 C C . ASP B 1 143 ? 7.387 -0.417 7.355 1 95 143 ASP B C 1
ATOM 2922 O O . ASP B 1 143 ? 7.098 0.731 7.699 1 95 143 ASP B O 1
ATOM 2926 N N . ALA B 1 144 ? 7.617 -0.774 6.129 1 94.56 144 ALA B N 1
ATOM 2927 C CA . ALA B 1 144 ? 7.539 0.208 5.051 1 94.56 144 ALA B CA 1
ATOM 2928 C C . ALA B 1 144 ? 6.141 0.813 4.965 1 94.56 144 ALA B C 1
ATOM 2930 O O . ALA B 1 144 ? 5.992 2.031 4.844 1 94.56 144 ALA B O 1
ATOM 2931 N N . PHE B 1 145 ? 5.113 0.008 5.07 1 96.81 145 PHE B N 1
ATOM 2932 C CA . PHE B 1 145 ? 3.746 0.509 4.984 1 96.81 145 PHE B CA 1
ATOM 2933 C C . PHE B 1 145 ? 3.377 1.298 6.234 1 96.81 145 PHE B C 1
ATOM 2935 O O . PHE B 1 145 ? 2.66 2.299 6.152 1 96.81 145 PHE B O 1
ATOM 2942 N N . ASP B 1 146 ? 3.855 0.883 7.371 1 96.69 146 ASP B N 1
ATOM 2943 C CA . ASP B 1 146 ? 3.564 1.573 8.625 1 96.69 146 ASP B CA 1
ATOM 2944 C C . ASP B 1 146 ? 4.105 3 8.602 1 96.69 146 ASP B C 1
ATOM 2946 O O . ASP B 1 146 ? 3.402 3.943 8.977 1 96.69 146 ASP B O 1
ATOM 2950 N N . VAL B 1 147 ? 5.273 3.119 8.141 1 95.44 147 VAL B N 1
ATOM 2951 C CA . VAL B 1 147 ? 5.941 4.418 8.188 1 95.44 147 VAL B CA 1
ATOM 2952 C C . VAL B 1 147 ? 5.465 5.281 7.02 1 95.44 147 VAL B C 1
ATOM 2954 O O . VAL B 1 147 ? 5.086 6.438 7.207 1 95.44 147 VAL B O 1
ATOM 2957 N N . ASN B 1 148 ? 5.41 4.707 5.812 1 95.31 148 ASN B N 1
ATOM 2958 C CA . ASN B 1 148 ? 5.215 5.5 4.605 1 95.31 148 ASN B CA 1
ATOM 2959 C C . ASN B 1 148 ? 3.738 5.773 4.34 1 95.31 148 ASN B C 1
ATOM 2961 O O . ASN B 1 148 ? 3.395 6.676 3.578 1 95.31 148 ASN B O 1
ATOM 2965 N N . VAL B 1 149 ? 2.859 4.996 4.93 1 96.94 149 VAL B N 1
ATOM 2966 C CA . VAL B 1 149 ? 1.45 5.121 4.574 1 96.94 149 VAL B CA 1
ATOM 2967 C C . VAL B 1 149 ? 0.621 5.371 5.832 1 96.94 149 VAL B C 1
ATOM 2969 O O . VAL B 1 149 ? 0.048 6.449 6 1 96.94 149 VAL B O 1
ATOM 2972 N N . THR B 1 150 ? 0.667 4.418 6.777 1 97.12 150 THR B N 1
ATOM 2973 C CA . THR B 1 150 ? -0.177 4.504 7.965 1 97.12 150 THR B CA 1
ATOM 2974 C C . THR B 1 150 ? 0.171 5.742 8.789 1 97.12 150 THR B C 1
ATOM 2976 O O . THR B 1 150 ? -0.72 6.477 9.219 1 97.12 150 THR B O 1
ATOM 2979 N N . ALA B 1 151 ? 1.437 5.949 8.969 1 97.38 151 ALA B N 1
ATOM 2980 C CA . ALA B 1 151 ? 1.892 7.113 9.719 1 97.38 151 ALA B CA 1
ATOM 2981 C C . ALA B 1 151 ? 1.436 8.414 9.055 1 97.38 151 ALA B C 1
ATOM 2983 O O . ALA B 1 151 ? 1.019 9.352 9.742 1 97.38 151 ALA B O 1
ATOM 2984 N N . ALA B 1 152 ? 1.516 8.492 7.75 1 97.25 152 ALA B N 1
ATOM 2985 C CA . ALA B 1 152 ? 1.109 9.688 7.012 1 97.25 152 ALA B CA 1
ATOM 2986 C C . ALA B 1 152 ? -0.383 9.953 7.184 1 97.25 152 ALA B C 1
ATOM 2988 O O . ALA B 1 152 ? -0.807 11.109 7.273 1 97.25 152 ALA B O 1
ATOM 2989 N N . TRP B 1 153 ? -1.219 8.922 7.191 1 97.5 153 TRP B N 1
ATOM 2990 C CA . TRP B 1 153 ? -2.652 9.078 7.426 1 97.5 153 TRP B CA 1
ATOM 2991 C C . TRP B 1 153 ? -2.918 9.719 8.781 1 97.5 153 TRP B C 1
ATOM 2993 O O . TRP B 1 153 ? -3.602 10.742 8.867 1 97.5 153 TRP B O 1
ATOM 3003 N N . TYR B 1 154 ? -2.334 9.188 9.797 1 97.88 154 TYR B N 1
ATOM 3004 C CA . TYR B 1 154 ? -2.643 9.648 11.148 1 97.88 154 TYR B CA 1
ATOM 3005 C C . TYR B 1 154 ? -2.016 11.008 11.414 1 97.88 154 TYR B C 1
ATOM 3007 O O . TYR B 1 154 ? -2.58 11.828 12.148 1 97.88 154 TYR B O 1
ATOM 3015 N N . CYS B 1 155 ? -0.892 11.18 10.766 1 98.06 155 CYS B N 1
ATOM 3016 C CA . CYS B 1 155 ? -0.311 12.508 10.852 1 98.06 155 CYS B CA 1
ATOM 3017 C C . CYS B 1 155 ? -1.246 13.555 10.25 1 98.06 155 CYS B C 1
ATOM 3019 O O . CYS B 1 155 ? -1.52 14.578 10.867 1 98.06 155 CYS B O 1
ATOM 3021 N N . ALA B 1 156 ? -1.75 13.289 9.078 1 98.25 156 ALA B N 1
ATOM 3022 C CA . ALA B 1 156 ? -2.686 14.203 8.43 1 98.25 156 ALA B CA 1
ATOM 3023 C C . ALA B 1 156 ? -3.902 14.461 9.305 1 98.25 156 ALA B C 1
ATOM 3025 O O . ALA B 1 156 ? -4.281 15.617 9.531 1 98.25 156 ALA B O 1
ATOM 3026 N N . VAL B 1 157 ? -4.441 13.406 9.859 1 98.12 157 VAL B N 1
ATOM 3027 C CA . VAL B 1 157 ? -5.672 13.523 10.633 1 98.12 157 VAL B CA 1
ATOM 3028 C C . VAL B 1 157 ? -5.398 14.312 11.922 1 98.12 157 VAL B C 1
ATOM 3030 O O . VAL B 1 157 ? -6.211 15.141 12.328 1 98.12 157 VAL B O 1
ATOM 3033 N N . ALA B 1 158 ? -4.285 14.109 12.516 1 98.25 158 ALA B N 1
ATOM 3034 C CA . ALA B 1 158 ? -3.938 14.766 13.773 1 98.25 158 ALA B CA 1
ATOM 3035 C C . ALA B 1 158 ? -3.889 16.281 13.609 1 98.25 158 ALA B C 1
ATOM 3037 O O . ALA B 1 158 ? -4.094 17.016 14.578 1 98.25 158 ALA B O 1
ATOM 3038 N N . PHE B 1 159 ? -3.682 16.766 12.391 1 98.69 159 PHE B N 1
ATOM 3039 C CA . PHE B 1 159 ? -3.43 18.188 12.203 1 98.69 159 PHE B CA 1
ATOM 3040 C C . PHE B 1 159 ? -4.629 18.875 11.555 1 98.69 159 PHE B C 1
ATOM 3042 O O . PHE B 1 159 ? -4.598 20.078 11.289 1 98.69 159 PHE B O 1
ATOM 3049 N N . LEU B 1 160 ? -5.707 18.172 11.336 1 98.38 160 LEU B N 1
ATOM 3050 C CA . LEU B 1 160 ? -6.805 18.703 10.539 1 98.38 160 LEU B CA 1
ATOM 3051 C C . LEU B 1 160 ? -7.402 19.938 11.195 1 98.38 160 LEU B C 1
ATOM 3053 O O . LEU B 1 160 ? -7.703 20.938 10.516 1 98.38 160 LEU B O 1
ATOM 3057 N N . ASP B 1 161 ? -7.59 19.922 12.5 1 98.19 161 ASP B N 1
ATOM 3058 C CA . ASP B 1 161 ? -8.188 21.062 13.18 1 98.19 161 ASP B CA 1
ATOM 3059 C C . ASP B 1 161 ? -7.277 22.297 13.102 1 98.19 161 ASP B C 1
ATOM 3061 O O . ASP B 1 161 ? -7.754 23.422 12.969 1 98.19 161 ASP B O 1
ATOM 3065 N N . LEU B 1 162 ? -5.988 22.109 13.125 1 98.56 162 LEU B N 1
ATOM 3066 C CA . LEU B 1 162 ? -5.031 23.203 13.023 1 98.56 162 LEU B CA 1
ATOM 3067 C C . LEU B 1 162 ? -4.996 23.766 11.602 1 98.56 162 LEU B C 1
ATOM 3069 O O . LEU B 1 162 ? -4.852 24.969 11.406 1 98.56 162 LEU B O 1
ATOM 3073 N N . LEU B 1 163 ? -5.105 22.859 10.602 1 98.25 163 LEU B N 1
ATOM 3074 C CA . LEU B 1 163 ? -5.164 23.297 9.211 1 98.25 163 LEU B CA 1
ATOM 3075 C C . LEU B 1 163 ? -6.434 24.094 8.938 1 98.25 163 LEU B C 1
ATOM 3077 O O . LEU B 1 163 ? -6.398 25.109 8.234 1 98.25 163 LEU B O 1
ATOM 3081 N N . ASP B 1 164 ? -7.496 23.625 9.516 1 97.5 164 ASP B N 1
ATOM 3082 C CA . ASP B 1 164 ? -8.758 24.344 9.422 1 97.5 164 ASP B CA 1
ATOM 3083 C C . ASP B 1 164 ? -8.656 25.719 10.078 1 97.5 164 ASP B C 1
ATOM 3085 O O . ASP B 1 164 ? -9.156 26.719 9.547 1 97.5 164 ASP B O 1
ATOM 3089 N N . ALA B 1 165 ? -8.016 25.766 11.211 1 97.44 165 ALA B N 1
ATOM 3090 C CA . ALA B 1 165 ? -7.836 27.016 11.945 1 97.44 165 ALA B CA 1
ATOM 3091 C C . ALA B 1 165 ? -7.035 28.031 11.125 1 97.44 165 ALA B C 1
ATOM 3093 O O . ALA B 1 165 ? -7.328 29.219 11.141 1 97.44 165 ALA B O 1
ATOM 3094 N N . ALA B 1 166 ? -6.062 27.5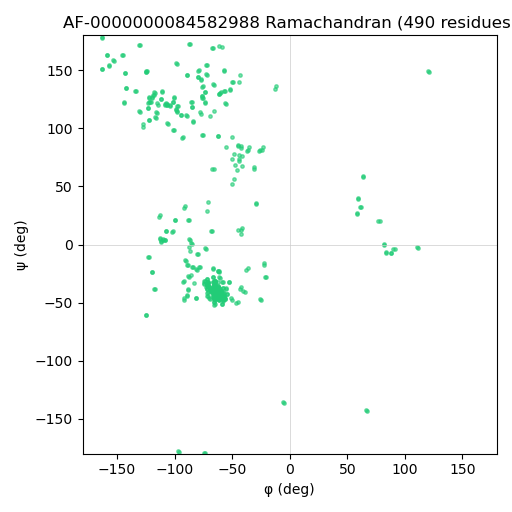62 10.406 1 96.75 166 ALA B N 1
ATOM 3095 C CA . ALA B 1 166 ? -5.266 28.453 9.555 1 96.75 166 ALA B CA 1
ATOM 3096 C C . ALA B 1 166 ? -6.117 29.062 8.453 1 96.75 166 ALA B C 1
ATOM 3098 O O . ALA B 1 166 ? -5.992 30.266 8.164 1 96.75 166 ALA B O 1
ATOM 3099 N N . ASN B 1 167 ? -6.922 28.25 7.848 1 95.19 167 ASN B N 1
ATOM 3100 C CA . ASN B 1 167 ? -7.828 28.75 6.82 1 95.19 167 ASN B CA 1
ATOM 3101 C C . ASN B 1 167 ? -8.75 29.844 7.363 1 95.19 167 ASN B C 1
ATOM 3103 O O . ASN B 1 167 ? -8.984 30.844 6.699 1 95.19 167 ASN B O 1
ATOM 3107 N N . LYS B 1 168 ? -9.211 29.656 8.492 1 94.38 168 LYS B N 1
ATOM 3108 C CA . LYS B 1 168 ? -10.133 30.609 9.117 1 94.38 168 LYS B CA 1
ATOM 3109 C C . LYS B 1 168 ? -9.406 31.891 9.516 1 94.38 168 LYS B C 1
ATOM 3111 O O . LYS B 1 168 ? -9.984 32.969 9.461 1 94.38 168 LYS B O 1
ATOM 3116 N N . ARG B 1 169 ? -8.211 31.688 9.867 1 92.12 169 ARG B N 1
ATOM 3117 C CA . ARG B 1 169 ? -7.402 32.844 10.234 1 92.12 169 ARG B CA 1
ATOM 3118 C C . ARG B 1 169 ? -7.062 33.688 9.016 1 92.12 169 ARG B C 1
ATOM 3120 O O . ARG B 1 169 ? -7.012 34.906 9.094 1 92.12 169 ARG B O 1
ATOM 3127 N N . GLY B 1 170 ? -6.891 33.125 7.836 1 87.62 170 GLY B N 1
ATOM 3128 C CA . GLY B 1 170 ? -6.609 33.812 6.586 1 87.62 170 GLY B CA 1
ATOM 3129 C C . GLY B 1 170 ? -5.34 34.625 6.629 1 87.62 170 GLY B C 1
ATOM 3130 O O . GLY B 1 170 ? -5.309 35.75 6.117 1 87.62 170 GLY B O 1
ATOM 3131 N N . ASN B 1 171 ? -4.34 34.094 7.258 1 81.38 171 ASN B N 1
ATOM 3132 C CA . ASN B 1 171 ? -3.119 34.875 7.488 1 81.38 171 ASN B CA 1
ATOM 3133 C C . ASN B 1 171 ? -2.256 34.938 6.23 1 81.38 171 ASN B C 1
ATOM 3135 O O . ASN B 1 171 ? -1.349 35.75 6.141 1 81.38 171 ASN B O 1
ATOM 3139 N N . ILE B 1 172 ? -2.479 34.031 5.32 1 81.06 172 ILE B N 1
ATOM 3140 C CA . ILE B 1 172 ? -1.782 34.062 4.039 1 81.06 172 ILE B CA 1
ATOM 3141 C C . ILE B 1 172 ? -2.791 34.281 2.912 1 81.06 172 ILE B C 1
ATOM 3143 O O . ILE B 1 172 ? -3.551 33.375 2.578 1 81.06 172 ILE B O 1
ATOM 3147 N N . PRO B 1 173 ? -2.723 35.5 2.354 1 77.88 173 PRO B N 1
ATOM 3148 C CA . PRO B 1 173 ? -3.738 35.812 1.341 1 77.88 173 PRO B CA 1
ATOM 3149 C C . PRO B 1 173 ? -3.672 34.875 0.143 1 77.88 173 PRO B C 1
ATOM 3151 O O . PRO B 1 173 ? -2.584 34.594 -0.37 1 77.88 173 PRO B O 1
ATOM 3154 N N . GLY B 1 174 ? -4.812 34.312 -0.226 1 76 174 GLY B N 1
ATOM 3155 C CA . GLY B 1 174 ? -4.945 33.531 -1.45 1 76 174 GLY B CA 1
ATOM 3156 C C . GLY B 1 174 ? -4.48 32.125 -1.303 1 76 174 GLY B C 1
ATOM 3157 O O . GLY B 1 174 ? -4.465 31.359 -2.277 1 76 174 GLY B O 1
ATOM 3158 N N . VAL B 1 175 ? -4.035 31.844 -0.085 1 79.56 175 VAL B N 1
ATOM 3159 C CA . VAL B 1 175 ? -3.529 30.484 0.095 1 79.56 175 VAL B CA 1
ATOM 3160 C C . VAL B 1 175 ? -4.375 29.75 1.134 1 79.56 175 VAL B C 1
ATOM 3162 O O . VAL B 1 175 ? -4.754 30.328 2.154 1 79.56 175 VAL B O 1
ATOM 3165 N N . THR B 1 176 ? -4.773 28.531 0.74 1 91.69 176 THR B N 1
ATOM 3166 C CA . THR B 1 176 ? -5.461 27.672 1.702 1 91.69 176 THR B CA 1
ATOM 3167 C C . THR B 1 176 ? -4.492 26.672 2.312 1 91.69 176 THR B C 1
ATOM 3169 O O . THR B 1 176 ? -3.414 26.422 1.768 1 91.69 176 THR B O 1
ATOM 3172 N N . SER B 1 177 ? -4.836 26.188 3.523 1 96 177 SER B N 1
ATOM 3173 C CA . SER B 1 177 ? -4.012 25.188 4.188 1 96 177 SER B CA 1
ATOM 3174 C C . SER B 1 177 ? -3.842 23.938 3.314 1 96 177 SER B C 1
ATOM 3176 O O . SER B 1 177 ? -4.688 23.656 2.465 1 96 177 SER B O 1
ATOM 3178 N N . GLN B 1 178 ? -2.648 23.281 3.514 1 96.12 178 GLN B N 1
ATOM 3179 C CA . GLN B 1 178 ? -2.318 22.188 2.598 1 96.12 178 GLN B CA 1
ATOM 3180 C C . GLN B 1 178 ? -1.607 21.047 3.328 1 96.12 178 GLN B C 1
ATOM 3182 O O . GLN B 1 178 ? -0.914 21.281 4.32 1 96.12 178 GLN B O 1
ATOM 3187 N N . ILE B 1 179 ? -1.905 19.906 2.805 1 97.69 179 ILE B N 1
ATOM 3188 C CA . ILE B 1 179 ? -1.116 18.719 3.125 1 97.69 179 ILE B CA 1
ATOM 3189 C C . ILE B 1 179 ? -0.336 18.266 1.892 1 97.69 179 ILE B C 1
ATOM 3191 O O . ILE B 1 179 ? -0.904 18.125 0.806 1 97.69 179 ILE B O 1
ATOM 3195 N N . ILE B 1 180 ? 0.965 18.141 2.02 1 96.19 180 ILE B N 1
ATOM 3196 C CA . ILE B 1 180 ? 1.793 17.578 0.964 1 96.19 180 ILE B CA 1
ATOM 3197 C C . ILE B 1 180 ? 2.248 16.172 1.372 1 96.19 180 ILE B C 1
ATOM 3199 O O . ILE B 1 180 ? 2.834 15.992 2.441 1 96.19 180 ILE B O 1
ATOM 3203 N N . THR B 1 181 ? 1.899 15.227 0.597 1 95.38 181 THR B N 1
ATOM 3204 C CA . THR B 1 181 ? 2.412 13.867 0.766 1 95.38 181 THR B CA 1
ATOM 3205 C C . THR B 1 181 ? 3.562 13.602 -0.201 1 95.38 181 THR B C 1
ATOM 3207 O O . THR B 1 181 ? 3.391 13.695 -1.419 1 95.38 181 THR B O 1
ATOM 3210 N N . VAL B 1 182 ? 4.711 13.383 0.38 1 89.88 182 VAL B N 1
ATOM 3211 C CA . VAL B 1 182 ? 5.875 13.125 -0.459 1 89.88 182 VAL B CA 1
ATOM 3212 C C . VAL B 1 182 ? 5.918 11.648 -0.851 1 89.88 182 VAL B C 1
ATOM 3214 O O . VAL B 1 182 ? 6.051 10.773 0.01 1 89.88 182 VAL B O 1
ATOM 3217 N N . SER B 1 183 ? 5.59 11.477 -2.006 1 86 183 SER B N 1
ATOM 3218 C CA . SER B 1 183 ? 5.633 10.117 -2.549 1 86 183 SER B CA 1
ATOM 3219 C C . SER B 1 183 ? 6.934 9.867 -3.307 1 86 183 SER B C 1
ATOM 3221 O O . SER B 1 183 ? 7.941 10.523 -3.053 1 86 183 SER B O 1
ATOM 3223 N N . SER B 1 184 ? 7.117 8.992 -3.768 1 59.91 184 SER B N 1
ATOM 3224 C CA . SER B 1 184 ? 8.297 8.75 -4.59 1 59.91 184 SER B CA 1
ATOM 3225 C C . SER B 1 184 ? 8.016 9.031 -6.062 1 59.91 184 SER B C 1
ATOM 3227 O O . SER B 1 184 ? 6.875 8.891 -6.52 1 59.91 184 SER B O 1
ATOM 3229 N N . GLY B 1 185 ? 8.281 10.312 -6.535 1 45.12 185 GLY B N 1
ATOM 3230 C CA . GLY B 1 185 ? 8.086 10.375 -7.977 1 45.12 185 GLY B CA 1
ATOM 3231 C C . GLY B 1 185 ? 7.93 9.008 -8.617 1 45.12 185 GLY B C 1
ATOM 3232 O O . GLY B 1 185 ? 8.391 8 -8.07 1 45.12 185 GLY B O 1
ATOM 3233 N N . GLY B 1 186 ? 6.938 9.047 -9.492 1 39.34 186 GLY B N 1
ATOM 3234 C CA . GLY B 1 186 ? 6.531 7.828 -10.164 1 39.34 186 GLY B CA 1
ATOM 3235 C C . GLY B 1 186 ? 7.418 6.641 -9.836 1 39.34 186 GLY B C 1
ATOM 3236 O O . GLY B 1 186 ? 7.242 6 -8.797 1 39.34 186 GLY B O 1
ATOM 3237 N N . GLY B 1 187 ? 7.668 5.969 -11.016 1 36.31 187 GLY B N 1
ATOM 3238 C CA . GLY B 1 187 ? 7.926 4.859 -11.922 1 36.31 187 GLY B CA 1
ATOM 3239 C C . GLY B 1 187 ? 9.203 4.109 -11.602 1 36.31 187 GLY B C 1
ATOM 3240 O O . GLY B 1 187 ? 10.031 4.586 -10.82 1 36.31 187 GLY B O 1
ATOM 3241 N N . PHE B 1 188 ? 9.281 3.123 -12.234 1 34.81 188 PHE B N 1
ATOM 3242 C CA . PHE B 1 188 ? 10.438 2.273 -12.492 1 34.81 188 PHE B CA 1
ATOM 3243 C C . PHE B 1 188 ? 11.727 3.092 -12.469 1 34.81 188 PHE B C 1
ATOM 3245 O O . PHE B 1 188 ? 12.039 3.785 -13.438 1 34.81 188 PHE B O 1
ATOM 3252 N N . ARG B 1 189 ? 11.805 4.184 -11.547 1 36.97 189 ARG B N 1
ATOM 3253 C CA . ARG B 1 189 ? 13.219 4.426 -11.805 1 36.97 189 ARG B CA 1
ATOM 3254 C C . ARG B 1 189 ? 13.898 3.176 -12.352 1 36.97 189 ARG B C 1
ATOM 3256 O O . ARG B 1 189 ? 13.945 2.143 -11.68 1 36.97 189 ARG B O 1
ATOM 3263 N N . LYS B 1 190 ? 13.75 3.1 -13.492 1 35.5 190 LYS B N 1
ATOM 3264 C CA . LYS B 1 190 ? 14.477 2.137 -14.312 1 35.5 190 LYS B CA 1
ATOM 3265 C C . LYS B 1 190 ? 15.914 1.973 -13.82 1 35.5 190 LYS B C 1
ATOM 3267 O O . LYS B 1 190 ? 16.766 1.416 -14.523 1 35.5 190 LYS B O 1
ATOM 3272 N N . ASP B 1 191 ? 16.453 3 -13.062 1 37.28 191 ASP B N 1
ATOM 3273 C CA . ASP B 1 191 ? 17.844 2.631 -12.867 1 37.28 191 ASP B CA 1
ATOM 3274 C C . ASP B 1 191 ? 17.969 1.326 -12.086 1 37.28 191 ASP B C 1
ATOM 3276 O O . ASP B 1 191 ? 17.391 1.191 -11 1 37.28 191 ASP B O 1
ATOM 3280 N N . ASP B 1 192 ? 18.062 0.322 -12.703 1 39.84 192 ASP B N 1
ATOM 3281 C CA . ASP B 1 192 ? 18.281 -1.108 -12.531 1 39.84 192 ASP B CA 1
ATOM 3282 C C . ASP B 1 192 ? 18.984 -1.394 -11.195 1 39.84 192 ASP B C 1
ATOM 3284 O O . ASP B 1 192 ? 19.125 -2.551 -10.797 1 39.84 192 ASP B O 1
ATOM 3288 N N . LYS B 1 193 ? 19.688 -0.319 -10.445 1 46.78 193 LYS B N 1
ATOM 3289 C CA . LYS B 1 193 ? 20.672 -0.879 -9.539 1 46.78 193 LYS B CA 1
ATOM 3290 C C . LYS B 1 193 ? 20.078 -1.114 -8.148 1 46.78 193 LYS B C 1
ATOM 3292 O O . LYS B 1 193 ? 20.562 -1.977 -7.406 1 46.78 193 LYS B O 1
ATOM 3297 N N . VAL B 1 194 ? 19.25 -0.196 -7.379 1 56.75 194 VAL B N 1
ATOM 3298 C CA . VAL B 1 194 ? 18.844 -0.538 -6.02 1 56.75 194 VAL B CA 1
ATOM 3299 C C . VAL B 1 194 ? 17.328 -0.398 -5.883 1 56.75 194 VAL B C 1
ATOM 3301 O O . VAL B 1 194 ? 16.797 0.712 -5.941 1 56.75 194 VAL B O 1
ATOM 3304 N N . PHE B 1 195 ? 16.562 -1.596 -5.938 1 81.06 195 PHE B N 1
ATOM 3305 C CA . PHE B 1 195 ? 15.109 -1.632 -5.961 1 81.06 195 PHE B CA 1
ATOM 3306 C C . PHE B 1 195 ? 14.57 -2.281 -4.691 1 81.06 195 PHE B C 1
ATOM 3308 O O . PHE B 1 195 ? 15.07 -3.322 -4.258 1 81.06 195 PHE B O 1
ATOM 3315 N N . SER B 1 196 ? 13.789 -1.531 -3.973 1 89.62 196 SER B N 1
ATOM 3316 C CA . SER B 1 196 ? 13.094 -2.09 -2.818 1 89.62 196 SER B CA 1
ATOM 3317 C C . SER B 1 196 ? 11.617 -2.334 -3.127 1 89.62 196 SER B C 1
ATOM 3319 O O . SER B 1 196 ? 10.867 -1.393 -3.402 1 89.62 196 SER B O 1
ATOM 3321 N N . VAL B 1 197 ? 11.195 -3.578 -3.031 1 92.75 197 VAL B N 1
ATOM 3322 C CA . VAL B 1 197 ? 9.82 -3.959 -3.346 1 92.75 197 VAL B CA 1
ATOM 3323 C C . VAL B 1 197 ? 8.859 -3.309 -2.35 1 92.75 197 VAL B C 1
ATOM 3325 O O . VAL B 1 197 ? 7.945 -2.586 -2.744 1 92.75 197 VAL B O 1
ATOM 3328 N N . PRO B 1 198 ? 9.133 -3.463 -1 1 94.12 198 PRO B N 1
ATOM 3329 C CA . PRO B 1 198 ? 8.195 -2.855 -0.056 1 94.12 198 PRO B CA 1
ATOM 3330 C C . PRO B 1 198 ? 8.172 -1.331 -0.147 1 94.12 198 PRO B C 1
ATOM 3332 O O . PRO B 1 198 ? 7.117 -0.716 0.051 1 94.12 198 PRO B O 1
ATOM 3335 N N . TYR B 1 199 ? 9.297 -0.745 -0.456 1 91.38 199 TYR B N 1
ATOM 3336 C CA . TYR B 1 199 ? 9.328 0.708 -0.585 1 91.38 199 TYR B CA 1
ATOM 3337 C C . TYR B 1 199 ? 8.484 1.17 -1.769 1 91.38 199 TYR B C 1
ATOM 3339 O O . TYR B 1 199 ? 7.645 2.061 -1.63 1 91.38 199 TYR B O 1
ATOM 3347 N N . THR B 1 200 ? 8.703 0.559 -2.895 1 90.5 200 THR B N 1
ATOM 3348 C CA . THR B 1 200 ? 7.988 0.922 -4.113 1 90.5 200 THR B CA 1
ATOM 3349 C C . THR B 1 200 ? 6.484 0.75 -3.936 1 90.5 200 THR B C 1
ATOM 3351 O O . THR B 1 200 ? 5.703 1.624 -4.316 1 90.5 200 THR B O 1
ATOM 3354 N N . LEU B 1 201 ? 6.094 -0.286 -3.367 1 94.19 201 LEU B N 1
ATOM 3355 C CA . LEU B 1 201 ? 4.672 -0.555 -3.162 1 94.19 201 LEU B CA 1
ATOM 3356 C C . LEU B 1 201 ? 4.074 0.42 -2.154 1 94.19 201 LEU B C 1
ATOM 3358 O O . LEU B 1 201 ? 2.953 0.897 -2.334 1 94.19 201 LEU B O 1
ATOM 3362 N N . SER B 1 202 ? 4.773 0.744 -1.069 1 95.06 202 SER B N 1
ATOM 3363 C CA . SER B 1 202 ? 4.281 1.681 -0.064 1 95.06 202 SER B CA 1
ATOM 3364 C C . SER B 1 202 ? 4.137 3.086 -0.641 1 95.06 202 SER B C 1
ATOM 3366 O O . SER B 1 202 ? 3.219 3.822 -0.275 1 95.06 202 SER B O 1
ATOM 3368 N N . LYS B 1 203 ? 5.004 3.449 -1.493 1 93 203 LYS B N 1
ATOM 3369 C CA . LYS B 1 203 ? 4.914 4.777 -2.096 1 93 203 LYS B CA 1
ATOM 3370 C C . LYS B 1 203 ? 3.727 4.867 -3.051 1 93 203 LYS B C 1
ATOM 3372 O O . LYS B 1 203 ? 3.102 5.922 -3.178 1 93 203 LYS B O 1
ATOM 3377 N N . ALA B 1 204 ? 3.463 3.764 -3.752 1 91.94 204 ALA B N 1
ATOM 3378 C CA . ALA B 1 204 ? 2.23 3.725 -4.535 1 91.94 204 ALA B CA 1
ATOM 3379 C C . ALA B 1 204 ? 1.01 3.955 -3.648 1 91.94 204 ALA B C 1
ATOM 3381 O O . ALA B 1 204 ? 0.111 4.719 -4.004 1 91.94 204 ALA B O 1
ATOM 3382 N N . ALA B 1 205 ? 1.016 3.311 -2.58 1 95.69 205 ALA B N 1
ATOM 3383 C CA . ALA B 1 205 ? -0.082 3.49 -1.634 1 95.69 205 ALA B CA 1
ATOM 3384 C C . ALA B 1 205 ? -0.113 4.914 -1.094 1 95.69 205 ALA B C 1
ATOM 3386 O O . ALA B 1 205 ? -1.188 5.496 -0.915 1 95.69 205 ALA B O 1
ATOM 3387 N N . ALA B 1 206 ? 1.049 5.484 -0.811 1 95.75 206 ALA B N 1
ATOM 3388 C CA . ALA B 1 206 ? 1.141 6.855 -0.317 1 95.75 206 ALA B CA 1
ATOM 3389 C C . ALA B 1 206 ? 0.581 7.844 -1.337 1 95.75 206 ALA B C 1
ATOM 3391 O O . ALA B 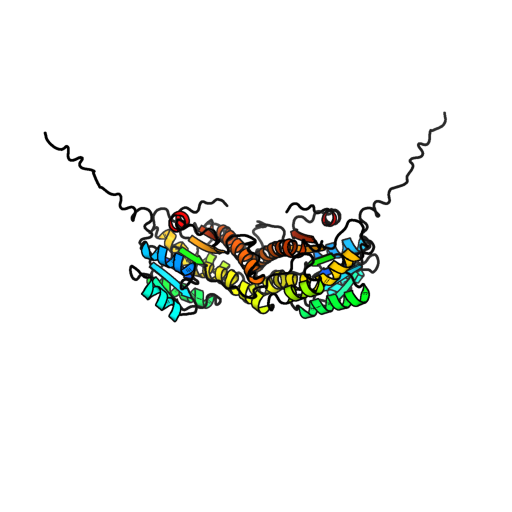1 206 ? -0.092 8.812 -0.969 1 95.75 206 ALA B O 1
ATOM 3392 N N . THR B 1 207 ? 0.931 7.594 -2.59 1 93.88 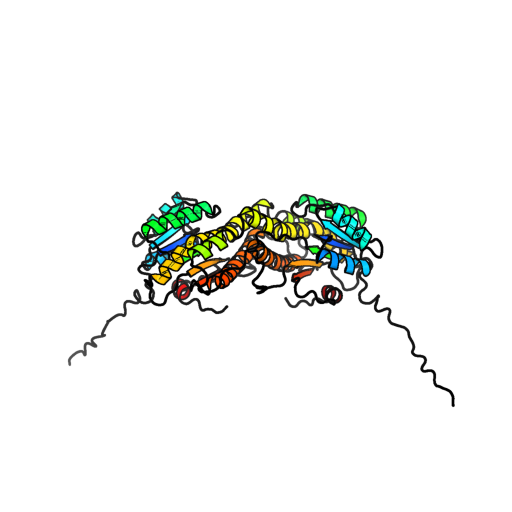207 THR B N 1
ATOM 3393 C CA . THR B 1 207 ? 0.373 8.422 -3.654 1 93.88 207 THR B CA 1
ATOM 3394 C C . THR B 1 207 ? -1.152 8.391 -3.619 1 93.88 207 THR B C 1
ATOM 3396 O O . THR B 1 207 ? -1.801 9.438 -3.686 1 93.88 207 THR B O 1
ATOM 3399 N N . HIS B 1 208 ? -1.685 7.227 -3.5 1 93.94 208 HIS B N 1
ATOM 3400 C CA . HIS B 1 208 ? -3.137 7.105 -3.438 1 93.94 208 HIS B CA 1
ATOM 3401 C C . HIS B 1 208 ? -3.693 7.762 -2.178 1 93.94 208 HIS B C 1
ATOM 3403 O O . HIS B 1 208 ? -4.789 8.328 -2.201 1 93.94 208 HIS B O 1
ATOM 3409 N N . LEU B 1 209 ? -2.982 7.68 -1.131 1 95.88 209 LEU B N 1
ATOM 3410 C CA . LEU B 1 209 ? -3.387 8.336 0.108 1 95.88 209 LEU B CA 1
ATOM 3411 C C . LEU B 1 209 ? -3.553 9.836 -0.104 1 95.88 209 LEU B C 1
ATOM 3413 O O . LEU B 1 209 ? -4.547 10.422 0.334 1 95.88 209 LEU B O 1
ATOM 3417 N N . GLY B 1 210 ? -2.559 10.445 -0.721 1 95.69 210 GLY B N 1
ATOM 3418 C CA . GLY B 1 210 ? -2.674 11.867 -1.02 1 95.69 210 GLY B CA 1
ATOM 3419 C C . GLY B 1 210 ? -3.93 12.211 -1.795 1 95.69 210 GLY B C 1
ATOM 3420 O O . GLY B 1 210 ? -4.605 13.195 -1.486 1 95.69 210 GLY B O 1
ATOM 3421 N N . LYS B 1 211 ? -4.25 11.391 -2.766 1 93.69 211 LYS B N 1
ATOM 3422 C CA . LYS B 1 211 ? -5.457 11.594 -3.561 1 93.69 211 LYS B CA 1
ATOM 3423 C C . LYS B 1 211 ? -6.711 11.406 -2.713 1 93.69 211 LYS B C 1
ATOM 3425 O O . LYS B 1 211 ? -7.676 12.156 -2.848 1 93.69 211 LYS B O 1
ATOM 3430 N N . MET B 1 212 ? -6.672 10.445 -1.916 1 93.25 212 MET B N 1
ATOM 3431 C CA . MET B 1 212 ? -7.797 10.164 -1.027 1 93.25 212 MET B CA 1
ATOM 3432 C C . MET B 1 212 ? -8.039 11.328 -0.075 1 93.25 212 MET B C 1
ATOM 3434 O O . MET B 1 212 ? -9.188 11.734 0.136 1 93.25 212 MET B O 1
ATOM 3438 N N . LEU B 1 213 ? -6.977 11.812 0.438 1 96.19 213 LEU B N 1
ATOM 3439 C CA . LEU B 1 213 ? -7.09 12.961 1.333 1 96.19 213 LEU B CA 1
ATOM 3440 C C . LEU B 1 213 ? -7.691 14.164 0.606 1 96.19 213 LEU B C 1
ATOM 3442 O O . LEU B 1 213 ? -8.477 14.914 1.184 1 96.19 213 LEU B O 1
ATOM 3446 N N . ALA B 1 214 ? -7.293 14.391 -0.654 1 94.88 214 ALA B N 1
ATOM 3447 C CA . ALA B 1 214 ? -7.875 15.477 -1.445 1 94.88 214 ALA B CA 1
ATOM 3448 C C . ALA B 1 214 ? -9.398 15.344 -1.513 1 94.88 214 ALA B C 1
ATOM 3450 O O . ALA B 1 214 ? -10.109 16.344 -1.421 1 94.88 214 ALA B O 1
ATOM 3451 N N . HIS B 1 215 ? -9.844 14.117 -1.613 1 91.81 215 HIS B N 1
ATOM 3452 C CA . HIS B 1 215 ? -11.273 13.859 -1.68 1 91.81 215 HIS B CA 1
ATOM 3453 C C . HIS B 1 215 ? -11.938 14.102 -0.329 1 91.81 215 HIS B C 1
ATOM 3455 O O . HIS B 1 215 ? -12.969 14.773 -0.25 1 91.81 215 HIS B O 1
ATOM 3461 N N . PHE B 1 216 ? -11.367 13.656 0.716 1 93.31 216 PHE B N 1
ATOM 3462 C CA . PHE B 1 216 ? -11.938 13.781 2.055 1 93.31 216 PHE B CA 1
ATOM 3463 C C . PHE B 1 216 ? -11.992 15.234 2.49 1 93.31 216 PHE B C 1
ATOM 3465 O O . PHE B 1 216 ? -12.891 15.633 3.24 1 93.31 216 PHE B O 1
ATOM 3472 N N . LEU B 1 217 ? -11.055 16.031 1.935 1 96.19 217 LEU B N 1
ATOM 3473 C CA . LEU B 1 217 ? -10.883 17.359 2.527 1 96.19 217 LEU B CA 1
ATOM 3474 C C . LEU B 1 217 ? -11.375 18.438 1.579 1 96.19 217 LEU B C 1
ATOM 3476 O O . LEU B 1 217 ? -11.266 19.625 1.885 1 96.19 217 LEU B O 1
ATOM 3480 N N . LYS B 1 218 ? -11.93 18.062 0.475 1 93.25 218 LYS B N 1
ATOM 3481 C CA . LYS B 1 218 ? -12.336 19 -0.567 1 93.25 218 LYS B CA 1
ATOM 3482 C C . LYS B 1 218 ? -13.328 20.031 -0.024 1 93.25 218 LYS B C 1
ATOM 3484 O O . LYS B 1 218 ? -13.234 21.219 -0.341 1 93.25 218 LYS B O 1
ATOM 3489 N N . ASP B 1 219 ? -14.219 19.656 0.838 1 93.81 219 ASP B N 1
ATOM 3490 C CA . ASP B 1 219 ? -15.273 20.547 1.323 1 93.81 219 ASP B CA 1
ATOM 3491 C C . ASP B 1 219 ? -14.781 21.391 2.496 1 93.81 219 ASP B C 1
ATOM 3493 O O . ASP B 1 219 ? -15.516 22.234 3 1 93.81 219 ASP B O 1
ATOM 3497 N N . TRP B 1 220 ? -13.539 21.234 2.889 1 95.31 220 TRP B N 1
ATOM 3498 C CA . TRP B 1 220 ? -12.984 21.969 4.027 1 95.31 220 TRP B CA 1
ATOM 3499 C C . TRP B 1 220 ? -11.914 22.953 3.568 1 95.31 220 TRP B C 1
ATOM 3501 O O . TRP B 1 220 ? -11.211 23.547 4.391 1 95.31 220 TRP B O 1
ATOM 3511 N N . ASN B 1 221 ? -11.766 23.062 2.297 1 94.31 221 ASN B N 1
ATOM 3512 C CA . ASN B 1 221 ? -10.797 23.969 1.679 1 94.31 221 ASN B CA 1
ATOM 3513 C C . ASN B 1 221 ? -9.375 23.672 2.137 1 94.31 221 ASN B C 1
ATOM 3515 O O . ASN B 1 221 ? -8.578 24.578 2.354 1 94.31 221 ASN B O 1
ATOM 3519 N N . ILE B 1 222 ? -9.148 22.5 2.488 1 96.88 222 ILE B N 1
ATOM 3520 C CA . ILE B 1 222 ? -7.793 22.016 2.736 1 96.88 222 ILE B CA 1
ATOM 3521 C C . ILE B 1 222 ? -7.309 21.203 1.54 1 96.88 222 ILE B C 1
ATOM 3523 O O . ILE B 1 222 ? -7.941 20.219 1.157 1 96.88 222 ILE B O 1
ATOM 3527 N N . ARG B 1 223 ? -6.246 21.609 0.999 1 96.12 223 ARG B N 1
ATOM 3528 C CA . ARG B 1 223 ? -5.746 20.938 -0.194 1 96.12 223 ARG B CA 1
ATOM 3529 C C . ARG B 1 223 ? -4.816 19.781 0.178 1 96.12 223 ARG B C 1
ATOM 3531 O O . ARG B 1 223 ? -4.148 19.828 1.214 1 96.12 223 ARG B O 1
ATOM 3538 N N . SER B 1 224 ? -4.855 18.766 -0.583 1 96.69 224 SER B N 1
ATOM 3539 C CA . SER B 1 224 ? -3.904 17.656 -0.498 1 96.69 224 SER B CA 1
ATOM 3540 C C . SER B 1 224 ? -3.189 17.438 -1.828 1 96.69 224 SER B C 1
ATOM 3542 O O . SER B 1 224 ? -3.832 17.188 -2.85 1 96.69 224 SER B O 1
ATOM 3544 N N . ASN B 1 225 ? -1.844 17.531 -1.779 1 92 225 ASN B N 1
ATOM 3545 C CA . ASN B 1 225 ? -1.025 17.328 -2.971 1 92 225 ASN B CA 1
ATOM 3546 C C . ASN B 1 225 ? 0.021 16.234 -2.756 1 92 225 ASN B C 1
ATOM 3548 O O . ASN B 1 225 ? 0.459 16 -1.628 1 92 225 ASN B O 1
ATOM 3552 N N . VAL B 1 226 ? 0.326 15.57 -3.877 1 92.44 226 VAL B N 1
ATOM 3553 C CA . VAL B 1 226 ? 1.359 14.539 -3.854 1 92.44 226 VAL B CA 1
ATOM 3554 C C . VAL B 1 226 ? 2.578 15.016 -4.641 1 92.44 226 VAL B C 1
ATOM 3556 O O . VAL B 1 226 ? 2.443 15.547 -5.746 1 92.44 226 VAL B O 1
ATOM 3559 N N . VAL B 1 227 ? 3.766 14.867 -4.012 1 84.81 227 VAL B N 1
ATOM 3560 C CA . VAL B 1 227 ? 5 15.258 -4.691 1 84.81 227 VAL B CA 1
ATOM 3561 C C . VAL B 1 227 ? 5.898 14.031 -4.859 1 84.81 227 VAL B C 1
ATOM 3563 O O . VAL B 1 227 ? 6.055 13.234 -3.93 1 84.81 227 VAL B O 1
ATOM 3566 N N . ALA B 1 228 ? 6.387 13.758 -6.062 1 76.56 228 ALA B N 1
ATOM 3567 C CA . ALA B 1 228 ? 7.363 12.703 -6.324 1 76.56 228 ALA B CA 1
ATOM 3568 C C . ALA B 1 228 ? 8.781 13.266 -6.387 1 76.56 228 ALA B C 1
ATOM 3570 O O . ALA B 1 228 ? 9.016 14.281 -7.043 1 76.56 228 ALA B O 1
ATOM 3571 N N . PRO B 1 229 ? 9.68 12.828 -5.5 1 61.88 229 PRO B N 1
ATOM 3572 C CA . PRO B 1 229 ? 11.023 13.406 -5.375 1 61.88 229 PRO B CA 1
ATOM 3573 C C . PRO B 1 229 ? 11.695 13.617 -6.727 1 61.88 229 PRO B C 1
ATOM 3575 O O . PRO B 1 229 ? 12.555 14.5 -6.859 1 61.88 229 PRO B O 1
ATOM 3578 N N . GLY B 1 230 ? 11.844 12.734 -7.805 1 49.25 230 GLY B N 1
ATOM 3579 C CA . GLY B 1 230 ? 12.633 13.008 -8.992 1 49.25 230 GLY B CA 1
ATOM 3580 C C . GLY B 1 230 ? 12.438 14.414 -9.531 1 49.25 230 GLY B C 1
ATOM 3581 O O . GLY B 1 230 ? 13.281 14.93 -10.266 1 49.25 230 GLY B O 1
ATOM 3582 N N . ILE B 1 231 ? 11.328 14.953 -9.523 1 40.16 231 ILE B N 1
ATOM 3583 C CA . ILE B 1 231 ? 11.023 16.219 -10.18 1 40.16 231 ILE B CA 1
ATOM 3584 C C . ILE B 1 231 ? 11.312 17.375 -9.227 1 40.16 231 ILE B C 1
ATOM 3586 O O . ILE B 1 231 ? 10.398 18.109 -8.82 1 40.16 231 ILE B O 1
ATOM 3590 N N . PHE B 1 232 ? 12.062 17.25 -8.266 1 38.75 232 PHE B N 1
ATOM 3591 C CA . PHE B 1 232 ? 12.234 18.484 -7.508 1 38.75 232 PHE B CA 1
ATOM 3592 C C . PHE B 1 232 ? 12.961 19.531 -8.344 1 38.75 232 PHE B C 1
ATOM 3594 O O . PHE B 1 232 ? 14.172 19.438 -8.555 1 38.75 232 PHE B O 1
ATOM 3601 N N . PRO B 1 233 ? 12.461 20.031 -9.406 1 35.25 233 PRO B N 1
ATOM 3602 C CA . PRO B 1 233 ? 13.234 21.172 -9.875 1 35.25 233 PRO B CA 1
ATOM 3603 C C . PRO B 1 233 ? 13.523 22.188 -8.766 1 35.25 233 PRO B C 1
ATOM 3605 O O . PRO B 1 233 ? 12.789 22.25 -7.777 1 35.25 233 PRO B O 1
ATOM 3608 N N . SER B 1 234 ? 14.734 22.797 -8.688 1 35.97 234 SER B N 1
ATOM 3609 C CA . SER B 1 234 ? 15.062 23.984 -7.902 1 35.97 234 SER B CA 1
ATOM 3610 C C . SER B 1 234 ? 13.828 24.844 -7.672 1 35.97 234 SER B C 1
ATOM 3612 O O . SER B 1 234 ? 13.695 25.469 -6.617 1 35.97 234 SER B O 1
ATOM 3614 N N . GLY B 1 235 ? 12.984 25.141 -8.727 1 34.84 235 GLY B N 1
ATOM 3615 C CA . GLY B 1 235 ? 11.836 26.047 -8.68 1 34.84 235 GLY B CA 1
ATOM 3616 C C . GLY B 1 235 ? 10.656 25.453 -7.93 1 34.84 235 GLY B C 1
ATOM 3617 O O . GLY B 1 235 ? 9.555 26.016 -7.973 1 34.84 235 GLY B O 1
ATOM 3618 N N . VAL B 1 236 ? 10.641 24.391 -7.496 1 35.16 236 VAL B N 1
ATOM 3619 C CA . VAL B 1 236 ? 9.508 23.703 -6.891 1 35.16 236 VAL B CA 1
ATOM 3620 C C . VAL B 1 236 ? 9.047 24.453 -5.645 1 35.16 236 VAL B C 1
ATOM 3622 O O . VAL B 1 236 ? 7.879 24.375 -5.254 1 35.16 236 VAL B O 1
ATOM 3625 N N . CYS B 1 237 ? 9.945 25.047 -4.887 1 37.12 237 CYS B N 1
ATOM 3626 C CA . CYS B 1 237 ? 9.406 25.906 -3.846 1 37.12 237 CYS B CA 1
ATOM 3627 C C . CYS B 1 237 ? 8.367 26.875 -4.418 1 37.12 237 CYS B C 1
ATOM 3629 O O . CYS B 1 237 ? 7.371 27.172 -3.766 1 37.12 237 CYS B O 1
ATOM 3631 N N . GLY B 1 238 ? 8.758 27.531 -5.57 1 33.44 238 GLY B N 1
ATOM 3632 C CA . GLY B 1 238 ? 7.754 28.391 -6.184 1 33.44 238 GLY B CA 1
ATOM 3633 C C . GLY B 1 238 ? 6.5 27.641 -6.598 1 33.44 238 GLY B C 1
ATOM 3634 O O . GLY B 1 238 ? 5.395 28.172 -6.531 1 33.44 238 GLY B O 1
ATOM 3635 N N . ARG B 1 239 ? 6.668 26.438 -7.164 1 35.91 239 ARG B N 1
ATOM 3636 C CA . ARG B 1 239 ? 5.516 25.703 -7.676 1 35.91 239 ARG B CA 1
ATOM 3637 C C . ARG B 1 239 ? 4.816 24.938 -6.555 1 35.91 239 ARG B C 1
ATOM 3639 O O . ARG B 1 239 ? 3.729 24.391 -6.754 1 35.91 239 ARG B O 1
ATOM 3646 N N . ILE B 1 240 ? 5.43 24.422 -5.531 1 37.56 240 ILE B N 1
ATOM 3647 C CA . ILE B 1 240 ? 4.664 23.953 -4.379 1 37.56 240 ILE B CA 1
ATOM 3648 C C . ILE B 1 240 ? 3.535 24.938 -4.078 1 37.56 240 ILE B C 1
ATOM 3650 O O . ILE B 1 240 ? 2.416 24.516 -3.762 1 37.56 240 ILE B O 1
ATOM 3654 N N . VAL B 1 241 ? 3.791 26.25 -4.176 1 35.41 241 VAL B N 1
ATOM 3655 C CA . VAL B 1 241 ? 2.701 27.219 -4.105 1 35.41 241 VAL B CA 1
ATOM 3656 C C . VAL B 1 241 ? 1.851 27.125 -5.371 1 35.41 241 VAL B C 1
ATOM 3658 O O . VAL B 1 241 ? 0.635 27.328 -5.324 1 35.41 241 VAL B O 1
ATOM 3661 N N . GLN B 1 242 ? 2.414 27.062 -6.574 1 31.14 242 GLN B N 1
ATOM 3662 C CA . GLN B 1 242 ? 1.629 27.016 -7.801 1 31.14 242 GLN B CA 1
ATOM 3663 C C . GLN B 1 242 ? 1.244 25.594 -8.172 1 31.14 242 GLN B C 1
ATOM 3665 O O . GLN B 1 242 ? 0.917 25.312 -9.328 1 31.14 242 GLN B O 1
ATOM 3670 N N . ILE B 1 243 ? 1.623 24.609 -7.59 1 33.72 243 ILE B N 1
ATOM 3671 C CA . ILE B 1 243 ? 1.205 23.312 -8.078 1 33.72 243 ILE B CA 1
ATOM 3672 C C . ILE B 1 243 ? -0.285 23.328 -8.406 1 33.72 243 ILE B C 1
ATOM 3674 O O . ILE B 1 243 ? -1.124 23.453 -7.516 1 33.72 243 ILE B O 1
ATOM 3678 N N . ARG B 1 244 ? -0.625 23.766 -9.594 1 30.06 244 ARG B N 1
ATOM 3679 C CA . ARG B 1 244 ? -1.93 23.641 -10.242 1 30.06 244 ARG B CA 1
ATOM 3680 C C . ARG B 1 244 ? -2.51 22.25 -10.055 1 30.06 244 ARG B C 1
ATOM 3682 O O . ARG B 1 244 ? -1.765 21.281 -9.922 1 30.06 244 ARG B O 1
ATOM 3689 N N . GLN B 1 245 ? -3.875 22.203 -9.938 1 29.44 245 GLN B N 1
ATOM 3690 C CA . GLN B 1 245 ? -5.066 21.359 -9.844 1 29.44 245 GLN B CA 1
ATOM 3691 C C . GLN B 1 245 ? -5.027 20.219 -10.867 1 29.44 245 GLN B C 1
ATOM 3693 O O . GLN B 1 245 ? -6.047 19.594 -11.141 1 29.44 245 GLN B O 1
ATOM 3698 N N . ARG B 1 246 ? -3.834 19.906 -11.586 1 27.52 246 ARG B N 1
ATOM 3699 C CA . ARG B 1 246 ? -4.34 19.047 -12.641 1 27.52 246 ARG B CA 1
ATOM 3700 C C . ARG B 1 246 ? -4.75 17.688 -12.086 1 27.52 246 ARG B C 1
ATOM 3702 O O . ARG B 1 246 ? -5.219 16.812 -12.828 1 27.52 246 ARG B O 1
ATOM 3709 N N . TYR B 1 247 ? -5.168 17.453 -10.898 1 22.92 247 TYR B N 1
ATOM 3710 C CA . TYR B 1 247 ? -5.914 16.203 -10.938 1 22.92 247 TYR B CA 1
ATOM 3711 C C . TYR B 1 247 ? -7.152 16.328 -11.82 1 22.92 247 TYR B C 1
ATOM 3713 O O . TYR B 1 247 ? -7.75 17.406 -11.906 1 22.92 247 TYR B O 1
#

Solvent-accessible surface area (backbone atoms only — not comparable to full-atom values): 25771 Å² total; per-residue (Å²): 132,85,76,80,74,73,75,69,82,71,75,67,73,63,70,68,65,82,71,47,40,54,80,34,32,34,38,26,31,33,16,47,46,69,72,26,25,53,52,43,41,55,42,23,68,37,47,15,38,24,37,26,26,34,71,52,53,69,50,22,49,49,38,30,69,73,58,39,78,77,74,31,43,41,63,41,70,35,48,62,71,35,57,66,43,34,38,51,53,37,49,55,44,40,74,72,70,50,40,26,36,34,39,34,41,44,42,68,55,78,56,39,63,30,70,66,71,73,56,86,86,67,55,53,62,65,58,51,36,50,55,59,62,62,34,45,59,70,66,55,38,47,48,17,34,39,39,32,31,53,17,42,52,42,45,52,43,48,38,44,58,28,26,47,38,26,46,72,64,52,76,45,84,96,54,62,12,35,36,37,29,54,27,53,32,86,65,73,67,65,68,69,62,75,48,29,62,37,28,55,35,20,31,47,18,24,42,50,46,19,53,49,46,27,63,76,26,52,85,64,61,34,46,41,41,67,42,34,58,83,67,60,52,92,60,37,76,66,34,70,77,56,62,72,73,83,117,133,86,77,78,70,71,74,69,80,70,76,67,73,63,69,68,64,82,69,48,41,53,81,33,33,32,39,25,30,33,17,49,46,70,70,28,25,54,52,43,42,54,43,23,68,38,47,14,38,24,37,26,26,33,72,52,50,70,49,23,49,50,39,30,70,74,59,39,78,77,74,30,44,41,64,42,70,34,49,60,70,35,58,67,44,35,39,50,53,36,50,55,43,39,75,73,69,51,38,27,35,34,40,33,41,44,41,67,54,76,56,39,63,30,71,67,72,74,58,85,85,68,57,53,62,64,59,50,37,51,54,60,61,62,35,46,59,70,65,55,36,48,49,16,34,39,39,33,31,54,16,42,52,43,45,52,44,48,36,42,58,26,26,48,40,26,46,72,63,53,76,46,84,97,54,62,14,35,36,36,29,54,27,53,32,86,65,73,67,65,66,70,61,74,48,30,62,38,29,55,35,20,30,47,18,25,42,50,45,20,53,49,46,28,63,75,24,52,84,65,60,33,47,39,41,67,42,31,60,83,68,59,52,92,61,35,74,65,32,70,74,55,62,70,71,76,119

Secondary structure (DSSP, 8-state):
--------------TTTTT--TT-EEEEETTTSHHHHHHHHHHHHTT-EEEEEES-HHHHHHHHHHH-SSS-EEEEE--TT-HHHHHHHHHHHHHHTS--SEEEE-------EEPPPP-TTSS-HHHHHHHHHTS--HHHHHHHHIIIIIHHHHHHHHTHHHHHHHHHHT-STT---EEEEE---SS----TT-EEHHHHHHHHHHHHHHHHHHHHHGGGT-EEEEE-GGG--TTHHHHHHH-----/--------------TTTTT--TT-EEEEETTTSHHHHHHHHHHHHTT-EEEEEES-HHHHHHHHHHH-SSS-EEEEE--TT-HHHHHHHHHHHHHHTS--SEEEE-------EEPPPP-TTSS-HHHHHHHHHTS--HHHHHHHHIIIIIHHHHHHHHTHHHHHHHHHHT-STT---EEEEE---SS----TT-EEHHHHHHHHHHHHHHHHHHHHHGGGT-EEEEE-GGG--TTHHHHHHH-----

Organism: Pycnoporus cinnabarinus (NCBI:txid5643)

InterPro domains:
  IPR002347 Short-chain dehydrogenase/reductase SDR [PF00106] (25-234)
  IPR002347 Short-chain dehydrogenase/reductase SDR [PR00081] (25-42)
  IPR002347 Short-chain dehydrogenase/reductase SDR [PR00081] (98-109)
  IPR002347 Short-chain dehydrogenase/reductase SDR [PR00081] (171-187)
  IPR002347 Short-chain dehydrogenase/reductase SDR [PR00081] (199-218)
  IPR002347 Short-chain dehydrogenase/reductase SDR [PR00081] (220-237)
  IPR036291 NAD(P)-binding domain superfamily [SSF51735] (20-240)
  IPR052178 Short-chain dehydrogenase/reductase SAT3-like [PTHR43618] (13-236)

pLDDT: mean 82.56, std 23.68, range [22.86, 98.75]

Foldseek 3Di:
DDDPPPVPVPPVPPPLPVLACAPAEEEFEVLLDDPNVVLQLLNQVSHYQYEYEEQDQVSQVVSLVPRHDPSRYHYDHFDLLDLVRLLVVLVVCCVVRVAHQEYEADWFDFDQWQAQQDDPPRDDPVVNVVSVVSSDDVVVLVVRLSGQPVSLVSNCVSRVSRQLVCQVVCPDPPGHGEYEREAAPDDCPVPRGIDRPSNNVNSVNSQVVLVVVQVVCVVSRYHGYYHHPVPPDPCVSVCVRVVDPPD/DDDPPPVPVPPPPPPLPVLACAPAEEEFEVLLDDPNVVLQLVNQVSHYQYEYEEQDQVSQVVSLVPRHPPSRYHYDHFDLLDLVRLLVVLVVCCVVRVAHQEYEADWFDFDQWQAQQDDPPRDDPVVNVVSVVSSDDVVVLVVRLSGQPVSLVSNCVSRVSRQLVCQVVCPDPPGHGEYEREAAPDDCPVPRGIDRPSNNVNSVNSQVVLVVVQVVCVVSRYHGYYHHPVPPDPCVSVCVRVVDPPD

Nearest PDB structures (foldseek):
  2b4q-assembly1_B  TM=8.682E-01  e=6.922E-18  Pseudomonas aeruginosa
  2b4q-assembly1_A  TM=8.304E-01  e=2.575E-17  Pseudomonas aeruginosa
  2bgl-assembly1_A  TM=8.722E-01  e=2.077E-14  Podophyllum peltatum
  1zk3-assembly2_E  TM=8.247E-01  e=8.129E-15  Levilactobacillus brevis
  4rf5-assembly1_A  TM=8.144E-01  e=1.183E-14  Lentilactobacillus kefiri

Sequence (494 aa):
MPTAACDTPMGLLDTSALFSVEGMVAVVTGGGTGIGLMIAKTLEHNGAVVYIVSRRLEVLEAAAREHSRHGNLVPLQSDVTSRESMQAVADTIRQKHGFVNLLVNNAGMAKSFLPKLPGPGQADMKKYQELLWNAGPPNEFSDAFDVNVTAAWYCAVAFLDLLDAANKRGNIPGVTSQIITVSSGGGFRKDDKVFSVPYTLSKAAATHLGKMLAHFLKDWNIRSNVVAPGIFPSGVCGRIVQIRQRYMPTAACDTPMGLLDTSALFSVEGMVAVVTGGGTGIGLMIAKTLEHNGAVVYIVSRRLEVLEAAAREHSRHGNLVPLQSDVTSRESMQAVADTIRQKHGFVNLLVNNAGMAKSFLPKLPGPGQADMKKYQELLWNAGPPNEFSDAFDVNVTAAWYCAVAFLDLLDAANKRGNIPGVTSQIITVSSGGGFRKDDKVFSVPYTLSKAAATHLGKMLAHFLKDWNIRSNVVAPGIFPSGVCGRIVQIRQRY

Radius of gyration: 27.68 Å; Cα contacts (8 Å, |Δi|>4): 925; chains: 2; bounding box: 67×103×76 Å